Protein AF-0000000086875426 (afdb_homodimer)

Solvent-accessible surface area (backbone atoms only — not comparable to full-atom values): 39741 Å² total; per-residue (Å²): 112,57,55,80,70,72,32,68,80,69,64,65,44,51,34,26,46,35,35,40,82,38,86,89,45,62,65,44,78,47,78,45,70,27,50,71,92,40,41,64,56,36,43,45,31,37,38,34,39,56,73,68,35,45,55,69,59,53,52,52,40,52,50,43,18,65,79,34,70,82,42,77,35,25,38,46,26,34,64,89,46,98,54,84,36,66,56,57,91,54,64,40,43,27,38,35,42,36,38,70,57,89,61,56,85,73,75,59,73,72,68,35,82,50,61,88,80,39,54,16,33,43,76,47,57,31,67,32,58,87,73,71,41,74,55,50,69,68,53,51,51,52,52,34,51,55,22,45,53,53,17,64,74,34,70,68,35,33,52,51,47,51,52,41,52,56,54,44,31,51,37,64,72,54,41,72,61,50,64,72,52,53,56,57,51,50,53,49,49,48,66,76,39,69,84,54,52,80,89,34,68,67,40,50,50,53,48,44,67,70,46,42,71,66,62,69,70,46,32,58,34,56,43,52,52,52,38,49,53,38,41,42,51,47,67,58,44,62,33,18,39,35,38,32,47,43,78,54,63,67,38,26,64,42,60,40,30,25,49,53,49,36,49,48,51,53,24,59,62,29,38,24,39,33,42,32,26,35,54,54,51,65,59,39,24,66,24,31,33,94,33,36,33,38,40,41,53,55,94,73,41,65,46,77,43,64,61,94,55,54,27,13,33,29,45,44,42,59,47,42,42,71,75,39,44,74,40,44,60,48,17,37,48,45,32,53,50,51,53,51,46,70,68,70,52,52,72,68,54,51,39,54,57,26,66,63,48,53,5,69,49,32,48,51,51,49,50,52,50,47,50,50,55,54,52,57,67,72,97,112,57,56,79,70,72,32,69,81,68,64,65,44,53,33,27,46,36,35,40,82,39,87,89,46,62,66,42,77,48,79,45,68,27,50,72,91,38,42,64,56,35,43,45,32,38,38,35,40,57,73,69,34,45,56,69,56,52,53,50,41,52,51,44,17,66,77,34,71,83,43,78,34,25,36,45,25,34,62,90,45,99,54,83,36,66,54,57,92,54,65,39,42,26,39,37,42,34,38,72,57,89,62,56,85,73,74,59,71,71,68,34,82,51,62,89,80,39,54,16,32,43,75,49,57,30,65,31,60,87,72,71,40,74,55,50,68,67,53,51,51,52,52,33,50,54,23,46,53,54,18,65,73,34,69,68,35,35,51,51,46,51,53,41,53,57,54,42,32,50,37,64,72,53,41,71,61,51,64,72,53,52,55,54,52,51,52,48,49,47,66,76,39,68,86,53,52,79,88,33,68,65,39,50,51,53,50,44,68,72,45,42,72,66,62,69,70,46,32,58,32,55,43,50,52,52,39,50,51,39,41,44,51,47,67,59,45,63,34,18,40,35,39,34,45,43,78,54,62,65,40,25,64,42,59,41,29,25,48,53,50,37,49,46,51,54,24,60,62,30,37,25,37,34,43,32,28,35,56,53,51,66,60,39,24,67,25,34,34,92,34,36,32,36,40,42,53,56,93,72,41,66,45,77,42,63,62,93,54,54,27,13,31,29,44,43,42,58,46,43,43,71,74,40,42,73,41,44,59,48,18,36,48,46,32,54,51,50,53,50,48,70,68,70,53,52,74,67,55,50,38,54,58,26,68,62,48,53,5,70,49,32,49,51,52,49,52,50,52,48,50,48,56,54,52,57,68,72,97

Foldseek 3Di:
DLVVVVFPDFDKAWKWKWAPPDPLADTDIGIATFDFPDVVGRQEFEEAADPPLQLLVSLVLQLCCFVPVPDPRIFMFGPPDPDTDTDDFPLAQEEEEEDADPPPPDQHADFAQDSVVTYGYYYHYQADNVPRDGHDPVRLLLLLLLLLLLQLVDPVLVVLLVVLLVLLVVPVVSVVLVCVCLSVLLVVLCVVCVVDDSNDPVVSVVSCVVCVVSQVPDDPLSNSLSSVSSNCSNRQAARYEYEEEANCVPPDLVSSLSSVVSVSVSCSSHNYHYYYYHHALSVLQNHWQSSYWYWGHDPSYIDIDTFPDTSHNDDRVVSNCRRQVVPVCCDDVNVVLLVVVVVVDDLVVVCVVVVVPDDPVRSVSSVVSNVVVVVVVVD/DCVVVVFPDFDKAWKWKWAPPDPLADTDIGIATFDFPDVVGRQEFEEAADPPLQLLVSLVLQLCCFVPVPDPRIFMFGPPDPDTDTDDFPLAQEEEEEDADPPPPDQDADFAQDSVVTYGYYYHYQADNVPRHGHDPVRLLLLLLLLLLLQLVDPVLVVLLVVLLVLLVVPVVSVVLVCVCLSVLLVVLCVVCVVDDSNDPVVSVVSCVVCVVSQVPDDPLSNSLSSVSSNCSNRQAARYEYEEEANCVPPDLVSSLSSVVSVSVSCSSHNYHYYYYHHALSVLQNHWQSSYWYWGHDPSYIDIDTFPDTSHNDDRVVSNCRRQVVPVCCDDVNVVLLVVVVVVDDLVVVCVVVVVPADPVRSVSSVVSNVVVVVVVVD

Radius of gyration: 26.62 Å; Cα contacts (8 Å, |Δi|>4): 1397; chains: 2; bounding box: 60×75×79 Å

pLDDT: mean 88.65, std 9.86, range [39.94, 98.44]

Structure (mmCIF, N/CA/C/O backbone):
data_AF-0000000086875426-model_v1
#
loop_
_entity.id
_entity.type
_entity.pdbx_description
1 polymer 'AAA family ATPase'
#
loop_
_atom_site.group_PDB
_atom_site.id
_atom_site.type_symbol
_atom_site.label_atom_id
_atom_site.label_alt_id
_atom_site.label_comp_id
_atom_site.label_asym_id
_atom_site.label_entity_id
_atom_site.label_seq_id
_atom_site.pdbx_PDB_ins_code
_atom_site.Cartn_x
_atom_site.Cartn_y
_atom_site.Cartn_z
_atom_site.occupancy
_atom_site.B_iso_or_equiv
_atom_site.auth_seq_id
_atom_site.auth_comp_id
_atom_site.auth_asym_id
_atom_site.auth_atom_id
_atom_site.pdbx_PDB_model_num
ATOM 1 N N . ALA A 1 1 ? -3.754 39.281 9.68 1 48.5 1 ALA A N 1
ATOM 2 C CA . ALA A 1 1 ? -5.016 38.531 9.617 1 48.5 1 ALA A CA 1
ATOM 3 C C . ALA A 1 1 ? -4.93 37.219 10.391 1 48.5 1 ALA A C 1
ATOM 5 O O . ALA A 1 1 ? -5.809 36.906 11.195 1 48.5 1 ALA A O 1
ATOM 6 N N . ARG A 1 2 ? -3.85 36.375 10.109 1 50.78 2 ARG A N 1
ATOM 7 C CA . ARG A 1 2 ? -3.684 35.062 10.758 1 50.78 2 ARG A CA 1
ATOM 8 C C . ARG A 1 2 ? -3.578 35.219 12.273 1 50.78 2 ARG A C 1
ATOM 10 O O . ARG A 1 2 ? -4.273 34.531 13.023 1 50.78 2 ARG A O 1
ATOM 17 N N . VAL A 1 3 ? -2.854 36.094 12.797 1 46.69 3 VAL A N 1
ATOM 18 C CA . VAL A 1 3 ? -2.586 36.281 14.219 1 46.69 3 VAL A CA 1
ATOM 19 C C . VAL A 1 3 ? -3.861 36.75 14.922 1 46.69 3 VAL A C 1
ATOM 21 O O . VAL A 1 3 ? -4.133 36.312 16.047 1 46.69 3 VAL A O 1
ATOM 24 N N . LEU A 1 4 ? -4.543 37.5 14.227 1 47.88 4 LEU A N 1
ATOM 25 C CA . LEU A 1 4 ? -5.785 38 14.789 1 47.88 4 LEU A CA 1
ATOM 26 C C . LEU A 1 4 ? -6.785 36.875 15.016 1 47.88 4 LEU A C 1
ATOM 28 O O . LEU A 1 4 ? -7.625 36.938 15.914 1 47.88 4 LEU A O 1
ATOM 32 N N . ASN A 1 5 ? -6.594 35.906 14.18 1 49.66 5 ASN A N 1
ATOM 33 C CA . ASN A 1 5 ? -7.512 34.781 14.297 1 49.66 5 ASN A CA 1
ATOM 34 C C . ASN A 1 5 ? -6.938 33.688 15.18 1 49.66 5 ASN A C 1
ATOM 36 O O . ASN A 1 5 ? -7.426 32.531 15.172 1 49.66 5 ASN A O 1
ATOM 40 N N . GLY A 1 6 ? -5.922 34.062 15.945 1 50.53 6 GLY A N 1
ATOM 41 C CA . GLY A 1 6 ? -5.359 33.188 16.953 1 50.53 6 GLY A CA 1
ATOM 42 C C . GLY A 1 6 ? -4.426 32.125 16.375 1 50.53 6 GLY A C 1
ATOM 43 O O . GLY A 1 6 ? -4.117 31.141 17.031 1 50.53 6 GLY A O 1
ATOM 44 N N . LEU A 1 7 ? -4.121 32.312 15.031 1 55.88 7 LEU A N 1
ATOM 45 C CA . LEU A 1 7 ? -3.189 31.375 14.406 1 55.88 7 LEU A CA 1
ATOM 46 C C . LEU A 1 7 ? -1.748 31.828 14.594 1 55.88 7 LEU A C 1
ATOM 48 O O . LEU A 1 7 ? -1.479 33.031 14.625 1 55.88 7 LEU A O 1
ATOM 52 N N . PRO A 1 8 ? -0.842 30.922 15 1 56.91 8 PRO A N 1
ATOM 53 C CA . PRO A 1 8 ? 0.558 31.312 15.156 1 56.91 8 PRO A CA 1
ATOM 54 C C . PRO A 1 8 ? 1.13 31.953 13.891 1 56.91 8 PRO A C 1
ATOM 56 O O . PRO A 1 8 ? 0.63 31.703 12.789 1 56.91 8 PRO A O 1
ATOM 59 N N . GLU A 1 9 ? 1.931 32.938 14.07 1 64 9 GLU A N 1
ATOM 60 C CA . GLU A 1 9 ? 2.645 33.5 12.938 1 64 9 GLU A CA 1
ATOM 61 C C . GLU A 1 9 ? 3.408 32.438 12.164 1 64 9 GLU A C 1
ATOM 63 O O . GLU A 1 9 ? 4.062 31.578 12.766 1 64 9 GLU A O 1
ATOM 68 N N . LEU A 1 10 ? 3.062 32.219 10.938 1 69.06 10 LEU A N 1
ATOM 69 C CA . LEU A 1 10 ? 3.74 31.25 10.07 1 69.06 10 LEU A CA 1
ATOM 70 C C . LEU A 1 10 ? 5.137 31.75 9.703 1 69.06 10 LEU A C 1
ATOM 72 O O . LEU A 1 10 ? 5.34 32.938 9.492 1 69.06 10 LEU A O 1
ATOM 76 N N . SER A 1 11 ? 6.113 30.891 9.922 1 78.19 11 SER A N 1
ATOM 77 C CA . SER A 1 11 ? 7.473 31.203 9.492 1 78.19 11 SER A CA 1
ATOM 78 C C . SER A 1 11 ? 7.965 30.219 8.438 1 78.19 11 SER A C 1
ATOM 80 O O . SER A 1 11 ? 7.543 29.062 8.422 1 78.19 11 SER A O 1
ATOM 82 N N . ASP A 1 12 ? 8.742 30.734 7.629 1 85.19 12 ASP A N 1
ATOM 83 C CA . ASP A 1 12 ? 9.391 29.891 6.633 1 85.19 12 ASP A CA 1
ATOM 84 C C . ASP A 1 12 ? 10.344 28.906 7.289 1 85.19 12 ASP A C 1
ATOM 86 O O . ASP A 1 12 ? 10.797 29.109 8.414 1 85.19 12 ASP A O 1
ATOM 90 N N . PHE A 1 13 ? 10.477 27.781 6.719 1 87 13 PHE A N 1
ATOM 91 C CA . PHE A 1 13 ? 11.477 26.797 7.125 1 87 13 PHE A CA 1
ATOM 92 C C . PHE A 1 13 ? 12.586 26.703 6.086 1 87 13 PHE A C 1
ATOM 94 O O . PHE A 1 13 ? 12.32 26.578 4.891 1 87 13 PHE A O 1
ATOM 101 N N . HIS A 1 14 ? 13.781 26.891 6.492 1 90 14 HIS A N 1
ATOM 102 C CA . HIS A 1 14 ? 14.969 26.656 5.691 1 90 14 HIS A CA 1
ATOM 103 C C . HIS A 1 14 ? 15.992 25.812 6.453 1 90 14 HIS A C 1
ATOM 105 O O . HIS A 1 14 ? 16.797 26.344 7.223 1 90 14 HIS A O 1
ATOM 111 N N . PHE A 1 15 ? 15.938 24.516 6.184 1 92.94 15 PHE A N 1
ATOM 112 C CA . PHE A 1 15 ? 16.828 23.641 6.93 1 92.94 15 PHE A CA 1
ATOM 113 C C . PHE A 1 15 ? 17.312 22.5 6.043 1 92.94 15 PHE A C 1
ATOM 115 O O . PHE A 1 15 ? 16.828 22.312 4.922 1 92.94 15 PHE A O 1
ATOM 122 N N . SER A 1 16 ? 18.375 21.828 6.547 1 94.94 16 SER A N 1
ATOM 123 C CA . SER A 1 16 ? 18.922 20.688 5.836 1 94.94 16 SER A CA 1
ATOM 124 C C . SER A 1 16 ? 19.141 19.5 6.777 1 94.94 16 SER A C 1
ATOM 126 O O . SER A 1 16 ? 19.453 19.688 7.953 1 94.94 16 SER A O 1
ATOM 128 N N . PHE A 1 17 ? 18.875 18.359 6.305 1 95.56 17 PHE A N 1
ATOM 129 C CA . PHE A 1 17 ? 19.281 17.125 6.988 1 95.56 17 PHE A CA 1
ATOM 130 C C . PHE A 1 17 ? 20.656 16.672 6.504 1 95.56 17 PHE A C 1
ATOM 132 O O . PHE A 1 17 ? 20.906 16.625 5.297 1 95.56 17 PHE A O 1
ATOM 139 N N . ASN A 1 18 ? 21.469 16.344 7.477 1 93.75 18 ASN A N 1
ATOM 140 C CA . ASN A 1 18 ? 22.844 15.93 7.152 1 93.75 18 ASN A CA 1
ATOM 141 C C . ASN A 1 18 ? 23.156 14.555 7.723 1 93.75 18 ASN A C 1
ATOM 143 O O . ASN A 1 18 ? 22.859 14.266 8.883 1 93.75 18 ASN A O 1
ATOM 147 N N . ARG A 1 19 ? 23.609 13.734 6.93 1 92.81 19 ARG A N 1
ATOM 148 C CA . ARG A 1 19 ? 24.281 12.492 7.305 1 92.81 19 ARG A CA 1
ATOM 149 C C . ARG A 1 19 ? 25.766 12.547 6.973 1 92.81 19 ARG A C 1
ATOM 151 O O . ARG A 1 19 ? 26.141 12.664 5.801 1 92.81 19 ARG A O 1
ATOM 158 N N . LYS A 1 20 ? 26.625 12.523 7.984 1 91.19 20 LYS A N 1
ATOM 159 C CA . LYS A 1 20 ? 28.062 12.656 7.785 1 91.19 20 LYS A CA 1
ATOM 160 C C . LYS A 1 20 ? 28.828 11.531 8.484 1 91.19 20 LYS A C 1
ATOM 162 O O . LYS A 1 20 ? 28.609 11.273 9.664 1 91.19 20 LYS A O 1
ATOM 167 N N . SER A 1 21 ? 29.625 10.883 7.703 1 87.25 21 SER A N 1
ATOM 168 C CA . SER A 1 21 ? 30.562 9.891 8.219 1 87.25 21 SER A CA 1
ATOM 169 C C . SER A 1 21 ? 29.828 8.75 8.922 1 87.25 21 SER A C 1
ATOM 171 O O . SER A 1 21 ? 30.297 8.25 9.945 1 87.25 21 SER A O 1
ATOM 173 N N . ALA A 1 22 ? 28.641 8.516 8.539 1 82.38 22 ALA A N 1
ATOM 174 C CA . ALA A 1 22 ? 27.938 7.371 9.094 1 82.38 22 ALA A CA 1
ATOM 175 C C . ALA A 1 22 ? 28.469 6.062 8.523 1 82.38 22 ALA A C 1
ATOM 177 O O . ALA A 1 22 ? 28.562 5.898 7.301 1 82.38 22 ALA A O 1
ATOM 178 N N . PRO A 1 23 ? 28.859 5.23 9.297 1 77.31 23 PRO A N 1
ATOM 179 C CA . PRO A 1 23 ? 29.438 3.98 8.805 1 77.31 23 PRO A CA 1
ATOM 180 C C . PRO A 1 23 ? 28.531 3.238 7.836 1 77.31 23 PRO A C 1
ATOM 182 O O . PRO A 1 23 ? 27.359 2.99 8.148 1 77.31 23 PRO A O 1
ATOM 185 N N . GLY A 1 24 ? 29.031 2.945 6.691 1 74.19 24 GLY A N 1
ATOM 186 C CA . GLY A 1 24 ? 28.297 2.15 5.719 1 74.19 24 GLY A CA 1
ATOM 187 C C . GLY A 1 24 ? 27.406 2.984 4.812 1 74.19 24 GLY A C 1
ATOM 188 O O . GLY A 1 24 ? 26.734 2.447 3.93 1 74.19 24 GLY A O 1
ATOM 189 N N . PHE A 1 25 ? 27.484 4.34 5.117 1 81.06 25 PHE A N 1
ATOM 190 C CA . PHE A 1 25 ? 26.609 5.191 4.324 1 81.06 25 PHE A CA 1
ATOM 191 C C . PHE A 1 25 ? 27.391 6.344 3.705 1 81.06 25 PHE A C 1
ATOM 193 O O . PHE A 1 25 ? 28.375 6.812 4.277 1 81.06 25 PHE A O 1
ATOM 200 N N . SER A 1 26 ? 26.969 6.738 2.574 1 82.69 26 SER A N 1
ATOM 201 C CA . SER A 1 26 ? 27.531 7.941 1.96 1 82.69 26 SER A CA 1
ATOM 202 C C . SER A 1 26 ? 27 9.203 2.631 1 82.69 26 SER A C 1
ATOM 204 O O . SER A 1 26 ? 25.891 9.203 3.174 1 82.69 26 SER A O 1
ATOM 206 N N . ASP A 1 27 ? 27.797 10.219 2.6 1 89.44 27 ASP A N 1
ATOM 207 C CA . ASP A 1 27 ? 27.344 11.516 3.105 1 89.44 27 ASP A CA 1
ATOM 208 C C . ASP A 1 27 ? 26.172 12.047 2.295 1 89.44 27 ASP A C 1
ATOM 210 O O . ASP A 1 27 ? 26.062 11.781 1.094 1 89.44 27 ASP A O 1
ATOM 214 N N . LEU A 1 28 ? 25.281 12.648 3.043 1 90.69 28 LEU A N 1
ATOM 215 C CA . LEU A 1 28 ? 24.078 13.18 2.416 1 90.69 28 LEU A CA 1
ATOM 216 C C . LEU A 1 28 ? 23.688 14.531 3.021 1 90.69 28 LEU A C 1
ATOM 218 O O . LEU A 1 28 ? 23.781 14.719 4.238 1 90.69 28 LEU A O 1
ATOM 222 N N . THR A 1 29 ? 23.438 15.516 2.205 1 92.62 29 THR A N 1
ATOM 223 C CA . THR A 1 29 ? 22.828 16.781 2.613 1 92.62 29 THR A CA 1
ATOM 224 C C . THR A 1 29 ? 21.562 17.062 1.808 1 92.62 29 THR A C 1
ATOM 226 O O . THR A 1 29 ? 21.609 17.219 0.586 1 92.62 29 THR A O 1
ATOM 229 N N . ILE A 1 30 ? 20.484 17.141 2.486 1 95.19 30 ILE A N 1
ATOM 230 C CA . ILE A 1 30 ? 19.203 17.328 1.813 1 95.19 30 ILE A CA 1
ATOM 231 C C . ILE A 1 30 ? 18.547 18.625 2.285 1 95.19 30 ILE A C 1
ATOM 233 O O . ILE A 1 30 ? 18.078 18.703 3.422 1 95.19 30 ILE A O 1
ATOM 237 N N . PRO A 1 31 ? 18.438 19.562 1.434 1 94.62 31 PRO A N 1
ATOM 238 C CA . PRO A 1 31 ? 17.812 20.828 1.818 1 94.62 31 PRO A CA 1
ATOM 239 C C . PRO A 1 31 ? 16.281 20.797 1.733 1 94.62 31 PRO A C 1
ATOM 241 O O . PRO A 1 31 ? 15.734 20.156 0.831 1 94.62 31 PRO A O 1
ATOM 244 N N . PHE A 1 32 ? 15.641 21.438 2.672 1 95.31 32 PHE A N 1
ATOM 245 C CA . PHE A 1 32 ? 14.195 21.625 2.699 1 95.31 32 PHE A CA 1
ATOM 246 C C . PHE A 1 32 ? 13.844 23.109 2.816 1 95.31 32 PHE A C 1
ATOM 248 O O . PHE A 1 32 ? 14.336 23.797 3.711 1 95.31 32 PHE A O 1
ATOM 255 N N . GLU A 1 33 ? 13.062 23.531 1.883 1 94.31 33 GLU A N 1
ATOM 256 C CA . GLU A 1 33 ? 12.594 24.906 1.884 1 94.31 33 GLU A CA 1
ATOM 257 C C . GLU A 1 33 ? 11.07 24.969 1.913 1 94.31 33 GLU A C 1
ATOM 259 O O . GLU A 1 33 ? 10.398 24.391 1.057 1 94.31 33 GLU A O 1
ATOM 264 N N . VAL A 1 34 ? 10.555 25.625 2.898 1 94.06 34 VAL A N 1
ATOM 265 C CA . VAL A 1 34 ? 9.117 25.797 3.039 1 94.06 34 VAL A CA 1
ATOM 266 C C . VAL A 1 34 ? 8.773 27.281 3.039 1 94.06 34 VAL A C 1
ATOM 268 O O . VAL A 1 34 ? 9.289 28.047 3.857 1 94.06 34 VAL A O 1
ATOM 271 N N . THR A 1 35 ? 7.965 27.641 2.113 1 92.19 35 THR A N 1
ATOM 272 C CA . THR A 1 35 ? 7.477 29.016 2.025 1 92.19 35 THR A CA 1
ATOM 273 C C . THR A 1 35 ? 6.016 29.109 2.447 1 92.19 35 THR A C 1
ATOM 275 O O . THR A 1 35 ? 5.152 28.453 1.851 1 92.19 35 THR A O 1
ATOM 278 N N . VAL A 1 36 ? 5.762 29.953 3.326 1 89.19 36 VAL A N 1
ATOM 279 C CA . VAL A 1 36 ? 4.406 30.125 3.844 1 89.19 36 VAL A CA 1
ATOM 280 C C . VAL A 1 36 ? 3.5 30.688 2.752 1 89.19 36 VAL A C 1
ATOM 282 O O . VAL A 1 36 ? 3.906 31.562 1.986 1 89.19 36 VAL A O 1
ATOM 285 N N . ASN A 1 37 ? 2.346 30.188 2.586 1 85.69 37 ASN A N 1
ATOM 286 C CA . ASN A 1 37 ? 1.296 30.656 1.688 1 85.69 37 ASN A CA 1
ATOM 287 C C . ASN A 1 37 ? 1.669 30.438 0.225 1 85.69 37 ASN A C 1
ATOM 289 O O . ASN A 1 37 ? 1.226 31.188 -0.651 1 85.69 37 ASN A O 1
ATOM 293 N N . SER A 1 38 ? 2.555 29.562 0.055 1 89.75 38 SER A N 1
ATOM 294 C CA . SER A 1 38 ? 2.898 29.219 -1.321 1 89.75 38 SER A CA 1
ATOM 295 C C . SER A 1 38 ? 1.827 28.328 -1.956 1 89.75 38 SER A C 1
ATOM 297 O O . SER A 1 38 ? 1.104 27.625 -1.255 1 89.75 38 SER A O 1
ATOM 299 N N . MET A 1 39 ? 1.74 28.484 -3.287 1 90.38 39 MET A N 1
ATOM 300 C CA . MET A 1 39 ? 0.868 27.641 -4.098 1 90.38 39 MET A CA 1
ATOM 301 C C . MET A 1 39 ? 1.616 27.078 -5.305 1 90.38 39 MET A C 1
ATOM 303 O O . MET A 1 39 ? 2.129 27.844 -6.125 1 90.38 39 MET A O 1
ATOM 307 N N . PRO A 1 40 ? 1.643 25.719 -5.402 1 92.06 40 PRO A N 1
ATOM 308 C CA . PRO A 1 40 ? 1.209 24.734 -4.406 1 92.06 40 PRO A CA 1
ATOM 309 C C . PRO A 1 40 ? 1.989 24.844 -3.1 1 92.06 40 PRO A C 1
ATOM 311 O O . PRO A 1 40 ? 3.102 25.375 -3.08 1 92.06 40 PRO A O 1
ATOM 314 N N . SER A 1 41 ? 1.348 24.359 -2.117 1 93.75 41 SER A N 1
ATOM 315 C CA . SER A 1 41 ? 1.977 24.422 -0.801 1 93.75 41 SER A CA 1
ATOM 316 C C . SER A 1 41 ? 3.305 23.672 -0.788 1 93.75 41 SER A C 1
ATOM 318 O O . SER A 1 41 ? 3.445 22.641 -1.443 1 93.75 41 SER A O 1
ATOM 320 N N . THR A 1 42 ? 4.262 24.188 -0.02 1 96.25 42 THR A N 1
ATOM 321 C CA . THR A 1 42 ? 5.578 23.578 0.062 1 96.25 42 THR A CA 1
ATOM 322 C C . THR A 1 42 ? 5.82 23 1.453 1 96.25 42 THR A C 1
ATOM 324 O O . THR A 1 42 ? 6.969 22.812 1.866 1 96.25 42 THR A O 1
ATOM 327 N N . ASN A 1 43 ? 4.754 22.781 2.191 1 96.56 43 ASN A N 1
ATOM 328 C CA . ASN A 1 43 ? 4.922 22.297 3.561 1 96.56 43 ASN A CA 1
ATOM 329 C C . ASN A 1 43 ? 4.945 20.766 3.621 1 96.56 43 ASN A C 1
ATOM 331 O O . ASN A 1 43 ? 4.996 20.188 4.707 1 96.56 43 ASN A O 1
ATOM 335 N N . ILE A 1 44 ? 4.867 20.109 2.525 1 97.81 44 ILE A N 1
ATOM 336 C CA . ILE A 1 44 ? 5.043 18.672 2.436 1 97.81 44 ILE A CA 1
ATOM 337 C C . ILE A 1 44 ? 6.16 18.344 1.447 1 97.81 44 ILE A C 1
ATOM 339 O O . ILE A 1 44 ? 6.113 18.766 0.288 1 97.81 44 ILE A O 1
ATOM 343 N N . HIS A 1 45 ? 7.129 17.672 1.906 1 98.31 45 HIS A N 1
ATOM 344 C CA . HIS A 1 45 ? 8.203 17.141 1.072 1 98.31 45 HIS A CA 1
ATOM 345 C C . HIS A 1 45 ? 8.125 15.625 0.984 1 98.31 45 HIS A C 1
ATOM 347 O O . HIS A 1 45 ? 7.594 14.969 1.884 1 98.31 45 HIS A O 1
ATOM 353 N N . ALA A 1 46 ? 8.664 15.078 -0.102 1 98 46 ALA A N 1
ATOM 354 C CA . ALA A 1 46 ? 8.547 13.633 -0.251 1 98 46 ALA A CA 1
ATOM 355 C C . ALA A 1 46 ? 9.812 13.031 -0.85 1 98 46 ALA A C 1
ATOM 357 O O . ALA A 1 46 ? 10.453 13.648 -1.707 1 98 46 ALA A O 1
ATOM 358 N N . PHE A 1 47 ? 10.195 11.891 -0.298 1 97.38 47 PHE A N 1
ATOM 359 C CA . PHE A 1 47 ? 11.18 10.984 -0.881 1 97.38 47 PHE A CA 1
ATOM 360 C C . PHE A 1 47 ? 10.492 9.828 -1.594 1 97.38 47 PHE A C 1
ATOM 362 O O . PHE A 1 47 ? 9.703 9.102 -0.989 1 97.38 47 PHE A O 1
ATOM 369 N N . ILE A 1 48 ? 10.828 9.672 -2.848 1 96.62 48 ILE A N 1
ATOM 370 C CA . ILE A 1 48 ? 10.266 8.531 -3.555 1 96.62 48 ILE A CA 1
ATOM 371 C C . ILE A 1 48 ? 11.398 7.672 -4.125 1 96.62 48 ILE A C 1
ATOM 373 O O . ILE A 1 48 ? 12.469 8.188 -4.441 1 96.62 48 ILE A O 1
ATOM 377 N N . GLY A 1 49 ? 11.172 6.438 -4.199 1 91.75 49 GLY A N 1
ATOM 378 C CA . GLY A 1 49 ? 12.133 5.496 -4.75 1 91.75 49 GLY A CA 1
ATOM 379 C C . GLY A 1 49 ? 11.695 4.051 -4.617 1 91.75 49 GLY A C 1
ATOM 380 O O . GLY A 1 49 ? 10.633 3.766 -4.066 1 91.75 49 GLY A O 1
ATOM 381 N N . ARG A 1 50 ? 12.508 3.211 -5.059 1 89 50 ARG A N 1
ATOM 382 C CA . ARG A 1 50 ? 12.234 1.778 -5.055 1 89 50 ARG A CA 1
ATOM 383 C C . ARG A 1 50 ? 12.289 1.213 -3.639 1 89 50 ARG A C 1
ATOM 385 O O . ARG A 1 50 ? 12.812 1.858 -2.729 1 89 50 ARG A O 1
ATOM 392 N N . ASN A 1 51 ? 11.805 -0.031 -3.605 1 86.81 51 ASN A N 1
ATOM 393 C CA . ASN A 1 51 ? 11.961 -0.728 -2.334 1 86.81 51 ASN A CA 1
ATOM 394 C C . ASN A 1 51 ? 13.43 -0.956 -1.992 1 86.81 51 ASN A C 1
ATOM 396 O O . ASN A 1 51 ? 14.227 -1.306 -2.863 1 86.81 51 ASN A O 1
ATOM 400 N N . GLY A 1 52 ? 13.773 -0.59 -0.802 1 83.69 52 GLY A N 1
ATOM 401 C CA . GLY A 1 52 ? 15.109 -0.891 -0.33 1 83.69 52 GLY A CA 1
ATOM 402 C C . GLY A 1 52 ? 16.141 0.16 -0.726 1 83.69 52 GLY A C 1
ATOM 403 O O . GLY A 1 52 ? 17.344 -0.035 -0.54 1 83.69 52 GLY A O 1
ATOM 404 N N . CYS A 1 53 ? 15.656 1.243 -1.244 1 87.12 53 CYS A N 1
ATOM 405 C CA . CYS A 1 53 ? 16.625 2.219 -1.729 1 87.12 53 CYS A CA 1
ATOM 406 C C . CYS A 1 53 ? 17.109 3.109 -0.595 1 87.12 53 CYS A C 1
ATOM 408 O O . CYS A 1 53 ? 18.016 3.924 -0.788 1 87.12 53 CYS A O 1
ATOM 410 N N . GLY A 1 54 ? 16.453 3.059 0.594 1 88.12 54 GLY A N 1
ATOM 411 C CA . GLY A 1 54 ? 17 3.762 1.739 1 88.12 54 GLY A CA 1
ATOM 412 C C . GLY A 1 54 ? 16.078 4.844 2.277 1 88.12 54 GLY A C 1
ATOM 413 O O . GLY A 1 54 ? 16.469 5.605 3.168 1 88.12 54 GLY A O 1
ATOM 414 N N . LYS A 1 55 ? 14.867 4.969 1.846 1 92.5 55 LYS A N 1
ATOM 415 C CA . LYS A 1 55 ? 13.938 6.008 2.277 1 92.5 55 LYS A CA 1
ATOM 416 C C . LYS A 1 55 ? 13.688 5.93 3.781 1 92.5 55 LYS A C 1
ATOM 418 O O . LYS A 1 55 ? 13.781 6.938 4.484 1 92.5 55 LYS A O 1
ATOM 423 N N . THR A 1 56 ? 13.398 4.703 4.25 1 90.5 56 THR A N 1
ATOM 424 C CA . THR A 1 56 ? 13.133 4.488 5.668 1 90.5 56 THR A CA 1
ATOM 425 C C . THR A 1 56 ? 14.375 4.805 6.504 1 90.5 56 THR A C 1
ATOM 427 O O . THR A 1 56 ? 14.266 5.355 7.602 1 90.5 56 THR A O 1
ATOM 430 N N . THR A 1 57 ? 15.523 4.496 5.98 1 89.5 57 THR A N 1
ATOM 431 C CA . THR A 1 57 ? 16.781 4.773 6.672 1 89.5 57 THR A CA 1
ATOM 432 C C . THR A 1 57 ? 16.984 6.273 6.844 1 89.5 57 THR A C 1
ATOM 434 O O . THR A 1 57 ? 17.422 6.73 7.898 1 89.5 57 THR A O 1
ATOM 437 N N . ILE A 1 58 ? 16.688 6.996 5.828 1 93.44 58 ILE A N 1
ATOM 438 C CA . ILE A 1 58 ? 16.797 8.453 5.883 1 93.44 58 ILE A CA 1
ATOM 439 C C . ILE A 1 58 ? 15.852 9 6.945 1 93.44 58 ILE A C 1
ATOM 441 O O . ILE A 1 58 ? 16.25 9.82 7.777 1 93.44 58 ILE A O 1
ATOM 445 N N . LEU A 1 59 ? 14.633 8.539 6.996 1 95.19 59 LEU A N 1
ATOM 446 C CA . LEU A 1 59 ? 13.656 9.008 7.973 1 95.19 59 LEU A CA 1
ATOM 447 C C . LEU A 1 59 ? 14.109 8.688 9.391 1 95.19 59 LEU A C 1
ATOM 449 O O . LEU A 1 59 ? 14 9.523 10.289 1 95.19 59 LEU A O 1
ATOM 453 N N . ASN A 1 60 ? 14.609 7.492 9.539 1 92.69 60 ASN A N 1
ATOM 454 C CA . ASN A 1 60 ? 15.102 7.105 10.859 1 92.69 60 ASN A CA 1
ATOM 455 C C . ASN A 1 60 ? 16.297 7.953 11.273 1 92.69 60 ASN A C 1
ATOM 457 O O . ASN A 1 60 ? 16.484 8.242 12.461 1 92.69 60 ASN A O 1
ATOM 461 N N . GLY A 1 61 ? 17.125 8.25 10.32 1 93.12 61 GLY A N 1
ATOM 462 C CA . GLY A 1 61 ? 18.203 9.18 10.594 1 93.12 61 GLY A CA 1
ATOM 463 C C . GLY A 1 61 ? 17.719 10.531 11.078 1 93.12 61 GLY A C 1
ATOM 464 O O . GLY A 1 61 ? 18.312 11.125 11.977 1 93.12 61 GLY A O 1
ATOM 465 N N . MET A 1 62 ? 16.656 11.008 10.531 1 94.69 62 MET A N 1
ATOM 466 C CA . MET A 1 62 ? 16.062 12.273 10.953 1 94.69 62 MET A CA 1
ATOM 467 C C . MET A 1 62 ? 15.539 12.188 12.375 1 94.69 62 MET A C 1
ATOM 469 O O . MET A 1 62 ? 15.68 13.133 13.156 1 94.69 62 MET A O 1
ATOM 473 N N . ILE A 1 63 ? 14.914 11.055 12.656 1 93.69 63 ILE A N 1
ATOM 474 C CA . ILE A 1 63 ? 14.438 10.828 14.016 1 93.69 63 ILE A CA 1
ATOM 475 C C . ILE A 1 63 ? 15.617 10.859 14.992 1 93.69 63 ILE A C 1
ATOM 477 O O . ILE A 1 63 ? 15.562 11.531 16.031 1 93.69 63 ILE A O 1
ATOM 481 N N . GLY A 1 64 ? 16.656 10.18 14.602 1 91.81 64 GLY A N 1
ATOM 482 C CA . GLY A 1 64 ? 17.859 10.148 15.43 1 91.81 64 GLY A CA 1
ATOM 483 C C . GLY A 1 64 ? 18.484 11.523 15.617 1 91.81 64 GLY A C 1
ATOM 484 O O . GLY A 1 64 ? 18.969 11.844 16.703 1 91.81 64 GLY A O 1
ATOM 485 N N . ALA A 1 65 ? 18.469 12.32 14.594 1 91.81 65 ALA A N 1
ATOM 486 C CA . ALA A 1 65 ? 19.031 13.664 14.641 1 91.81 65 ALA A CA 1
ATOM 487 C C . ALA A 1 65 ? 18.328 14.523 15.672 1 91.81 65 ALA A C 1
ATOM 489 O O . ALA A 1 65 ? 18.938 15.398 16.297 1 91.81 65 ALA A O 1
ATOM 490 N N . ILE A 1 66 ? 17.094 14.312 15.891 1 89.56 66 ILE A N 1
ATOM 491 C CA . ILE A 1 66 ? 16.297 15.141 16.781 1 89.56 66 ILE A CA 1
ATOM 492 C C . ILE A 1 66 ? 16.312 14.539 18.188 1 89.56 66 ILE A C 1
ATOM 494 O O . ILE A 1 66 ? 16.422 15.266 19.188 1 89.56 66 ILE A O 1
ATOM 498 N N . THR A 1 67 ? 16.188 13.203 18.25 1 87.75 67 THR A N 1
ATOM 499 C CA . THR A 1 67 ? 16.078 12.547 19.547 1 87.75 67 THR A CA 1
ATOM 500 C C . THR A 1 67 ? 17.438 12.469 20.234 1 87.75 67 THR A C 1
ATOM 502 O O . THR A 1 67 ? 17.516 12.32 21.453 1 87.75 67 THR A O 1
ATOM 505 N N . ASN A 1 68 ? 18.484 12.484 19.406 1 86.75 68 ASN A N 1
ATOM 506 C CA . ASN A 1 68 ? 19.859 12.539 19.906 1 86.75 68 ASN A CA 1
ATOM 507 C C . ASN A 1 68 ? 20.609 13.742 19.344 1 86.75 68 ASN A C 1
ATOM 509 O O . ASN A 1 68 ? 21.484 13.586 18.484 1 86.75 68 ASN A O 1
ATOM 513 N N . PRO A 1 69 ? 20.453 14.844 19.984 1 82.88 69 PRO A N 1
ATOM 514 C CA . PRO A 1 69 ? 21 16.078 19.406 1 82.88 69 PRO A CA 1
ATOM 515 C C . PRO A 1 69 ? 22.531 16.094 19.391 1 82.88 69 PRO A C 1
ATOM 517 O O . PRO A 1 69 ? 23.141 16.875 18.656 1 82.88 69 PRO A O 1
ATOM 520 N N . GLU A 1 70 ? 23.156 15.273 20.156 1 84.06 70 GLU A N 1
ATOM 521 C CA . GLU A 1 70 ? 24.625 15.258 20.219 1 84.06 70 GLU A CA 1
ATOM 522 C C . GLU A 1 70 ? 25.219 14.359 19.141 1 84.06 70 GLU A C 1
ATOM 524 O O . GLU A 1 70 ? 26.438 14.305 18.969 1 84.06 70 GLU A O 1
ATOM 529 N N . ASN A 1 71 ? 24.312 13.734 18.422 1 86.31 71 ASN A N 1
ATOM 530 C CA . ASN A 1 71 ? 24.781 12.867 17.359 1 86.31 71 ASN A CA 1
ATOM 531 C C . ASN A 1 71 ? 25.484 13.656 16.266 1 86.31 71 ASN A C 1
ATOM 533 O O . ASN A 1 71 ? 24.984 14.688 15.812 1 86.31 71 ASN A O 1
ATOM 537 N N . ASN A 1 72 ? 26.672 13.227 15.82 1 87.94 72 ASN A N 1
ATOM 538 C CA . ASN A 1 72 ? 27.438 13.938 14.805 1 87.94 72 ASN A CA 1
ATOM 539 C C . ASN A 1 72 ? 27.266 13.305 13.422 1 87.94 72 ASN A C 1
ATOM 541 O O . ASN A 1 72 ? 27.609 13.906 12.414 1 87.94 72 ASN A O 1
ATOM 545 N N . GLU A 1 73 ? 26.656 12.195 13.453 1 91.44 73 GLU A N 1
ATOM 546 C CA . GLU A 1 73 ? 26.453 11.508 12.188 1 91.44 73 GLU A CA 1
ATOM 547 C C . GLU A 1 73 ? 25.172 11.984 11.5 1 91.44 73 GLU A C 1
ATOM 549 O O . GLU A 1 73 ? 25.109 12.016 10.266 1 91.44 73 GLU A O 1
ATOM 554 N N . TYR A 1 74 ? 24.203 12.281 12.305 1 92.81 74 TYR A N 1
ATOM 555 C CA . TYR A 1 74 ? 22.922 12.758 11.82 1 92.81 74 TYR A CA 1
ATOM 556 C C . TYR A 1 74 ? 22.516 14.055 12.508 1 92.81 74 TYR A C 1
ATOM 558 O O . TYR A 1 74 ? 22.422 14.117 13.734 1 92.81 74 TYR A O 1
ATOM 566 N N . PHE A 1 75 ? 22.281 15.086 11.711 1 92.69 75 PHE A N 1
ATOM 567 C CA . PHE A 1 75 ? 21.875 16.344 12.328 1 92.69 75 PHE A CA 1
ATOM 568 C C . PHE A 1 75 ? 21.172 17.25 11.312 1 92.69 75 PHE A C 1
ATOM 570 O O . PHE A 1 75 ? 21.281 17.031 10.109 1 92.69 75 PHE A O 1
ATOM 577 N N . PHE A 1 76 ? 20.438 18.219 11.805 1 93 76 PHE A N 1
ATOM 578 C CA . PHE A 1 76 ? 19.812 19.234 10.984 1 93 76 PHE A CA 1
ATOM 579 C C . PHE A 1 76 ? 20.594 20.547 11.062 1 93 76 PHE A C 1
ATOM 581 O O . PHE A 1 76 ? 21.156 20.875 12.109 1 93 76 PHE A O 1
ATOM 588 N N . SER A 1 77 ? 20.672 21.203 9.961 1 91.94 77 SER A N 1
ATOM 589 C CA . SER A 1 77 ? 21.328 22.5 9.914 1 91.94 77 SER A CA 1
ATOM 590 C C . SER A 1 77 ? 20.391 23.562 9.312 1 91.94 77 SER A C 1
ATOM 592 O O . SER A 1 77 ? 19.438 23.219 8.617 1 91.94 77 SER A O 1
ATOM 594 N N . GLU A 1 78 ? 20.688 24.781 9.633 1 86.69 78 GLU A N 1
ATOM 595 C CA . GLU A 1 78 ? 19.938 25.891 9.047 1 86.69 78 GLU A CA 1
ATOM 596 C C . GLU A 1 78 ? 20.625 26.406 7.785 1 86.69 78 GLU A C 1
ATOM 598 O O . GLU A 1 78 ? 21.859 26.484 7.73 1 86.69 78 GLU A O 1
ATOM 603 N N . ASN A 1 79 ? 19.891 26.609 6.73 1 77.44 79 ASN A N 1
ATOM 604 C CA . ASN A 1 79 ? 20.469 27.047 5.461 1 77.44 79 ASN A CA 1
ATOM 605 C C . ASN A 1 79 ? 20.641 28.562 5.41 1 77.44 79 ASN A C 1
ATOM 607 O O . ASN A 1 79 ? 21.25 29.078 4.484 1 77.44 79 ASN A O 1
ATOM 611 N N . ASN A 1 80 ? 20.188 29.453 6.199 1 64.44 80 ASN A N 1
ATOM 612 C CA . ASN A 1 80 ? 20.281 30.906 6.113 1 64.44 80 ASN A CA 1
ATOM 613 C C . ASN A 1 80 ? 21.688 31.406 6.391 1 64.44 80 ASN A C 1
ATOM 615 O O . ASN A 1 80 ? 21.984 32.594 6.262 1 64.44 80 ASN A O 1
ATOM 619 N N . ARG A 1 81 ? 22.609 30.516 6.914 1 58.22 81 ARG A N 1
ATOM 620 C CA . ARG A 1 81 ? 23.859 31.109 7.387 1 58.22 81 ARG A CA 1
ATOM 621 C C . ARG A 1 81 ? 25.047 30.641 6.535 1 58.22 81 ARG A C 1
ATOM 623 O O . ARG A 1 81 ? 24.969 29.609 5.867 1 58.22 81 ARG A O 1
ATOM 630 N N . LEU A 1 82 ? 25.859 31.469 6.227 1 57.5 82 LEU A N 1
ATOM 631 C CA . LEU A 1 82 ? 27.141 31.25 5.555 1 57.5 82 LEU A CA 1
ATOM 632 C C . LEU A 1 82 ? 27.875 30.047 6.164 1 57.5 82 LEU A C 1
ATOM 634 O O . LEU A 1 82 ? 28.656 29.391 5.484 1 57.5 82 LEU A O 1
ATOM 638 N N . ILE A 1 83 ? 27.484 29.812 7.43 1 60.66 83 ILE A N 1
ATOM 639 C CA . ILE A 1 83 ? 28.109 28.688 8.125 1 60.66 83 ILE A CA 1
ATOM 640 C C . ILE A 1 83 ? 27.031 27.672 8.508 1 60.66 83 ILE A C 1
ATOM 642 O O . ILE A 1 83 ? 26 28.031 9.078 1 60.66 83 ILE A O 1
ATOM 646 N N . GLU A 1 84 ? 27.125 26.5 7.984 1 67.38 84 GLU A N 1
ATOM 647 C CA . GLU A 1 84 ? 26.25 25.406 8.383 1 67.38 84 GLU A CA 1
ATOM 648 C C . GLU A 1 84 ? 26.203 25.25 9.898 1 67.38 84 GLU A C 1
ATOM 650 O O . GLU A 1 84 ? 27.234 25 10.531 1 67.38 84 GLU A O 1
ATOM 655 N N . SER A 1 85 ? 25.188 25.797 10.469 1 79.25 85 SER A N 1
ATOM 656 C CA . SER A 1 85 ? 25.047 25.609 11.914 1 79.25 85 SER A CA 1
ATOM 657 C C . SER A 1 85 ? 23.891 24.672 12.234 1 79.25 85 SER A C 1
ATOM 659 O O . SER A 1 85 ? 22.859 24.688 11.539 1 79.25 85 SER A O 1
ATOM 661 N N . ARG A 1 86 ? 24.188 23.828 13.148 1 85.12 86 ARG A N 1
ATOM 662 C CA . ARG A 1 86 ? 23.141 22.938 13.648 1 85.12 86 ARG A CA 1
ATOM 663 C C . ARG A 1 86 ? 21.922 23.719 14.109 1 85.12 86 ARG A C 1
ATOM 665 O O . ARG A 1 86 ? 22.047 24.844 14.609 1 85.12 86 ARG A O 1
ATOM 672 N N . ILE A 1 87 ? 20.828 23.141 13.836 1 83.38 87 ILE A N 1
ATOM 673 C CA . ILE A 1 87 ? 19.625 23.844 14.266 1 83.38 87 ILE A CA 1
ATOM 674 C C . ILE A 1 87 ? 19.594 23.953 15.789 1 83.38 87 ILE A C 1
ATOM 676 O O . ILE A 1 87 ? 20.078 23.062 16.484 1 83.38 87 ILE A O 1
ATOM 680 N N . PRO A 1 88 ? 19.234 25.078 16.266 1 77.44 88 PRO A N 1
ATOM 681 C CA . PRO A 1 88 ? 19.156 25.219 17.719 1 77.44 88 PRO A CA 1
ATOM 682 C C . PRO A 1 88 ? 18.141 24.297 18.359 1 77.44 88 PRO A C 1
ATOM 684 O O . PRO A 1 88 ? 17.25 23.766 17.672 1 77.44 88 PRO A O 1
ATOM 687 N N . LYS A 1 89 ? 18.391 24.062 19.625 1 74.12 89 LYS A N 1
ATOM 688 C CA . LYS A 1 89 ? 17.391 23.344 20.406 1 74.12 89 LYS A CA 1
ATOM 689 C C . LYS A 1 89 ? 16.031 24.031 20.344 1 74.12 89 LYS A C 1
ATOM 691 O O . LYS A 1 89 ? 15.961 25.266 20.453 1 74.12 89 LYS A O 1
ATOM 696 N N . GLY A 1 90 ? 15.055 23.344 19.922 1 74.88 90 GLY A N 1
ATOM 697 C CA . GLY A 1 90 ? 13.719 23.906 19.891 1 74.88 90 GLY A CA 1
ATOM 698 C C . GLY A 1 90 ? 13.312 24.406 18.516 1 74.88 90 GLY A C 1
ATOM 699 O O . GLY A 1 90 ? 12.25 25 18.344 1 74.88 90 GLY A O 1
ATOM 700 N N . TYR A 1 91 ? 14.297 24.266 17.656 1 83.06 91 TYR A N 1
ATOM 701 C CA . TYR A 1 91 ? 13.914 24.625 16.297 1 83.06 91 TYR A CA 1
ATOM 702 C C . TYR A 1 91 ? 12.578 23.984 15.922 1 83.06 91 TYR A C 1
ATOM 704 O O . TYR A 1 91 ? 11.664 24.672 15.461 1 83.06 91 TYR A O 1
ATOM 712 N N . PHE A 1 92 ? 12.523 22.734 16.156 1 90.62 92 PHE A N 1
ATOM 713 C CA . PHE A 1 92 ? 11.234 22.047 16.094 1 90.62 92 PHE A CA 1
ATOM 714 C C . PHE A 1 92 ? 10.664 21.828 17.484 1 90.62 92 PHE A C 1
ATOM 716 O O . PHE A 1 92 ? 11.352 21.297 18.375 1 90.62 92 PHE A O 1
ATOM 723 N N . ARG A 1 93 ? 9.539 22.234 17.594 1 90.62 93 ARG A N 1
ATOM 724 C CA . ARG A 1 93 ? 8.891 22.047 18.891 1 90.62 93 ARG A CA 1
ATOM 725 C C . ARG A 1 93 ? 8.5 20.594 19.109 1 90.62 93 ARG A C 1
ATOM 727 O O . ARG A 1 93 ? 8.539 20.094 20.234 1 90.62 93 ARG A O 1
ATOM 734 N N . SER A 1 94 ? 8.141 20 18.047 1 93.31 94 SER A N 1
ATOM 735 C CA . SER A 1 94 ? 7.715 18.609 18.156 1 93.31 94 SER A CA 1
ATOM 736 C C . SER A 1 94 ? 8.062 17.828 16.891 1 93.31 94 SER A C 1
ATOM 738 O O . SER A 1 94 ? 8.102 18.391 15.797 1 93.31 94 SER A O 1
ATOM 740 N N . LEU A 1 95 ? 8.414 16.594 17.125 1 95.56 95 LEU A N 1
ATOM 741 C CA . LEU A 1 95 ? 8.617 15.594 16.078 1 95.56 95 LEU A CA 1
ATOM 742 C C . LEU A 1 95 ? 7.598 14.469 16.188 1 95.56 95 LEU A C 1
ATOM 744 O O . LEU A 1 95 ? 7.43 13.875 17.266 1 95.56 95 LEU A O 1
ATOM 748 N N . VAL A 1 96 ? 6.867 14.266 15.102 1 97 96 VAL A N 1
ATOM 749 C CA . VAL A 1 96 ? 5.914 13.164 15.055 1 97 96 VAL A CA 1
ATOM 750 C C . VAL A 1 96 ? 6.324 12.172 13.969 1 97 96 VAL A C 1
ATOM 752 O O . VAL A 1 96 ? 6.496 12.555 12.805 1 97 96 VAL A O 1
ATOM 755 N N . SER A 1 97 ? 6.582 10.992 14.344 1 96.31 97 SER A N 1
ATOM 756 C CA . SER A 1 97 ? 6.859 9.93 13.375 1 96.31 97 SER A CA 1
ATOM 757 C C . SER A 1 97 ? 5.645 9.031 13.172 1 96.31 97 SER A C 1
ATOM 759 O O . SER A 1 97 ? 5.047 8.562 14.141 1 96.31 97 SER A O 1
ATOM 761 N N . VAL A 1 98 ? 5.27 8.844 11.922 1 96.06 98 VAL A N 1
ATOM 762 C CA . VAL A 1 98 ? 4.082 8.062 11.586 1 96.06 98 VAL A CA 1
ATOM 763 C C . VAL A 1 98 ? 4.477 6.871 10.711 1 96.06 98 VAL A C 1
ATOM 765 O O . VAL A 1 98 ? 5.109 7.039 9.672 1 96.06 98 VAL A O 1
ATOM 768 N N . SER A 1 99 ? 4.137 5.668 11.133 1 92.81 99 SER A N 1
ATOM 769 C CA . SER A 1 99 ? 4.387 4.469 10.336 1 92.81 99 SER A CA 1
ATOM 770 C C . SER A 1 99 ? 3.418 3.352 10.703 1 92.81 99 SER A C 1
ATOM 772 O O . SER A 1 99 ? 3.324 2.963 11.867 1 92.81 99 SER A O 1
ATOM 774 N N . PHE A 1 100 ? 2.781 2.801 9.695 1 89.12 100 PHE A N 1
ATOM 775 C CA . PHE A 1 100 ? 1.851 1.708 9.953 1 89.12 100 PHE A CA 1
ATOM 776 C C . PHE A 1 100 ? 2.322 0.425 9.281 1 89.12 100 PHE A C 1
ATOM 778 O O . PHE A 1 100 ? 1.521 -0.474 9.016 1 89.12 100 PHE A O 1
ATOM 785 N N . SER A 1 101 ? 3.559 0.355 8.992 1 82.94 101 SER A N 1
ATOM 786 C CA . SER A 1 101 ? 4.113 -0.863 8.414 1 82.94 101 SER A CA 1
ATOM 787 C C . SER A 1 101 ? 4.48 -1.875 9.492 1 82.94 101 SER A C 1
ATOM 789 O O . SER A 1 101 ? 5.242 -1.562 10.406 1 82.94 101 SER A O 1
ATOM 791 N N . ALA A 1 102 ? 4.004 -3.082 9.336 1 80.81 102 ALA A N 1
ATOM 792 C CA . ALA A 1 102 ? 4.324 -4.152 10.273 1 80.81 102 ALA A CA 1
ATOM 793 C C . ALA A 1 102 ? 5.762 -4.629 10.094 1 80.81 102 ALA A C 1
ATOM 795 O O . ALA A 1 102 ? 6.32 -5.289 10.977 1 80.81 102 ALA A O 1
ATOM 796 N N . PHE A 1 103 ? 6.375 -4.195 9.062 1 78.94 103 PHE A N 1
ATOM 797 C CA . PHE A 1 103 ? 7.672 -4.762 8.711 1 78.94 103 PHE A CA 1
ATOM 798 C C . PHE A 1 103 ? 8.781 -3.734 8.891 1 78.94 103 PHE A C 1
ATOM 800 O O . PHE A 1 103 ? 9.93 -3.979 8.508 1 78.94 103 PHE A O 1
ATOM 807 N N . ASP A 1 104 ? 8.344 -2.648 9.398 1 75.56 104 ASP A N 1
ATOM 808 C CA . ASP A 1 104 ? 9.367 -1.668 9.75 1 75.56 104 ASP A CA 1
ATOM 809 C C . ASP A 1 104 ? 10.32 -2.225 10.805 1 75.56 104 ASP A C 1
ATOM 811 O O . ASP A 1 104 ? 9.906 -2.52 11.93 1 75.56 104 ASP A O 1
ATOM 815 N N . PRO A 1 105 ? 11.547 -2.355 10.461 1 73.56 105 PRO A N 1
ATOM 816 C CA . PRO A 1 105 ? 12.484 -2.922 11.43 1 73.56 105 PRO A CA 1
ATOM 817 C C . PRO A 1 105 ? 12.859 -1.935 12.531 1 73.56 105 PRO A C 1
ATOM 819 O O . PRO A 1 105 ? 13.438 -2.328 13.547 1 73.56 105 PRO A O 1
ATOM 822 N N . PHE A 1 106 ? 12.508 -0.704 12.359 1 78 106 PHE A N 1
ATOM 823 C CA . PHE A 1 106 ? 12.875 0.346 13.305 1 78 106 PHE A CA 1
ATOM 824 C C . PHE A 1 106 ? 11.922 0.361 14.492 1 78 106 PHE A C 1
ATOM 826 O O . PHE A 1 106 ? 10.703 0.3 14.32 1 78 106 PHE A O 1
ATOM 833 N N . THR A 1 107 ? 12.484 0.348 15.617 1 82.25 107 THR A N 1
ATOM 834 C CA . THR A 1 107 ? 11.711 0.565 16.844 1 82.25 107 THR A CA 1
ATOM 835 C C . THR A 1 107 ? 11.695 2.045 17.203 1 82.25 107 THR A C 1
ATOM 837 O O . THR A 1 107 ? 12.742 2.643 17.453 1 82.25 107 THR A O 1
ATOM 840 N N . PRO A 1 108 ? 10.547 2.537 17.219 1 87.69 108 PRO A N 1
ATOM 841 C CA . PRO A 1 108 ? 10.484 3.961 17.547 1 87.69 108 PRO A CA 1
ATOM 842 C C . PRO A 1 108 ? 10.93 4.246 18.984 1 87.69 108 PRO A C 1
ATOM 844 O O . PRO A 1 108 ? 10.672 3.443 19.891 1 87.69 108 PRO A O 1
ATOM 847 N N . PRO A 1 109 ? 11.602 5.367 19.219 1 88.88 109 PRO A N 1
ATOM 848 C CA . PRO A 1 109 ? 11.945 5.754 20.578 1 88.88 109 PRO A CA 1
ATOM 849 C C . PRO A 1 109 ? 10.719 5.973 21.469 1 88.88 109 PRO A C 1
ATOM 851 O O . PRO A 1 109 ? 9.602 6.09 20.953 1 88.88 109 PRO A O 1
ATOM 854 N N . LYS A 1 110 ? 10.969 5.914 22.734 1 88.94 110 LYS A N 1
ATOM 855 C CA . LYS A 1 110 ? 9.883 6.234 23.656 1 88.94 110 LYS A CA 1
ATOM 856 C C . LYS A 1 110 ? 9.391 7.664 23.453 1 88.94 110 LYS A C 1
ATOM 858 O O . LYS A 1 110 ? 10.18 8.57 23.203 1 88.94 110 LYS A O 1
ATOM 863 N N . GLU A 1 111 ? 8.133 7.797 23.547 1 91.62 111 GLU A N 1
ATOM 864 C CA . GLU A 1 111 ? 7.562 9.133 23.406 1 91.62 111 GLU A CA 1
ATOM 865 C C . GLU A 1 111 ? 8.102 10.078 24.469 1 91.62 111 GLU A C 1
ATOM 867 O O . GLU A 1 111 ? 8.367 9.656 25.594 1 91.62 111 GLU A O 1
ATOM 872 N N . GLN A 1 112 ? 8.328 11.281 24.125 1 90.25 112 GLN A N 1
ATOM 873 C CA . GLN A 1 112 ? 8.781 12.359 25 1 90.25 112 GLN A CA 1
ATOM 874 C C . GLN A 1 112 ? 7.891 13.586 24.875 1 90.25 112 GLN A C 1
ATOM 876 O O . GLN A 1 112 ? 8.195 14.5 24.094 1 90.25 112 GLN A O 1
ATOM 881 N N . PRO A 1 113 ? 6.797 13.594 25.672 1 90.88 113 PRO A N 1
ATOM 882 C CA . PRO A 1 113 ? 5.812 14.672 25.516 1 90.88 113 PRO A CA 1
ATOM 883 C C . PRO A 1 113 ? 6.176 15.93 26.297 1 90.88 113 PRO A C 1
ATOM 885 O O . PRO A 1 113 ? 5.512 16.953 26.156 1 90.88 113 PRO A O 1
ATOM 888 N N . ASP A 1 114 ? 7.242 15.953 27.031 1 90.94 114 ASP A N 1
ATOM 889 C CA . ASP A 1 114 ? 7.605 17.062 27.906 1 90.94 114 ASP A CA 1
ATOM 890 C C . ASP A 1 114 ? 8.422 18.109 27.156 1 90.94 114 ASP A C 1
ATOM 892 O O . ASP A 1 114 ? 9.586 17.875 26.828 1 90.94 114 ASP A O 1
ATOM 896 N N . PRO A 1 115 ? 7.875 19.234 27 1 88.44 115 PRO A N 1
ATOM 897 C CA . PRO A 1 115 ? 8.602 20.281 26.281 1 88.44 115 PRO A CA 1
ATOM 898 C C . PRO A 1 115 ? 9.844 20.766 27.031 1 88.44 115 PRO A C 1
ATOM 900 O O . PRO A 1 115 ? 10.773 21.297 26.422 1 88.44 115 PRO A O 1
ATOM 903 N N . ALA A 1 116 ? 9.844 20.594 28.266 1 87.75 116 ALA A N 1
ATOM 904 C CA . ALA A 1 116 ? 10.977 21.031 29.078 1 87.75 116 ALA A CA 1
ATOM 905 C C . ALA A 1 116 ? 12.219 20.203 28.781 1 87.75 116 ALA A C 1
ATOM 907 O O . ALA A 1 116 ? 13.344 20.656 29 1 87.75 116 ALA A O 1
ATOM 908 N N . LYS A 1 117 ? 12.039 19.094 28.281 1 86.81 117 LYS A N 1
ATOM 909 C CA . LYS A 1 117 ? 13.148 18.188 28 1 86.81 117 LYS A CA 1
ATOM 910 C C . LYS A 1 117 ? 13.617 18.312 26.562 1 86.81 117 LYS A C 1
ATOM 912 O O . LYS A 1 117 ? 14.414 17.5 26.078 1 86.81 117 LYS A O 1
ATOM 917 N N . GLY A 1 118 ? 13.109 19.328 25.859 1 83.94 118 GLY A N 1
ATOM 918 C CA . GLY A 1 118 ? 13.492 19.547 24.469 1 83.94 118 GLY A CA 1
ATOM 919 C C . GLY A 1 118 ? 12.367 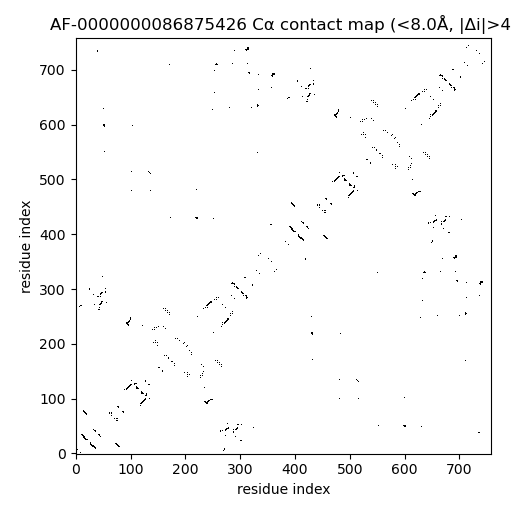19.297 23.484 1 83.94 118 GLY A C 1
ATOM 920 O O . GLY A 1 118 ? 11.203 19.578 23.781 1 83.94 118 GLY A O 1
ATOM 921 N N . THR A 1 119 ? 12.773 18.859 22.297 1 88.88 119 THR A N 1
ATOM 922 C CA . THR A 1 119 ? 11.781 18.562 21.266 1 88.88 119 THR A CA 1
ATOM 923 C C . THR A 1 119 ? 10.883 17.391 21.703 1 88.88 119 THR A C 1
ATOM 925 O O . THR A 1 119 ? 11.383 16.328 22.062 1 88.88 119 THR A O 1
ATOM 928 N N . GLN A 1 120 ? 9.633 17.688 21.672 1 93.5 120 GLN A N 1
ATOM 929 C CA . GLN A 1 120 ? 8.703 16.609 21.969 1 93.5 120 GLN A CA 1
ATOM 930 C C . GLN A 1 120 ? 8.703 15.555 20.875 1 93.5 120 GLN A C 1
ATOM 932 O O . GLN A 1 120 ? 8.875 15.875 19.703 1 93.5 120 GLN A O 1
ATOM 937 N N . TYR A 1 121 ? 8.586 14.328 21.266 1 94.06 121 TYR A N 1
ATOM 938 C CA . TYR A 1 121 ? 8.539 13.242 20.297 1 94.06 121 TYR A CA 1
ATOM 939 C C . TYR A 1 121 ? 7.281 12.398 20.484 1 94.06 121 TYR A C 1
ATOM 941 O O . TYR A 1 121 ? 6.965 11.984 21.594 1 94.06 121 TYR A O 1
ATOM 949 N N . PHE A 1 122 ? 6.586 12.156 19.391 1 95.25 122 PHE A N 1
ATOM 950 C CA . PHE A 1 122 ? 5.398 11.305 19.375 1 95.25 122 PHE A CA 1
ATOM 951 C C . PHE A 1 122 ? 5.48 10.281 18.25 1 95.25 122 PHE A C 1
ATOM 953 O O . PHE A 1 122 ? 6.023 10.57 17.188 1 95.25 122 PHE A O 1
ATOM 960 N N . TYR A 1 123 ? 4.973 9.141 18.547 1 94.94 123 TYR A N 1
ATOM 961 C CA . TYR A 1 123 ? 4.906 8.086 17.547 1 94.94 123 TYR A CA 1
ATOM 962 C C . TYR A 1 123 ? 3.461 7.68 17.281 1 94.94 123 TYR A C 1
ATOM 964 O O . TYR A 1 123 ? 2.699 7.422 18.219 1 94.94 123 TYR A O 1
ATOM 972 N N . ILE A 1 124 ? 3.105 7.691 16 1 94.62 124 ILE A N 1
ATOM 973 C CA . ILE A 1 124 ? 1.808 7.203 15.555 1 94.62 124 ILE A CA 1
ATOM 974 C C . ILE A 1 124 ? 2.002 5.996 14.633 1 94.62 124 ILE A C 1
ATOM 976 O O . ILE A 1 124 ? 2.516 6.133 13.523 1 94.62 124 ILE A O 1
ATOM 980 N N . GLY A 1 125 ? 1.599 4.832 15.125 1 92.31 125 GLY A N 1
ATOM 981 C CA . GLY A 1 125 ? 1.798 3.697 14.242 1 92.31 125 GLY A CA 1
ATOM 982 C C . GLY A 1 125 ? 1.538 2.363 14.914 1 92.31 125 GLY A C 1
ATOM 983 O O . GLY A 1 125 ? 0.853 2.303 15.938 1 92.31 125 GLY A O 1
ATOM 984 N N . LEU A 1 126 ? 2.018 1.299 14.32 1 89.44 126 LEU A N 1
ATOM 985 C CA . LEU A 1 126 ? 1.656 -0.061 14.703 1 89.44 126 LEU A CA 1
ATOM 986 C C . LEU A 1 126 ? 2.588 -0.585 15.789 1 89.44 126 LEU A C 1
ATOM 988 O O . LEU A 1 126 ? 2.266 -1.559 16.469 1 89.44 126 LEU A O 1
ATOM 992 N N . LYS A 1 127 ? 3.674 0.011 15.922 1 88.12 127 LYS A N 1
ATOM 993 C CA . LYS A 1 127 ? 4.66 -0.529 16.859 1 88.12 127 LYS A CA 1
ATOM 994 C C . LYS A 1 127 ? 4.434 0.008 18.266 1 88.12 127 LYS A C 1
ATOM 996 O O . LYS A 1 127 ? 4.074 1.173 18.438 1 88.12 127 LYS A O 1
ATOM 1001 N N . ASN A 1 128 ? 4.633 -0.914 19.109 1 82.75 128 ASN A N 1
ATOM 1002 C CA . ASN A 1 128 ? 4.656 -0.51 20.516 1 82.75 128 ASN A CA 1
ATOM 1003 C C . ASN A 1 128 ? 6.074 -0.22 21 1 82.75 128 ASN A C 1
ATOM 1005 O O . ASN A 1 128 ? 6.93 -1.107 20.984 1 82.75 128 ASN A O 1
ATOM 1009 N N . ALA A 1 129 ? 6.301 0.956 21.406 1 71.12 129 ALA A N 1
ATOM 1010 C CA . ALA A 1 129 ? 7.645 1.366 21.797 1 71.12 129 ALA A CA 1
ATOM 1011 C C . ALA A 1 129 ? 8.148 0.543 22.984 1 71.12 129 ALA A C 1
ATOM 1013 O O . ALA A 1 129 ? 9.352 0.303 23.109 1 71.12 129 ALA A O 1
ATOM 1014 N N . ALA A 1 130 ? 7.258 0.087 23.797 1 68.75 130 ALA A N 1
ATOM 1015 C CA . ALA A 1 130 ? 7.656 -0.581 25.031 1 68.75 130 ALA A CA 1
ATOM 1016 C C . ALA A 1 130 ? 7.973 -2.053 24.781 1 68.75 130 ALA A C 1
ATOM 1018 O O . ALA A 1 130 ? 8.938 -2.586 25.328 1 68.75 130 ALA A O 1
ATOM 1019 N N . SER A 1 131 ? 7.277 -2.736 23.938 1 68.62 131 SER A N 1
ATOM 1020 C CA . SER A 1 131 ? 7.395 -4.184 23.797 1 68.62 131 SER A CA 1
ATOM 1021 C C . SER A 1 131 ? 7.875 -4.574 22.406 1 68.62 131 SER A C 1
ATOM 1023 O O . SER A 1 131 ? 8.219 -5.734 22.172 1 68.62 131 SER A O 1
ATOM 1025 N N . ASN A 1 132 ? 8.008 -3.66 21.609 1 71 132 ASN A N 1
ATOM 1026 C CA . ASN A 1 132 ? 8.352 -3.939 20.219 1 71 132 ASN A CA 1
ATOM 1027 C C . ASN A 1 132 ? 7.328 -4.867 19.562 1 71 132 ASN A C 1
ATOM 1029 O O . ASN A 1 132 ? 7.617 -5.496 18.547 1 71 132 ASN A O 1
ATOM 1033 N N . SER A 1 133 ? 6.227 -4.996 20.219 1 80.62 133 SER A N 1
ATOM 1034 C CA . SER A 1 133 ? 5.133 -5.766 19.625 1 80.62 133 SER A CA 1
ATOM 1035 C C . SER A 1 133 ? 4.246 -4.891 18.75 1 80.62 133 SER A C 1
ATOM 1037 O O . SER A 1 133 ? 4.379 -3.664 18.75 1 80.62 133 SER A O 1
ATOM 1039 N N . LEU A 1 134 ? 3.477 -5.52 17.953 1 85.62 134 LEU A N 1
ATOM 1040 C CA . LEU A 1 134 ? 2.559 -4.789 17.094 1 85.62 134 LEU A CA 1
ATOM 1041 C C . LEU A 1 134 ? 1.25 -4.488 17.812 1 85.62 134 LEU A C 1
ATOM 1043 O O . LEU A 1 134 ? 0.725 -5.344 18.531 1 85.62 134 LEU A O 1
ATOM 1047 N N . LYS A 1 135 ? 0.806 -3.289 17.719 1 87 135 LYS A N 1
ATOM 1048 C CA . LYS A 1 135 ? -0.491 -2.891 18.25 1 87 135 LYS A CA 1
ATOM 1049 C C . LYS A 1 135 ? -1.631 -3.574 17.5 1 87 135 LYS A C 1
ATOM 1051 O O . LYS A 1 135 ? -1.555 -3.766 16.297 1 87 135 LYS A O 1
ATOM 1056 N N . SER A 1 136 ? -2.654 -3.93 18.266 1 80.94 136 SER A N 1
ATOM 1057 C CA . SER A 1 136 ? -3.871 -4.438 17.625 1 80.94 136 SER A CA 1
ATOM 1058 C C . SER A 1 136 ? -4.777 -3.299 17.172 1 80.94 136 SER A C 1
ATOM 1060 O O . SER A 1 136 ? -4.527 -2.135 17.5 1 80.94 136 SER A O 1
ATOM 1062 N N . LEU A 1 137 ? -5.773 -3.635 16.422 1 81.56 137 LEU A N 1
ATOM 1063 C CA . LEU A 1 137 ? -6.75 -2.629 16.016 1 81.56 137 LEU A CA 1
ATOM 1064 C C . LEU A 1 137 ? -7.453 -2.041 17.234 1 81.56 137 LEU A C 1
ATOM 1066 O O . LEU A 1 137 ? -7.797 -0.856 17.25 1 81.56 137 LEU A O 1
ATOM 1070 N N . GLY A 1 138 ? -7.668 -2.941 18.219 1 83.19 138 GLY A N 1
ATOM 1071 C CA . GLY A 1 138 ? -8.242 -2.475 19.469 1 83.19 138 GLY A CA 1
ATOM 1072 C C . GLY A 1 138 ? -7.395 -1.425 20.156 1 83.19 138 GLY A C 1
ATOM 1073 O O . GLY A 1 138 ? -7.918 -0.429 20.656 1 83.19 138 GLY A O 1
ATOM 1074 N N . ASP A 1 139 ? -6.125 -1.646 20.156 1 87.5 139 ASP A N 1
ATOM 1075 C CA . ASP A 1 139 ? -5.199 -0.673 20.734 1 87.5 139 ASP A CA 1
ATOM 1076 C C . ASP A 1 139 ? -5.277 0.662 19.984 1 87.5 139 ASP A C 1
ATOM 1078 O O . ASP A 1 139 ? -5.289 1.723 20.609 1 87.5 139 ASP A O 1
ATOM 1082 N N . LEU A 1 140 ? -5.336 0.591 18.734 1 90.06 140 LEU A N 1
ATOM 1083 C CA . LEU A 1 140 ? -5.355 1.796 17.922 1 90.06 140 LEU A CA 1
ATOM 1084 C C . LEU A 1 140 ? -6.66 2.566 18.109 1 90.06 140 LEU A C 1
ATOM 1086 O O . LEU A 1 140 ? -6.664 3.799 18.094 1 90.06 140 LEU A O 1
ATOM 1090 N N . ARG A 1 141 ? -7.73 1.833 18.281 1 91.44 141 ARG A N 1
ATOM 1091 C CA . ARG A 1 141 ? -9.016 2.473 18.531 1 91.44 141 ARG A CA 1
ATOM 1092 C C . ARG A 1 141 ? -9 3.229 19.859 1 91.44 141 ARG A C 1
ATOM 1094 O O . ARG A 1 141 ? -9.508 4.348 19.953 1 91.44 141 ARG A O 1
ATOM 1101 N N . LEU A 1 142 ? -8.414 2.619 20.844 1 91.5 142 LEU A N 1
ATOM 1102 C CA . LEU A 1 142 ? -8.32 3.273 22.141 1 91.5 142 LEU A CA 1
ATOM 1103 C C . LEU A 1 142 ? -7.445 4.516 22.062 1 91.5 142 LEU A C 1
ATOM 1105 O O . LEU A 1 142 ? -7.746 5.535 22.688 1 91.5 142 LEU A O 1
ATOM 1109 N N . GLU A 1 143 ? -6.367 4.418 21.328 1 92.06 143 GLU A N 1
ATOM 1110 C CA . GLU A 1 143 ? -5.508 5.578 21.109 1 92.06 143 GLU A CA 1
ATOM 1111 C C . GLU A 1 143 ? -6.266 6.699 20.406 1 92.06 143 GLU A C 1
ATOM 1113 O O . GLU A 1 143 ? -6.074 7.879 20.719 1 92.06 143 GLU A O 1
ATOM 1118 N N . PHE A 1 144 ? -7.039 6.266 19.5 1 95.38 144 PHE A N 1
ATOM 1119 C CA . PHE A 1 144 ? -7.879 7.227 18.797 1 95.38 144 PHE A CA 1
ATOM 1120 C C . PHE A 1 144 ? -8.812 7.945 19.766 1 95.38 144 PHE A C 1
ATOM 1122 O O . PHE A 1 144 ? -8.938 9.172 19.719 1 95.38 144 PHE A O 1
ATOM 1129 N N . ILE A 1 145 ? -9.438 7.195 20.609 1 95.62 145 ILE A N 1
ATOM 1130 C CA . ILE A 1 145 ? -10.398 7.758 21.562 1 95.62 145 ILE A CA 1
ATOM 1131 C C . ILE A 1 145 ? -9.695 8.766 22.469 1 95.62 145 ILE A C 1
ATOM 1133 O O . ILE A 1 145 ? -10.203 9.867 22.688 1 95.62 145 ILE A O 1
ATOM 1137 N N . SER A 1 146 ? -8.609 8.375 22.938 1 95 146 SER A N 1
ATOM 1138 C CA . SER A 1 146 ? -7.84 9.266 23.812 1 95 146 SER A CA 1
ATOM 1139 C C . SER A 1 146 ? -7.465 10.555 23.078 1 95 146 SER A C 1
ATOM 1141 O O . SER A 1 146 ? -7.598 11.648 23.641 1 95 146 SER A O 1
ATOM 1143 N N . ALA A 1 147 ? -6.98 10.43 21.859 1 96.25 147 ALA A N 1
ATOM 1144 C CA . ALA A 1 147 ? -6.602 11.586 21.062 1 96.25 147 ALA A CA 1
ATOM 1145 C C . ALA A 1 147 ? -7.812 12.469 20.766 1 96.25 147 ALA A C 1
ATOM 1147 O O . ALA A 1 147 ? -7.715 13.695 20.781 1 96.25 147 ALA A O 1
ATOM 1148 N N . PHE A 1 148 ? -8.906 11.766 20.453 1 97.44 148 PHE A N 1
ATOM 1149 C CA . PHE A 1 148 ? -10.133 12.484 20.156 1 97.44 148 PHE A CA 1
ATOM 1150 C C . PHE A 1 148 ? -10.562 13.336 21.344 1 97.44 148 PHE A C 1
ATOM 1152 O O . PHE A 1 148 ? -10.906 14.516 21.188 1 97.44 148 PHE A O 1
ATOM 1159 N N . ILE A 1 149 ? -10.531 12.758 22.5 1 96.31 149 ILE A N 1
ATOM 1160 C CA . ILE A 1 149 ? -10.883 13.477 23.719 1 96.31 149 ILE A CA 1
ATOM 1161 C C . ILE A 1 149 ? -9.938 14.656 23.906 1 96.31 149 ILE A C 1
ATOM 1163 O O . ILE A 1 149 ? -10.367 15.758 24.266 1 96.31 149 ILE A O 1
ATOM 1167 N N . GLY A 1 150 ? -8.664 14.391 23.641 1 95.19 150 GLY A N 1
ATOM 1168 C CA . GLY A 1 150 ? -7.695 15.477 23.688 1 95.19 150 GLY A CA 1
ATOM 1169 C C . GLY A 1 150 ? -8.031 16.625 22.766 1 95.19 150 GLY A C 1
ATOM 1170 O O . GLY A 1 150 ? -7.859 17.797 23.125 1 95.19 150 GLY A O 1
ATOM 1171 N N . CYS A 1 151 ? -8.484 16.359 21.625 1 96.81 151 CYS A N 1
ATOM 1172 C CA . CYS A 1 151 ? -8.867 17.375 20.656 1 96.81 151 CYS A CA 1
ATOM 1173 C C . CYS A 1 151 ? -10.078 18.172 21.125 1 96.81 151 CYS A C 1
ATOM 1175 O O . CYS A 1 151 ? -10.18 19.375 20.875 1 96.81 151 CYS A O 1
ATOM 1177 N N . MET A 1 152 ? -10.969 17.484 21.844 1 95.88 152 MET A N 1
ATOM 1178 C CA . MET A 1 152 ? -12.234 18.109 22.234 1 95.88 152 MET A CA 1
ATOM 1179 C C . MET A 1 152 ? -12.031 19.031 23.438 1 95.88 152 MET A C 1
ATOM 1181 O O . MET A 1 152 ? -12.859 19.906 23.703 1 95.88 152 MET A O 1
ATOM 1185 N N . ARG A 1 153 ? -10.961 18.828 24.109 1 93.44 153 ARG A N 1
ATOM 1186 C CA . ARG A 1 153 ? -10.703 19.594 25.328 1 93.44 153 ARG A CA 1
ATOM 1187 C C . ARG A 1 153 ? -10.219 21 25 1 93.44 153 ARG A C 1
ATOM 1189 O O . ARG A 1 153 ? -10.266 21.906 25.844 1 93.44 153 ARG A O 1
ATOM 1196 N N . VAL A 1 154 ? -9.727 21.25 23.844 1 94.06 154 VAL A N 1
ATOM 1197 C CA . VAL A 1 154 ? -9.164 22.516 23.422 1 94.06 154 VAL A CA 1
ATOM 1198 C C . VAL A 1 154 ? -9.922 23.031 22.188 1 94.06 154 VAL A C 1
ATOM 1200 O O . VAL A 1 154 ? -9.977 22.344 21.156 1 94.06 154 VAL A O 1
ATOM 1203 N N . ASP A 1 155 ? -10.398 24.188 22.234 1 95.12 155 ASP A N 1
ATOM 1204 C CA . ASP A 1 155 ? -11.258 24.734 21.188 1 95.12 155 ASP A CA 1
ATOM 1205 C C . ASP A 1 155 ? -10.539 24.766 19.844 1 95.12 155 ASP A C 1
ATOM 1207 O O . ASP A 1 155 ? -11.109 24.391 18.812 1 95.12 155 ASP A O 1
ATOM 1211 N N . ARG A 1 156 ? -9.375 25.188 19.875 1 94.31 156 ARG A N 1
ATOM 1212 C CA . ARG A 1 156 ? -8.625 25.281 18.625 1 94.31 156 ARG A CA 1
ATOM 1213 C C . ARG A 1 156 ? -8.438 23.922 17.984 1 94.31 156 ARG A C 1
ATOM 1215 O O . ARG A 1 156 ? -8.57 23.766 16.766 1 94.31 156 ARG A O 1
ATOM 1222 N N . LYS A 1 157 ? -8.133 22.969 18.766 1 96.06 157 LYS A N 1
ATOM 1223 C CA . LYS A 1 157 ? -7.961 21.609 18.266 1 96.06 157 LYS A CA 1
ATOM 1224 C C . LYS A 1 157 ? -9.281 21.047 17.734 1 96.06 157 LYS A C 1
ATOM 1226 O O . LYS A 1 157 ? -9.305 20.375 16.703 1 96.06 157 LYS A O 1
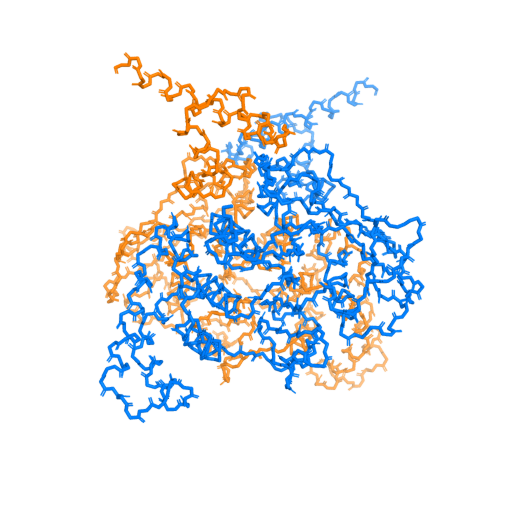ATOM 1231 N N . ARG A 1 158 ? -10.273 21.359 18.484 1 96.81 158 ARG A N 1
ATOM 1232 C CA . ARG A 1 158 ? -11.602 20.938 18.047 1 96.81 158 ARG A CA 1
ATOM 1233 C C . ARG A 1 158 ? -11.922 21.484 16.656 1 96.81 158 ARG A C 1
ATOM 1235 O O . ARG A 1 158 ? -12.414 20.75 15.797 1 96.81 158 ARG A O 1
ATOM 1242 N N . GLN A 1 159 ? -11.656 22.688 16.438 1 96.56 159 GLN A N 1
ATOM 1243 C CA . GLN A 1 159 ? -11.914 23.328 15.148 1 96.56 159 GLN A CA 1
ATOM 1244 C C . GLN A 1 159 ? -11.055 22.719 14.047 1 96.56 159 GLN A C 1
ATOM 1246 O O . GLN A 1 159 ? -11.531 22.484 12.938 1 96.56 159 GLN A O 1
ATOM 1251 N N . LEU A 1 160 ? -9.812 22.5 14.367 1 96.44 160 LEU A N 1
ATOM 1252 C CA . LEU A 1 160 ? -8.906 21.875 13.406 1 96.44 160 LEU A CA 1
ATOM 1253 C C . LEU A 1 160 ? -9.398 20.484 13.023 1 96.44 160 LEU A C 1
ATOM 1255 O O . LEU A 1 160 ? -9.328 20.094 11.852 1 96.44 160 LEU A O 1
ATOM 1259 N N . TRP A 1 161 ? -9.836 19.75 14.023 1 97.44 161 TRP A N 1
ATOM 1260 C CA . TRP A 1 161 ? -10.352 18.422 13.773 1 97.44 161 TRP A CA 1
ATOM 1261 C C . TRP A 1 161 ? -11.578 18.469 12.859 1 97.44 161 TRP A C 1
ATOM 1263 O O . TRP A 1 161 ? -11.672 17.688 11.906 1 97.44 161 TRP A O 1
ATOM 1273 N N . LEU A 1 162 ? -12.453 19.406 13.102 1 96.25 162 LEU A N 1
ATOM 1274 C CA . LEU A 1 162 ? -13.656 19.578 12.305 1 96.25 162 LEU A CA 1
ATOM 1275 C C . LEU A 1 162 ? -13.305 19.906 10.859 1 96.25 162 LEU A C 1
ATOM 1277 O O . LEU A 1 162 ? -13.898 19.344 9.93 1 96.25 162 LEU A O 1
ATOM 1281 N N . GLU A 1 163 ? -12.406 20.766 10.695 1 95.19 163 GLU A N 1
ATOM 1282 C CA . GLU A 1 163 ? -11.977 21.156 9.352 1 95.19 163 GLU A CA 1
ATOM 1283 C C . GLU A 1 163 ? -11.359 19.969 8.609 1 95.19 163 GLU A C 1
ATOM 1285 O O . GLU A 1 163 ? -11.594 19.797 7.41 1 95.19 163 GLU A O 1
ATOM 1290 N N . ALA A 1 164 ? -10.539 19.219 9.32 1 95.31 164 ALA A N 1
ATOM 1291 C CA . ALA A 1 164 ? -9.898 18.047 8.719 1 95.31 164 ALA A CA 1
ATOM 1292 C C . ALA A 1 164 ? -10.938 17.031 8.258 1 95.31 164 ALA A C 1
ATOM 1294 O O . ALA A 1 164 ? -10.852 16.516 7.141 1 95.31 164 ALA A O 1
ATOM 1295 N N . ILE A 1 165 ? -11.938 16.797 9.102 1 94.25 165 ILE A N 1
ATOM 1296 C CA . ILE A 1 165 ? -12.969 15.82 8.797 1 94.25 165 ILE A CA 1
ATOM 1297 C C . ILE A 1 165 ? -13.812 16.297 7.613 1 94.25 165 ILE A C 1
ATOM 1299 O O . ILE A 1 165 ? -14.18 15.508 6.738 1 94.25 165 ILE A O 1
ATOM 1303 N N . LYS A 1 166 ? -14.078 17.547 7.57 1 91.5 166 LYS A N 1
ATOM 1304 C CA . LYS A 1 166 ? -14.836 18.109 6.457 1 91.5 166 LYS A CA 1
ATOM 1305 C C . LYS A 1 166 ? -14.086 17.938 5.137 1 91.5 166 LYS A C 1
ATOM 1307 O O . LYS A 1 166 ? -14.688 17.594 4.117 1 91.5 166 LYS A O 1
ATOM 1312 N N . LYS A 1 167 ? -12.836 18.172 5.168 1 89.12 167 LYS A N 1
ATOM 1313 C CA . LYS A 1 167 ? -12.023 18.031 3.965 1 89.12 167 LYS A CA 1
ATOM 1314 C C . LYS A 1 167 ? -11.977 16.578 3.504 1 89.12 167 LYS A C 1
ATOM 1316 O O . LYS A 1 167 ? -12.07 16.297 2.307 1 89.12 167 LYS A O 1
ATOM 1321 N N . LEU A 1 168 ? -11.828 15.648 4.441 1 90.31 168 LEU A N 1
ATOM 1322 C CA . LEU A 1 168 ? -11.766 14.227 4.125 1 90.31 168 LEU A CA 1
ATOM 1323 C C . LEU A 1 168 ? -13.109 13.727 3.605 1 90.31 168 LEU A C 1
ATOM 1325 O O . LEU A 1 168 ? -13.172 12.688 2.938 1 90.31 168 LEU A O 1
ATOM 1329 N N . SER A 1 169 ? -14.117 14.453 3.9 1 84.62 169 SER A N 1
ATOM 1330 C CA . SER A 1 169 ? -15.453 14.047 3.49 1 84.62 169 SER A CA 1
ATOM 1331 C C . SER A 1 169 ? -15.68 14.312 2.006 1 84.62 169 SER A C 1
ATOM 1333 O O . SER A 1 169 ? -16.781 14.109 1.496 1 84.62 169 SER A O 1
ATOM 1335 N N . SER A 1 170 ? -14.672 14.812 1.348 1 74.31 170 SER A N 1
ATOM 1336 C CA . SER A 1 170 ? -14.727 14.828 -0.11 1 74.31 170 SER A CA 1
ATOM 1337 C C . SER A 1 170 ? -14.875 13.414 -0.67 1 74.31 170 SER A C 1
ATOM 1339 O O . SER A 1 170 ? -15.398 13.234 -1.772 1 74.31 170 SER A O 1
ATOM 1341 N N . ASP A 1 171 ? -14.367 12.484 0.147 1 71.75 171 ASP A N 1
ATOM 1342 C CA . ASP A 1 171 ? -14.625 11.07 -0.123 1 71.75 171 ASP A CA 1
ATOM 1343 C C . ASP A 1 171 ? -16.031 10.672 0.323 1 71.75 171 ASP A C 1
ATOM 1345 O O . ASP A 1 171 ? -16.391 10.859 1.486 1 71.75 171 ASP A O 1
ATOM 1349 N N . GLU A 1 172 ? -16.75 10.156 -0.595 1 71.38 172 GLU A N 1
ATOM 1350 C CA . GLU A 1 172 ? -18.156 9.836 -0.308 1 71.38 172 GLU A CA 1
ATOM 1351 C C . GLU A 1 172 ? -18.266 8.844 0.85 1 71.38 172 GLU A C 1
ATOM 1353 O O . GLU A 1 172 ? -19.141 8.984 1.707 1 71.38 172 GLU A O 1
ATOM 1358 N N . ASN A 1 173 ? -17.422 7.887 0.823 1 73.81 173 ASN A N 1
ATOM 1359 C CA . ASN A 1 173 ? -17.484 6.883 1.882 1 73.81 173 ASN A CA 1
ATOM 1360 C C . ASN A 1 173 ? -17.141 7.484 3.244 1 73.81 173 ASN A C 1
ATOM 1362 O O . ASN A 1 173 ? -17.75 7.129 4.254 1 73.81 173 ASN A O 1
ATOM 1366 N N . PHE A 1 174 ? -16.234 8.367 3.219 1 76.94 174 PHE A N 1
ATOM 1367 C CA . PHE A 1 174 ? -15.867 9.055 4.453 1 76.94 174 PHE A CA 1
ATOM 1368 C C . PHE A 1 174 ? -17 9.953 4.93 1 76.94 174 PHE A C 1
ATOM 1370 O O . PHE A 1 174 ? -17.297 10 6.125 1 76.94 174 PHE A O 1
ATOM 1377 N N . SER A 1 175 ? -17.594 10.578 3.936 1 77.44 175 SER A N 1
ATOM 1378 C CA . SER A 1 175 ? -18.703 11.453 4.254 1 77.44 175 SER A CA 1
ATOM 1379 C C . SER A 1 175 ? -19.875 10.68 4.855 1 77.44 175 SER A C 1
ATOM 1381 O O . SER A 1 175 ? -20.531 11.148 5.789 1 77.44 175 SER A O 1
ATOM 1383 N N . ASN A 1 176 ? -20.062 9.523 4.434 1 79.62 176 ASN A N 1
ATOM 1384 C CA . ASN A 1 176 ? -21.188 8.703 4.855 1 79.62 176 ASN A CA 1
ATOM 1385 C C . ASN A 1 176 ? -21 8.18 6.277 1 79.62 176 ASN A C 1
ATOM 1387 O O . ASN A 1 176 ? -21.953 7.699 6.902 1 79.62 176 ASN A O 1
ATOM 1391 N N . MET A 1 177 ? -19.875 8.352 6.785 1 82.06 177 MET A N 1
ATOM 1392 C CA . MET A 1 177 ? -19.594 7.879 8.133 1 82.06 177 MET A CA 1
ATOM 1393 C C . MET A 1 177 ? -20.094 8.875 9.18 1 82.06 177 MET A C 1
ATOM 1395 O O . MET A 1 177 ? -20.203 8.539 10.359 1 82.06 177 MET A O 1
ATOM 1399 N N . GLU A 1 178 ? -20.359 10.078 8.805 1 85.31 178 GLU A N 1
ATOM 1400 C CA . GLU A 1 178 ? -20.922 11.117 9.664 1 85.31 178 GLU A CA 1
ATOM 1401 C C . GLU A 1 178 ? -20.094 11.266 10.945 1 85.31 178 GLU A C 1
ATOM 1403 O O . GLU A 1 178 ? -20.641 11.219 12.047 1 85.31 178 GLU A O 1
ATOM 1408 N N . LEU A 1 179 ? -18.875 11.469 10.766 1 89.06 179 LEU A N 1
ATOM 1409 C CA . LEU A 1 179 ? -17.938 11.453 11.875 1 89.06 179 LEU A CA 1
ATOM 1410 C C . LEU A 1 179 ? -18.078 12.711 12.734 1 89.06 179 LEU A C 1
ATOM 1412 O O . LEU A 1 179 ? -17.641 12.727 13.891 1 89.06 179 LEU A O 1
ATOM 1416 N N . ILE A 1 180 ? -18.703 13.727 12.195 1 90.44 180 ILE A N 1
ATOM 1417 C CA . ILE A 1 180 ? -18.922 14.961 12.945 1 90.44 180 ILE A CA 1
ATOM 1418 C C . ILE A 1 180 ? -19.875 14.688 14.117 1 90.44 180 ILE A C 1
ATOM 1420 O O . ILE A 1 180 ? -19.797 15.359 15.148 1 90.44 180 ILE A O 1
ATOM 1424 N N . SER A 1 181 ? -20.641 13.664 14 1 92.31 181 SER A N 1
ATOM 1425 C CA . SER A 1 181 ? -21.578 13.289 15.047 1 92.31 181 SER A CA 1
ATOM 1426 C C . SER A 1 181 ? -20.844 12.812 16.297 1 92.31 181 SER A C 1
ATOM 1428 O O . SER A 1 181 ? -21.422 12.766 17.391 1 92.31 181 SER A O 1
ATOM 1430 N N . LEU A 1 182 ? -19.609 12.406 16.156 1 94.12 182 LEU A N 1
ATOM 1431 C CA . LEU A 1 182 ? -18.812 11.984 17.297 1 94.12 182 LEU A CA 1
ATOM 1432 C C . LEU A 1 182 ? -18.688 13.109 18.328 1 94.12 182 LEU A C 1
ATOM 1434 O O . LEU A 1 182 ? -18.594 12.852 19.531 1 94.12 182 LEU A O 1
ATOM 1438 N N . ILE A 1 183 ? -18.688 14.328 17.828 1 94.94 183 ILE A N 1
ATOM 1439 C CA . ILE A 1 183 ? -18.609 15.484 18.719 1 94.94 183 ILE A CA 1
ATOM 1440 C C . ILE A 1 183 ? -19.859 15.555 19.578 1 94.94 183 ILE A C 1
ATOM 1442 O O . ILE A 1 183 ? -19.766 15.766 20.797 1 94.94 183 ILE A O 1
ATOM 1446 N N . SER A 1 184 ? -20.969 15.367 18.906 1 94.31 184 SER A N 1
ATOM 1447 C CA . SER A 1 184 ? -22.234 15.383 19.641 1 94.31 184 SER A CA 1
ATOM 1448 C C . SER A 1 184 ? -22.281 14.266 20.688 1 94.31 184 SER A C 1
ATOM 1450 O O . SER A 1 184 ? -22.781 14.469 21.797 1 94.31 184 SER A O 1
ATOM 1452 N N . LYS A 1 185 ? -21.781 13.141 20.328 1 95.25 185 LYS A N 1
ATOM 1453 C CA . LYS A 1 185 ? -21.75 12.008 21.25 1 95.25 185 LYS A CA 1
ATOM 1454 C C . LYS A 1 185 ? -20.844 12.305 22.438 1 95.25 185 LYS A C 1
ATOM 1456 O O . LYS A 1 185 ? -21.156 11.914 23.578 1 95.25 185 LYS A O 1
ATOM 1461 N N . TYR A 1 186 ? -19.766 12.906 22.172 1 95.62 186 TYR A N 1
ATOM 1462 C CA . TYR A 1 186 ? -18.844 13.312 23.219 1 95.62 186 TYR A CA 1
ATOM 1463 C C . TYR A 1 186 ? -19.516 14.297 24.188 1 95.62 186 TYR A C 1
ATOM 1465 O O . TYR A 1 186 ? -19.438 14.125 25.406 1 95.62 186 TYR A O 1
ATOM 1473 N N . GLU A 1 187 ? -20.219 15.289 23.656 1 95.38 187 GLU A N 1
ATOM 1474 C CA . GLU A 1 187 ? -20.875 16.297 24.469 1 95.38 187 GLU A CA 1
ATOM 1475 C C . GLU A 1 187 ? -22.016 15.703 25.281 1 95.38 187 GLU A C 1
ATOM 1477 O O . GLU A 1 187 ? -22.234 16.078 26.438 1 95.38 187 GLU A O 1
ATOM 1482 N N . GLU A 1 188 ? -22.688 14.789 24.672 1 95.5 188 GLU A N 1
ATOM 1483 C CA . GLU A 1 188 ? -23.766 14.094 25.359 1 95.5 188 GLU A CA 1
ATOM 1484 C C . GLU A 1 188 ? -23.234 13.297 26.547 1 95.5 188 GLU A C 1
ATOM 1486 O O . GLU A 1 188 ? -23.812 13.336 27.641 1 95.5 188 GLU A O 1
ATOM 1491 N N . LEU A 1 189 ? -22.188 12.602 26.312 1 94.94 189 LEU A N 1
ATOM 1492 C CA . LEU A 1 189 ? -21.609 11.812 27.391 1 94.94 189 LEU A CA 1
ATOM 1493 C C . LEU A 1 189 ? -21.109 12.711 28.516 1 94.94 189 LEU A C 1
ATOM 1495 O O . LEU A 1 189 ? -21.25 12.375 29.688 1 94.94 189 LEU A O 1
ATOM 1499 N N . ARG A 1 190 ? -20.516 13.812 28.172 1 93.81 190 ARG A N 1
ATOM 1500 C CA . ARG A 1 190 ? -20.047 14.773 29.172 1 93.81 190 ARG A CA 1
ATOM 1501 C C . ARG A 1 190 ? -21.203 15.305 30.016 1 93.81 190 ARG A C 1
ATOM 1503 O O . ARG A 1 190 ? -21.062 15.477 31.219 1 93.81 190 ARG A O 1
ATOM 1510 N N . ARG A 1 191 ? -22.312 15.523 29.375 1 94.19 191 ARG A N 1
ATOM 1511 C CA . ARG A 1 191 ? -23.5 16.016 30.078 1 94.19 191 ARG A CA 1
ATOM 1512 C C . ARG A 1 191 ? -24.109 14.945 30.969 1 94.19 191 ARG A C 1
ATOM 1514 O O . ARG A 1 191 ? -24.547 15.234 32.094 1 94.19 191 ARG A O 1
ATOM 1521 N N . ASN A 1 192 ? -24.125 13.711 30.469 1 94.25 192 ASN A N 1
ATOM 1522 C CA . ASN A 1 192 ? -24.75 12.609 31.188 1 94.25 192 ASN A CA 1
ATOM 1523 C C . ASN A 1 192 ? -23.891 12.141 32.344 1 94.25 192 ASN A C 1
ATOM 1525 O O . ASN A 1 192 ? -24.406 11.555 33.312 1 94.25 192 ASN A O 1
ATOM 1529 N N . GLU A 1 193 ? -22.578 12.297 32.188 1 92.62 193 GLU A N 1
ATOM 1530 C CA . GLU A 1 193 ? -21.656 11.859 33.25 1 92.62 193 GLU A CA 1
ATOM 1531 C C . GLU A 1 193 ? -20.781 13.008 33.719 1 92.62 193 GLU A C 1
ATOM 1533 O O . GLU A 1 193 ? -19.547 12.922 33.656 1 92.62 193 GLU A O 1
ATOM 1538 N N . PRO A 1 194 ? -21.375 13.992 34.375 1 88.31 194 PRO A N 1
ATOM 1539 C CA . PRO A 1 194 ? -20.609 15.195 34.75 1 88.31 194 PRO A CA 1
ATOM 1540 C C . PRO A 1 194 ? -19.609 14.93 35.875 1 88.31 194 PRO A C 1
ATOM 1542 O O . PRO A 1 194 ? -18.656 15.688 36.031 1 88.31 194 PRO A O 1
ATOM 1545 N N . GLN A 1 195 ? -19.781 13.852 36.531 1 90.44 195 GLN A N 1
ATOM 1546 C CA . GLN A 1 195 ? -18.922 13.562 37.688 1 90.44 195 GLN A CA 1
ATOM 1547 C C . GLN A 1 195 ? -17.609 12.922 37.25 1 90.44 195 GLN A C 1
ATOM 1549 O O . GLN A 1 195 ? -16.625 12.898 38 1 90.44 195 GLN A O 1
ATOM 1554 N N . ILE A 1 196 ? -17.625 12.414 36.031 1 90 196 ILE A N 1
ATOM 1555 C CA . ILE A 1 196 ? -16.438 11.742 35.562 1 90 196 ILE A CA 1
ATOM 1556 C C . ILE A 1 196 ? -15.555 12.734 34.781 1 90 196 ILE A C 1
ATOM 1558 O O . ILE A 1 196 ? -16 13.367 33.844 1 90 196 ILE A O 1
ATOM 1562 N N . GLN A 1 197 ? -14.359 12.805 35.25 1 88.12 197 GLN A N 1
ATOM 1563 C CA . GLN A 1 197 ? -13.43 13.695 34.562 1 88.12 197 GLN A CA 1
ATOM 1564 C C . GLN A 1 197 ? -13.086 13.156 33.188 1 88.12 197 GLN A C 1
ATOM 1566 O O . GLN A 1 197 ? -12.938 11.945 33 1 88.12 197 GLN A O 1
ATOM 1571 N N . VAL A 1 198 ? -12.898 14.008 32.25 1 85.69 198 VAL A N 1
ATOM 1572 C CA . VAL A 1 198 ? -12.711 13.656 30.844 1 85.69 198 VAL A CA 1
ATOM 1573 C C . VAL A 1 198 ? -11.367 12.953 30.672 1 85.69 198 VAL A C 1
ATOM 1575 O O . VAL A 1 198 ? -11.203 12.141 29.75 1 85.69 198 VAL A O 1
ATOM 1578 N N . ASP A 1 199 ? -10.453 13.227 31.531 1 83.38 199 ASP A N 1
ATOM 1579 C CA . ASP A 1 199 ? -9.117 12.641 31.406 1 83.38 199 ASP A CA 1
ATOM 1580 C C . ASP A 1 199 ? -9.039 11.305 32.125 1 83.38 199 ASP A C 1
ATOM 1582 O O . ASP A 1 199 ? -7.992 10.656 32.156 1 83.38 199 ASP A O 1
ATOM 1586 N N . ASP A 1 200 ? -10.156 10.914 32.656 1 88.12 200 ASP A N 1
ATOM 1587 C CA . ASP A 1 200 ? -10.234 9.648 33.375 1 88.12 200 ASP A CA 1
ATOM 1588 C C . ASP A 1 200 ? -10.359 8.469 32.438 1 88.12 200 ASP A C 1
ATOM 1590 O O . ASP A 1 200 ? -11.055 8.547 31.422 1 88.12 200 ASP A O 1
ATOM 1594 N N . ASP A 1 201 ? -9.766 7.422 32.812 1 90.19 201 ASP A N 1
ATOM 1595 C CA . ASP A 1 201 ? -9.844 6.191 32.031 1 90.19 201 ASP A CA 1
ATOM 1596 C C . ASP A 1 201 ? -11.281 5.703 31.922 1 90.19 201 ASP A C 1
ATOM 1598 O O . ASP A 1 201 ? -11.664 5.109 30.906 1 90.19 201 ASP A O 1
ATOM 1602 N N . LYS A 1 202 ? -11.953 5.969 32.969 1 91.56 202 LYS A N 1
ATOM 1603 C CA . LYS A 1 202 ? -13.359 5.562 32.969 1 91.56 202 LYS A CA 1
ATOM 1604 C C . LYS A 1 202 ? -14.133 6.277 31.859 1 91.56 202 LYS A C 1
ATOM 1606 O O . LYS A 1 202 ? -15 5.684 31.203 1 91.56 202 LYS A O 1
ATOM 1611 N N . PHE A 1 203 ? -13.867 7.539 31.719 1 93.44 203 PHE A N 1
ATOM 1612 C CA . PHE A 1 203 ? -14.531 8.305 30.672 1 93.44 203 PHE A CA 1
ATOM 1613 C C . PHE A 1 203 ? -14.164 7.77 29.297 1 93.44 203 PHE A C 1
ATOM 1615 O O . PHE A 1 203 ? -15.031 7.641 28.422 1 93.44 203 PHE A O 1
ATOM 1622 N N . THR A 1 204 ? -12.906 7.492 29.125 1 92.69 204 THR A N 1
ATOM 1623 C CA . THR A 1 204 ? -12.406 6.957 27.859 1 92.69 204 THR A CA 1
ATOM 1624 C C . THR A 1 204 ? -13.109 5.648 27.516 1 92.69 204 THR A C 1
ATOM 1626 O O . THR A 1 204 ? -13.516 5.445 26.359 1 92.69 204 THR A O 1
ATOM 1629 N N . LYS A 1 205 ? -13.281 4.836 28.438 1 92.81 205 LYS A N 1
ATOM 1630 C CA . LYS A 1 205 ? -13.93 3.545 28.234 1 92.81 205 LYS A CA 1
ATOM 1631 C C . LYS A 1 205 ? -15.406 3.721 27.891 1 92.81 205 LYS A C 1
ATOM 1633 O O . LYS A 1 205 ? -15.93 3.045 27 1 92.81 205 LYS A O 1
ATOM 1638 N N . LEU A 1 206 ? -16.047 4.578 28.641 1 94.19 206 LEU A N 1
ATOM 1639 C CA . LEU A 1 206 ? -17.453 4.844 28.406 1 94.19 206 LEU A CA 1
ATOM 1640 C C . LEU A 1 206 ? -17.656 5.41 27 1 94.19 206 LEU A C 1
ATOM 1642 O O . LEU A 1 206 ? -18.625 5.039 26.312 1 94.19 206 LEU A O 1
ATOM 1646 N N . PHE A 1 207 ? -16.812 6.305 26.656 1 95.31 207 PHE A N 1
ATOM 1647 C CA . PHE A 1 207 ? -16.938 6.906 25.328 1 95.31 207 PHE A CA 1
ATOM 1648 C C . PHE A 1 207 ? -16.672 5.875 24.234 1 95.31 207 PHE A C 1
ATOM 1650 O O . PHE A 1 207 ? -17.391 5.836 23.234 1 95.31 207 PHE A O 1
ATOM 1657 N N . TYR A 1 208 ? -15.656 5.098 24.406 1 94.31 208 TYR A N 1
ATOM 1658 C CA . TYR A 1 208 ? -15.383 4.023 23.469 1 94.31 208 TYR A CA 1
ATOM 1659 C C . TYR A 1 208 ? -16.609 3.135 23.281 1 94.31 208 TYR A C 1
ATOM 1661 O O . TYR A 1 208 ? -16.984 2.809 22.156 1 94.31 208 TYR A O 1
ATOM 1669 N N . ASP A 1 209 ? -17.188 2.754 24.344 1 94.25 209 ASP A N 1
ATOM 1670 C CA . ASP A 1 209 ? -18.359 1.889 24.297 1 94.25 209 ASP A CA 1
ATOM 1671 C C . ASP A 1 209 ? -19.5 2.561 23.531 1 94.25 209 ASP A C 1
ATOM 1673 O O . ASP A 1 209 ? -20.266 1.894 22.828 1 94.25 209 ASP A O 1
ATOM 1677 N N . ASN A 1 210 ? -19.531 3.811 23.688 1 94 210 ASN A N 1
ATOM 1678 C CA . ASN A 1 210 ? -20.609 4.582 23.062 1 94 210 ASN A CA 1
ATOM 1679 C C . ASN A 1 210 ? -20.438 4.656 21.547 1 94 210 ASN A C 1
ATOM 1681 O O . ASN A 1 210 ? -21.422 4.699 20.812 1 94 210 ASN A O 1
ATOM 1685 N N . ILE A 1 211 ? -19.203 4.703 21.094 1 93.75 211 ILE A N 1
ATOM 1686 C CA . ILE A 1 211 ? -19.016 5.008 19.688 1 93.75 211 ILE A CA 1
ATOM 1687 C C . ILE A 1 211 ? -18.391 3.812 18.969 1 93.75 211 ILE A C 1
ATOM 1689 O O . ILE A 1 211 ? -18.047 3.891 17.781 1 93.75 211 ILE A O 1
ATOM 1693 N N . GLN A 1 212 ? -18.188 2.758 19.594 1 90.88 212 GLN A N 1
ATOM 1694 C CA . GLN A 1 212 ? -17.484 1.599 19.047 1 90.88 212 GLN A CA 1
ATOM 1695 C C . GLN A 1 212 ? -18.141 1.11 17.766 1 90.88 212 GLN A C 1
ATOM 1697 O O . GLN A 1 212 ? -17.469 0.643 16.844 1 90.88 212 GLN A O 1
ATOM 1702 N N . LYS A 1 213 ? -19.453 1.215 17.656 1 86.44 213 LYS A N 1
ATOM 1703 C CA . LYS A 1 213 ? -20.172 0.761 16.469 1 86.44 213 LYS A CA 1
ATOM 1704 C C . LYS A 1 213 ? -19.719 1.544 15.234 1 86.44 213 LYS A C 1
ATOM 1706 O O . LYS A 1 213 ? -19.656 0.991 14.133 1 86.44 213 LYS A O 1
ATOM 1711 N N . TYR A 1 214 ? -19.422 2.84 15.398 1 86.31 214 TYR A N 1
ATOM 1712 C CA . TYR A 1 214 ? -18.938 3.682 14.312 1 86.31 214 TYR A CA 1
ATOM 1713 C C . TYR A 1 214 ? -17.547 3.246 13.852 1 86.31 214 TYR A C 1
ATOM 1715 O O . TYR A 1 214 ? -17.281 3.18 12.648 1 86.31 214 TYR A O 1
ATOM 1723 N N . LEU A 1 215 ? -16.75 2.85 14.766 1 88.25 215 LEU A N 1
ATOM 1724 C CA . LEU A 1 215 ? -15.359 2.518 14.477 1 88.25 215 LEU A CA 1
ATOM 1725 C C . LEU A 1 215 ? -15.25 1.127 13.859 1 88.25 215 LEU A C 1
ATOM 1727 O O . LEU A 1 215 ? -14.398 0.89 13 1 88.25 215 LEU A O 1
ATOM 1731 N N . LEU A 1 216 ? -16.141 0.259 14.227 1 83.56 216 LEU A N 1
ATOM 1732 C CA . LEU A 1 216 ? -16.078 -1.127 13.773 1 83.56 216 LEU A CA 1
ATOM 1733 C C . LEU A 1 216 ? -16.516 -1.238 12.312 1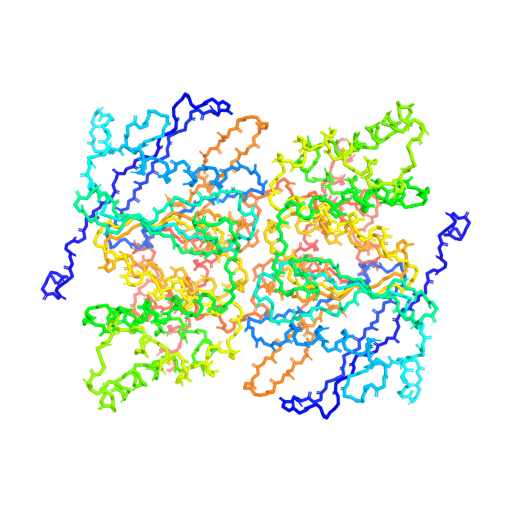 83.56 216 LEU A C 1
ATOM 1735 O O . LEU A 1 216 ? -16.156 -2.195 11.625 1 83.56 216 LEU A O 1
ATOM 1739 N N . ARG A 1 217 ? -17.203 -0.301 11.883 1 79.25 217 ARG A N 1
ATOM 1740 C CA . ARG A 1 217 ? -17.75 -0.367 10.531 1 79.25 217 ARG A CA 1
ATOM 1741 C C . ARG A 1 217 ? -16.781 0.246 9.523 1 79.25 217 ARG A C 1
ATOM 1743 O O . ARG A 1 217 ? -16.969 0.108 8.312 1 79.25 217 ARG A O 1
ATOM 1750 N N . MET A 1 218 ? -15.758 0.81 9.984 1 85.06 218 MET A N 1
ATOM 1751 C CA . MET A 1 218 ? -14.82 1.504 9.102 1 85.06 218 MET A CA 1
ATOM 1752 C C . MET A 1 218 ? -13.867 0.52 8.445 1 85.06 218 MET A C 1
ATOM 1754 O O . MET A 1 218 ? -13.43 -0.449 9.07 1 85.06 218 MET A O 1
ATOM 1758 N N . SER A 1 219 ? -13.609 0.756 7.16 1 84.19 219 SER A N 1
ATOM 1759 C CA . SER A 1 219 ? -12.539 -0.004 6.516 1 84.19 219 SER A CA 1
ATOM 1760 C C . SER A 1 219 ? -11.188 0.315 7.137 1 84.19 219 SER A C 1
ATOM 1762 O O . SER A 1 219 ? -11.047 1.301 7.863 1 84.19 219 SER A O 1
ATOM 1764 N N . SER A 1 220 ? -10.18 -0.5 6.848 1 83.88 220 SER A N 1
ATOM 1765 C CA . SER A 1 220 ? -8.828 -0.281 7.367 1 83.88 220 SER A CA 1
ATOM 1766 C C . SER A 1 220 ? -8.273 1.058 6.898 1 83.88 220 SER A C 1
ATOM 1768 O O . SER A 1 220 ? -7.684 1.801 7.688 1 83.88 220 SER A O 1
ATOM 1770 N N . GLY A 1 221 ? -8.461 1.387 5.613 1 88.5 221 GLY A N 1
ATOM 1771 C CA . GLY A 1 221 ? -7.965 2.648 5.09 1 88.5 221 GLY A CA 1
ATOM 1772 C C . GLY A 1 221 ? -8.586 3.859 5.758 1 88.5 221 GLY A C 1
ATOM 1773 O O . GLY A 1 221 ? -7.879 4.797 6.133 1 88.5 221 GLY A O 1
ATOM 1774 N N . HIS A 1 222 ? -9.812 3.816 5.977 1 89.94 222 HIS A N 1
ATOM 1775 C CA . HIS A 1 222 ? -10.508 4.934 6.609 1 89.94 222 HIS A CA 1
ATOM 1776 C C . HIS A 1 222 ? -10.109 5.078 8.07 1 89.94 222 HIS A C 1
ATOM 1778 O O . HIS A 1 222 ? -9.938 6.195 8.57 1 89.94 222 HIS A O 1
ATOM 1784 N N . ALA A 1 223 ? -10.008 3.975 8.695 1 90.38 223 ALA A N 1
ATOM 1785 C CA . ALA A 1 223 ? -9.602 3.992 10.094 1 90.38 223 ALA A CA 1
ATOM 1786 C C . ALA A 1 223 ? -8.211 4.602 10.258 1 90.38 223 ALA A C 1
ATOM 1788 O O . ALA A 1 223 ? -7.996 5.457 11.117 1 90.38 223 ALA A O 1
ATOM 1789 N N . ILE A 1 224 ? -7.316 4.215 9.445 1 90 224 ILE A N 1
ATOM 1790 C CA . ILE A 1 224 ? -5.941 4.691 9.531 1 90 224 ILE A CA 1
ATOM 1791 C C . ILE A 1 224 ? -5.902 6.203 9.312 1 90 224 ILE A C 1
ATOM 1793 O O . ILE A 1 224 ? -5.215 6.922 10.039 1 90 224 ILE A O 1
ATOM 1797 N N . VAL A 1 225 ? -6.652 6.641 8.344 1 93.94 225 VAL A N 1
ATOM 1798 C CA . VAL A 1 225 ? -6.684 8.07 8.039 1 93.94 225 VAL A CA 1
ATOM 1799 C C . VAL A 1 225 ? -7.281 8.836 9.211 1 93.94 225 VAL A C 1
ATOM 1801 O O . VAL A 1 225 ? -6.711 9.828 9.672 1 93.94 225 VAL A O 1
ATOM 1804 N N . LEU A 1 226 ? -8.391 8.328 9.727 1 94.31 226 LEU A N 1
ATOM 1805 C CA . LEU A 1 226 ? -9.062 8.992 10.844 1 94.31 226 LEU A CA 1
ATOM 1806 C C . LEU A 1 226 ? -8.18 9.016 12.078 1 94.31 226 LEU A C 1
ATOM 1808 O O . LEU A 1 226 ? -8.023 10.055 12.719 1 94.31 226 LEU A O 1
ATOM 1812 N N . PHE A 1 227 ? -7.617 7.871 12.383 1 94.88 227 PHE A N 1
ATOM 1813 C CA . PHE A 1 227 ? -6.777 7.758 13.562 1 94.88 227 PHE A CA 1
ATOM 1814 C C . PHE A 1 227 ? -5.555 8.656 13.453 1 94.88 227 PHE A C 1
ATOM 1816 O O . PHE A 1 227 ? -5.199 9.359 14.398 1 94.88 227 PHE A O 1
ATOM 1823 N N . THR A 1 228 ? -4.945 8.664 12.328 1 96.25 228 THR A N 1
ATOM 1824 C CA . THR A 1 228 ? -3.729 9.438 12.109 1 96.25 228 THR A CA 1
ATOM 1825 C C . THR A 1 228 ? -4.016 10.93 12.211 1 96.25 228 THR A C 1
ATOM 1827 O O . THR A 1 228 ? -3.32 11.656 12.93 1 96.25 228 THR A O 1
ATOM 1830 N N . ILE A 1 229 ? -5.059 11.375 11.555 1 97 229 ILE A N 1
ATOM 1831 C CA . ILE A 1 229 ? -5.375 12.797 11.531 1 97 229 ILE A CA 1
ATOM 1832 C C . ILE A 1 229 ? -5.758 13.258 12.938 1 97 229 ILE A C 1
ATOM 1834 O O . ILE A 1 229 ? -5.348 14.336 13.375 1 97 229 ILE A O 1
ATOM 1838 N N . THR A 1 230 ? -6.535 12.445 13.617 1 97.69 230 THR A N 1
ATOM 1839 C CA . THR A 1 230 ? -6.957 12.805 14.961 1 97.69 230 THR A CA 1
ATOM 1840 C C . THR A 1 230 ? -5.75 12.922 15.898 1 97.69 230 THR A C 1
ATOM 1842 O O . THR A 1 230 ? -5.645 13.875 16.672 1 97.69 230 THR A O 1
ATOM 1845 N N . ARG A 1 231 ? -4.91 11.961 15.789 1 97.38 231 ARG A N 1
ATOM 1846 C CA . ARG A 1 231 ? -3.707 12 16.609 1 97.38 231 ARG A CA 1
ATOM 1847 C C . ARG A 1 231 ? -2.832 13.195 16.266 1 97.38 231 ARG A C 1
ATOM 1849 O O . ARG A 1 231 ? -2.242 13.82 17.141 1 97.38 231 ARG A O 1
ATOM 1856 N N . LEU A 1 232 ? -2.703 13.469 15.023 1 97.62 232 LEU A N 1
ATOM 1857 C CA . LEU A 1 232 ? -1.904 14.609 14.594 1 97.62 232 LEU A CA 1
ATOM 1858 C C . LEU A 1 232 ? -2.492 15.914 15.117 1 97.62 232 LEU A C 1
ATOM 1860 O O . LEU A 1 232 ? -1.758 16.781 15.602 1 97.62 232 LEU A O 1
ATOM 1864 N N . VAL A 1 233 ? -3.775 16.047 14.992 1 97.5 233 VAL A N 1
ATOM 1865 C CA . VAL A 1 233 ? -4.422 17.234 15.523 1 97.5 233 VAL A CA 1
ATOM 1866 C C . VAL A 1 233 ? -4.125 17.359 17.016 1 97.5 233 VAL A C 1
ATOM 1868 O O . VAL A 1 233 ? -3.895 18.469 17.516 1 97.5 233 VAL A O 1
ATOM 1871 N N . ASP A 1 234 ? -4.098 16.266 17.656 1 96.5 234 ASP A N 1
ATOM 1872 C CA . ASP A 1 234 ? -3.906 16.219 19.109 1 96.5 234 ASP A CA 1
ATOM 1873 C C . ASP A 1 234 ? -2.484 16.625 19.484 1 96.5 234 ASP A C 1
ATOM 1875 O O . ASP A 1 234 ? -2.277 17.328 20.469 1 96.5 234 ASP A O 1
ATOM 1879 N N . VAL A 1 235 ? -1.472 16.25 18.641 1 93.81 235 VAL A N 1
ATOM 1880 C CA . VAL A 1 235 ? -0.108 16.344 19.156 1 93.81 235 VAL A CA 1
ATOM 1881 C C . VAL A 1 235 ? 0.669 17.406 18.375 1 93.81 235 VAL A C 1
ATOM 1883 O O . VAL A 1 235 ? 1.706 17.875 18.828 1 93.81 235 VAL A O 1
ATOM 1886 N N . VAL A 1 236 ? 0.237 17.688 17.172 1 90.56 236 VAL A N 1
ATOM 1887 C CA . VAL A 1 236 ? 0.989 18.641 16.375 1 90.56 236 VAL A CA 1
ATOM 1888 C C . VAL A 1 236 ? 0.812 20.047 16.938 1 90.56 236 VAL A C 1
ATOM 1890 O O . VAL A 1 236 ? -0.314 20.484 17.172 1 90.56 236 VAL A O 1
ATOM 1893 N N . GLY A 1 237 ? 1.857 20.688 17.281 1 86.44 237 GLY A N 1
ATOM 1894 C CA . GLY A 1 237 ? 1.881 22.062 17.719 1 86.44 237 GLY A CA 1
ATOM 1895 C C . GLY A 1 237 ? 2.627 22.984 16.766 1 86.44 237 GLY A C 1
ATOM 1896 O O . GLY A 1 237 ? 2.842 22.625 15.602 1 86.44 237 GLY A O 1
ATOM 1897 N N . GLU A 1 238 ? 2.922 24.141 17.266 1 87.81 238 GLU A N 1
ATOM 1898 C CA . GLU A 1 238 ? 3.664 25.078 16.438 1 87.81 238 GLU A CA 1
ATOM 1899 C C . GLU A 1 238 ? 5.051 24.547 16.094 1 87.81 238 GLU A C 1
ATOM 1901 O O . GLU A 1 238 ? 5.715 23.938 16.938 1 87.81 238 GLU A O 1
ATOM 1906 N N . LYS A 1 239 ? 5.449 24.688 14.836 1 90.75 239 LYS A N 1
ATOM 1907 C CA . LYS A 1 239 ? 6.766 24.312 14.336 1 90.75 239 LYS A CA 1
ATOM 1908 C C . LYS A 1 239 ? 7.02 22.812 14.539 1 90.75 239 LYS A C 1
ATOM 1910 O O . LYS A 1 239 ? 8.031 22.438 15.125 1 90.75 239 LYS A O 1
ATOM 1915 N N . SER A 1 240 ? 6.16 22.047 14.07 1 94.5 240 SER A N 1
ATOM 1916 C CA . SER A 1 240 ? 6.27 20.594 14.18 1 94.5 240 SER A CA 1
ATOM 1917 C C . SER A 1 240 ? 6.828 19.984 12.891 1 94.5 240 SER A C 1
ATOM 1919 O O . SER A 1 240 ? 6.613 20.516 11.805 1 94.5 240 SER A O 1
ATOM 1921 N N . LEU A 1 241 ? 7.641 18.969 13.039 1 96.69 241 LEU A N 1
ATOM 1922 C CA . LEU A 1 241 ? 8.102 18.125 11.945 1 96.69 241 LEU A CA 1
ATOM 1923 C C . LEU A 1 241 ? 7.406 16.766 11.977 1 96.69 241 LEU A C 1
ATOM 1925 O O . LEU A 1 241 ? 7.453 16.062 12.992 1 96.69 241 LEU A O 1
ATOM 1929 N N . VAL A 1 242 ? 6.695 16.484 10.922 1 98 242 VAL A N 1
ATOM 1930 C CA . VAL A 1 242 ? 6.008 15.203 10.82 1 98 242 VAL A CA 1
ATOM 1931 C C . VAL A 1 242 ? 6.707 14.32 9.797 1 98 242 VAL A C 1
ATOM 1933 O O . VAL A 1 242 ? 6.84 14.695 8.625 1 98 242 VAL A O 1
ATOM 1936 N N . LEU A 1 243 ? 7.227 13.195 10.234 1 97.94 243 LEU A N 1
ATOM 1937 C CA . LEU A 1 243 ? 7.84 12.203 9.352 1 97.94 243 LEU A CA 1
ATOM 1938 C C . LEU A 1 243 ? 6.875 11.062 9.07 1 97.94 243 LEU A C 1
ATOM 1940 O O . LEU A 1 243 ? 6.379 10.414 9.992 1 97.94 243 LEU A O 1
ATOM 1944 N N . PHE A 1 244 ? 6.605 10.797 7.789 1 97.25 244 PHE A N 1
ATOM 1945 C CA . PHE A 1 244 ? 5.625 9.797 7.395 1 97.25 244 PHE A CA 1
ATOM 1946 C C . PHE A 1 244 ? 6.27 8.719 6.527 1 97.25 244 PHE A C 1
ATOM 1948 O O . PHE A 1 244 ? 6.828 9.023 5.469 1 97.25 244 PHE A O 1
ATOM 1955 N N . ASP A 1 245 ? 6.164 7.527 7.016 1 95.25 245 ASP A N 1
ATOM 1956 C CA . ASP A 1 245 ? 6.66 6.406 6.227 1 95.25 245 ASP A CA 1
ATOM 1957 C C . ASP A 1 245 ? 5.516 5.668 5.535 1 95.25 245 ASP A C 1
ATOM 1959 O O . ASP A 1 245 ? 4.648 5.098 6.203 1 95.25 245 ASP A O 1
ATOM 1963 N N . GLU A 1 246 ? 5.441 5.688 4.277 1 93.75 246 GLU A N 1
ATOM 1964 C CA . GLU A 1 246 ? 4.527 4.965 3.396 1 93.75 246 GLU A CA 1
ATOM 1965 C C . GLU A 1 246 ? 3.074 5.25 3.76 1 93.75 246 GLU A C 1
ATOM 1967 O O . GLU A 1 246 ? 2.312 4.328 4.059 1 93.75 246 GLU A O 1
ATOM 1972 N N . PRO A 1 247 ? 2.652 6.492 3.557 1 95.25 247 PRO A N 1
ATOM 1973 C CA . PRO A 1 247 ? 1.268 6.844 3.881 1 95.25 247 PRO A CA 1
ATOM 1974 C C . PRO A 1 247 ? 0.253 6.145 2.98 1 95.25 247 PRO A C 1
ATOM 1976 O O . PRO A 1 247 ? -0.935 6.082 3.311 1 95.25 247 PRO A O 1
ATOM 1979 N N . GLU A 1 248 ? 0.696 5.578 1.866 1 94.19 248 GLU A N 1
ATOM 1980 C CA . GLU A 1 248 ? -0.207 4.977 0.888 1 94.19 248 GLU A CA 1
ATOM 1981 C C . GLU A 1 248 ? -0.674 3.598 1.341 1 94.19 248 GLU A C 1
ATOM 1983 O O . GLU A 1 248 ? -1.602 3.029 0.761 1 94.19 248 GLU A O 1
ATOM 1988 N N . VAL A 1 249 ? -0.062 3.074 2.379 1 89.75 249 VAL A N 1
ATOM 1989 C CA . VAL A 1 249 ? -0.401 1.721 2.803 1 89.75 249 VAL A CA 1
ATOM 1990 C C . VAL A 1 249 ? -1.889 1.641 3.139 1 89.75 249 VAL A C 1
ATOM 1992 O O . VAL A 1 249 ? -2.391 2.422 3.949 1 89.75 249 VAL A O 1
ATOM 1995 N N . HIS A 1 250 ? -2.701 0.877 2.395 1 86.06 250 HIS A N 1
ATOM 1996 C CA . HIS A 1 250 ? -4.105 0.523 2.574 1 86.06 250 HIS A CA 1
ATOM 1997 C C . HIS A 1 250 ? -5.02 1.595 1.994 1 86.06 250 HIS A C 1
ATOM 1999 O O . HIS A 1 250 ? -6.238 1.535 2.168 1 86.06 250 HIS A O 1
ATOM 2005 N N . LEU A 1 251 ? -4.375 2.607 1.367 1 91.81 251 LEU A N 1
ATOM 2006 C CA . LEU A 1 251 ? -5.227 3.688 0.882 1 91.81 251 LEU A CA 1
ATOM 2007 C C . LEU A 1 251 ? -5.371 3.629 -0.635 1 91.81 251 LEU A C 1
ATOM 2009 O O . LEU A 1 251 ? -4.375 3.475 -1.351 1 91.81 251 LEU A O 1
ATOM 2013 N N . HIS A 1 252 ? -6.621 3.678 -1.09 1 91.81 252 HIS A N 1
ATOM 2014 C CA . HIS A 1 252 ? -6.801 3.875 -2.523 1 91.81 252 HIS A CA 1
ATOM 2015 C C . HIS A 1 252 ? -6.41 5.289 -2.939 1 91.81 252 HIS A C 1
ATOM 2017 O O . HIS A 1 252 ? -6.414 6.207 -2.113 1 91.81 252 HIS A O 1
ATOM 2023 N N . PRO A 1 253 ? -6.141 5.605 -4.195 1 92.19 253 PRO A N 1
ATOM 2024 C CA . PRO A 1 253 ? -5.484 6.836 -4.648 1 92.19 253 PRO A CA 1
ATOM 2025 C C . PRO A 1 253 ? -6.25 8.094 -4.25 1 92.19 253 PRO A C 1
ATOM 2027 O O . PRO A 1 253 ? -5.676 9.016 -3.668 1 92.19 253 PRO A O 1
ATOM 2030 N N . PRO A 1 254 ? -7.586 8.188 -4.438 1 90.88 254 PRO A N 1
ATOM 2031 C CA . PRO A 1 254 ? -8.289 9.422 -4.066 1 90.88 254 PRO A CA 1
ATOM 2032 C C . PRO A 1 254 ? -8.242 9.695 -2.566 1 90.88 254 PRO A C 1
ATOM 2034 O O . PRO A 1 254 ? -8.125 10.852 -2.154 1 90.88 254 PRO A O 1
ATOM 2037 N N . LEU A 1 255 ? -8.359 8.68 -1.815 1 91.56 255 LEU A N 1
ATOM 2038 C CA . LEU A 1 255 ? -8.297 8.875 -0.371 1 91.56 255 LEU A CA 1
ATOM 2039 C C . LEU A 1 255 ? -6.906 9.336 0.056 1 91.56 255 LEU A C 1
ATOM 2041 O O . LEU A 1 255 ? -6.77 10.164 0.962 1 91.56 255 LEU A O 1
ATOM 2045 N N . LEU A 1 256 ? -5.879 8.789 -0.57 1 94.25 256 LEU A N 1
ATOM 2046 C CA . LEU A 1 256 ? -4.516 9.242 -0.309 1 94.25 256 LEU A CA 1
ATOM 2047 C C . LEU A 1 256 ? -4.355 10.719 -0.645 1 94.25 256 LEU A C 1
ATOM 2049 O O . LEU A 1 256 ? -3.756 11.477 0.125 1 94.25 256 LEU A O 1
ATOM 2053 N N . SER A 1 257 ? -4.879 11.133 -1.758 1 93.56 257 SER A N 1
ATOM 2054 C CA . SER A 1 257 ? -4.812 12.531 -2.172 1 93.56 257 SER A CA 1
ATOM 2055 C C . SER A 1 257 ? -5.516 13.438 -1.166 1 93.56 257 SER A C 1
ATOM 2057 O O . SER A 1 257 ? -4.977 14.477 -0.775 1 93.56 257 SER A O 1
ATOM 2059 N N . ALA A 1 258 ? -6.68 13.008 -0.76 1 92.5 258 ALA A N 1
ATOM 2060 C CA . ALA A 1 258 ? -7.445 13.781 0.217 1 92.5 258 ALA A CA 1
ATOM 2061 C C . ALA A 1 258 ? -6.699 13.875 1.546 1 92.5 258 ALA A C 1
ATOM 2063 O O . ALA A 1 258 ? -6.699 14.93 2.191 1 92.5 258 ALA A O 1
ATOM 2064 N N . PHE A 1 259 ? -6.145 12.805 1.877 1 95.12 259 PHE A N 1
ATOM 2065 C CA . PHE A 1 259 ? -5.375 12.75 3.113 1 95.12 259 PHE A CA 1
ATOM 2066 C C . PHE A 1 259 ? -4.215 13.734 3.072 1 95.12 259 PHE A C 1
ATOM 2068 O O . PHE A 1 259 ? -3.994 14.484 4.027 1 95.12 259 PHE A O 1
ATOM 2075 N N . LEU A 1 260 ? -3.492 13.781 2.002 1 96.12 260 LEU A N 1
ATOM 2076 C CA . LEU A 1 260 ? -2.334 14.656 1.869 1 96.12 260 LEU A CA 1
ATOM 2077 C C . LEU A 1 260 ? -2.754 16.125 1.89 1 96.12 260 LEU A C 1
ATOM 2079 O O . LEU A 1 260 ? -2.061 16.969 2.469 1 96.12 260 LEU A O 1
ATOM 2083 N N . ARG A 1 261 ? -3.838 16.406 1.309 1 93.75 261 ARG A N 1
ATOM 2084 C CA . ARG A 1 261 ? -4.352 17.766 1.34 1 93.75 261 ARG A CA 1
ATOM 2085 C C . ARG A 1 261 ? -4.746 18.172 2.756 1 93.75 261 ARG A C 1
ATOM 2087 O O . ARG A 1 261 ? -4.48 19.297 3.186 1 93.75 261 ARG A O 1
ATOM 2094 N N . THR A 1 262 ? -5.406 17.281 3.369 1 95.12 262 THR A N 1
ATOM 2095 C CA . THR A 1 262 ? -5.809 17.531 4.75 1 95.12 262 THR A CA 1
ATOM 2096 C C . THR A 1 262 ? -4.586 17.75 5.641 1 95.12 262 THR A C 1
ATOM 2098 O O . THR A 1 262 ? -4.574 18.656 6.477 1 95.12 262 THR A O 1
ATOM 2101 N N . LEU A 1 263 ? -3.611 16.922 5.445 1 96.62 263 LEU A N 1
ATOM 2102 C CA . LEU A 1 263 ? -2.363 17.047 6.191 1 96.62 263 LEU A CA 1
ATOM 2103 C C . LEU A 1 263 ? -1.708 18.391 5.926 1 96.62 263 LEU A C 1
ATOM 2105 O O . LEU A 1 263 ? -1.251 19.062 6.859 1 96.62 263 LEU A O 1
ATOM 2109 N N . SER A 1 264 ? -1.658 18.781 4.684 1 95.94 264 SER A N 1
ATOM 2110 C CA . SER A 1 264 ? -1.084 20.062 4.309 1 95.94 264 SER A CA 1
ATOM 2111 C C . SER A 1 264 ? -1.789 21.219 5.02 1 95.94 264 SER A C 1
ATOM 2113 O O . SER A 1 264 ? -1.137 22.094 5.578 1 95.94 264 SER A O 1
ATOM 2115 N N . ASP A 1 265 ? -3.086 21.172 5.023 1 94.69 265 ASP A N 1
ATOM 2116 C CA . ASP A 1 265 ? -3.875 22.219 5.668 1 94.69 265 ASP A CA 1
ATOM 2117 C C . ASP A 1 265 ? -3.605 22.266 7.172 1 94.69 265 ASP A C 1
ATOM 2119 O O . ASP A 1 265 ? -3.477 23.344 7.754 1 94.69 265 ASP A O 1
ATOM 2123 N N . LEU A 1 266 ? -3.586 21.109 7.746 1 95.19 266 LEU A N 1
ATOM 2124 C CA . LEU A 1 266 ? -3.32 21.016 9.18 1 95.19 266 LEU A CA 1
ATOM 2125 C C . LEU A 1 266 ? -1.956 21.594 9.516 1 95.19 266 LEU A C 1
ATOM 2127 O O . LEU A 1 266 ? -1.829 22.375 10.477 1 95.19 266 LEU A O 1
ATOM 2131 N N . LEU A 1 267 ? -0.971 21.266 8.766 1 95.12 267 LEU A N 1
ATOM 2132 C CA . LEU A 1 267 ? 0.389 21.719 9.016 1 95.12 267 LEU A CA 1
ATOM 2133 C C . LEU A 1 267 ? 0.512 23.219 8.742 1 95.12 267 LEU A C 1
ATOM 2135 O O . LEU A 1 267 ? 1.276 23.922 9.414 1 95.12 267 LEU A O 1
ATOM 2139 N N . ASP A 1 268 ? -0.205 23.672 7.75 1 93.56 268 ASP A N 1
ATOM 2140 C CA . ASP A 1 268 ? -0.241 25.109 7.5 1 93.56 268 ASP A CA 1
ATOM 2141 C C . ASP A 1 268 ? -0.81 25.859 8.703 1 93.56 268 ASP A C 1
ATOM 2143 O O . ASP A 1 268 ? -0.302 26.922 9.07 1 93.56 268 ASP A O 1
ATOM 2147 N N . ALA A 1 269 ? -1.829 25.328 9.25 1 92.25 269 ALA A N 1
ATOM 2148 C CA . ALA A 1 269 ? -2.488 25.969 10.391 1 92.25 269 ALA A CA 1
ATOM 2149 C C . ALA A 1 269 ? -1.575 25.984 11.617 1 92.25 269 ALA A C 1
ATOM 2151 O O . ALA A 1 269 ? -1.676 26.875 12.461 1 92.25 269 ALA A O 1
ATOM 2152 N N . ARG A 1 270 ? -0.602 25.078 11.664 1 92.19 270 ARG A N 1
ATOM 2153 C CA . ARG A 1 270 ? 0.231 24.938 12.852 1 92.19 270 ARG A CA 1
ATOM 2154 C C . ARG A 1 270 ? 1.687 25.266 12.547 1 92.19 270 ARG A C 1
ATOM 2156 O O . ARG A 1 270 ? 2.572 25.016 13.367 1 92.19 270 ARG A O 1
ATOM 2163 N N . ASN A 1 271 ? 1.942 25.797 11.344 1 93.06 271 ASN A N 1
ATOM 2164 C CA . ASN A 1 271 ? 3.301 26.094 10.898 1 93.06 271 ASN A CA 1
ATOM 2165 C C . ASN A 1 271 ? 4.207 24.875 11.008 1 93.06 271 ASN A C 1
ATOM 2167 O O . ASN A 1 271 ? 5.277 24.938 11.609 1 93.06 271 ASN A O 1
ATOM 2171 N N . GLY A 1 272 ? 3.734 23.812 10.531 1 94.88 272 GLY A N 1
ATOM 2172 C CA . GLY A 1 272 ? 4.473 22.547 10.523 1 94.88 272 GLY A CA 1
ATOM 2173 C C . GLY A 1 272 ? 4.918 22.125 9.141 1 94.88 272 GLY A C 1
ATOM 2174 O O . GLY A 1 272 ? 4.551 22.75 8.141 1 94.88 272 GLY A O 1
ATOM 2175 N N . VAL A 1 273 ? 5.793 21.156 9.078 1 96.62 273 VAL A N 1
ATOM 2176 C CA . VAL A 1 273 ? 6.297 20.594 7.828 1 96.62 273 VAL A CA 1
ATOM 2177 C C . VAL A 1 273 ? 6.273 19.062 7.902 1 96.62 273 VAL A C 1
ATOM 2179 O O . VAL A 1 273 ? 6.465 18.484 8.977 1 96.62 273 VAL A O 1
ATOM 2182 N N . ALA A 1 274 ? 5.969 18.484 6.801 1 98.12 274 ALA A N 1
ATOM 2183 C CA . ALA A 1 274 ? 5.984 17.031 6.738 1 98.12 274 ALA A CA 1
ATOM 2184 C C . ALA A 1 274 ? 6.992 16.531 5.707 1 98.12 274 ALA A C 1
ATOM 2186 O O . ALA A 1 274 ? 7.176 17.156 4.656 1 98.12 274 ALA A O 1
ATOM 2187 N N . ILE A 1 275 ? 7.672 15.484 6.051 1 98.44 275 ILE A N 1
ATOM 2188 C CA . ILE A 1 275 ? 8.539 14.75 5.137 1 98.44 275 ILE A CA 1
ATOM 2189 C C . ILE A 1 275 ? 8.047 13.305 5.008 1 98.44 275 ILE A C 1
ATOM 2191 O O . ILE A 1 275 ? 7.938 12.586 6.004 1 98.44 275 ILE A O 1
ATOM 2195 N N . ILE A 1 276 ? 7.797 12.922 3.756 1 98.19 276 ILE A N 1
ATOM 2196 C CA . ILE A 1 276 ? 7.137 11.648 3.504 1 98.19 276 ILE A CA 1
ATOM 2197 C C . ILE A 1 276 ? 8.062 10.734 2.705 1 98.19 276 ILE A C 1
ATOM 2199 O O . ILE A 1 276 ? 8.648 11.156 1.703 1 98.19 276 ILE A O 1
ATOM 2203 N N . ALA A 1 277 ? 8.266 9.547 3.168 1 96.75 277 ALA A N 1
ATOM 2204 C CA . ALA A 1 277 ? 8.852 8.477 2.361 1 96.75 277 ALA A CA 1
ATOM 2205 C C . ALA A 1 277 ? 7.77 7.629 1.707 1 96.75 277 ALA A C 1
ATOM 2207 O O . ALA A 1 277 ? 6.863 7.137 2.385 1 96.75 277 ALA A O 1
ATOM 2208 N N . THR A 1 278 ? 7.855 7.434 0.361 1 96.62 278 THR A N 1
ATOM 2209 C CA . THR A 1 278 ? 6.746 6.785 -0.332 1 96.62 278 THR A CA 1
ATOM 2210 C C . THR A 1 278 ? 7.25 6.004 -1.543 1 96.62 278 THR A C 1
ATOM 2212 O O . THR A 1 278 ? 8.375 6.223 -2.008 1 96.62 278 THR A O 1
ATOM 2215 N N . HIS A 1 279 ? 6.449 5.055 -1.957 1 93.56 279 HIS A N 1
ATOM 2216 C CA . HIS A 1 279 ? 6.633 4.379 -3.236 1 93.56 279 HIS A CA 1
ATOM 2217 C C . HIS A 1 279 ? 5.492 4.699 -4.199 1 93.56 279 HIS A C 1
ATOM 2219 O O . HIS A 1 279 ? 5.434 4.148 -5.301 1 93.56 279 HIS A O 1
ATOM 2225 N N . SER A 1 280 ? 4.688 5.594 -3.854 1 94.75 280 SER A N 1
ATOM 2226 C CA . SER A 1 280 ? 3.475 5.824 -4.633 1 94.75 280 SER A CA 1
ATOM 2227 C C . SER A 1 280 ? 3.576 7.105 -5.453 1 94.75 280 SER A C 1
ATOM 2229 O O . SER A 1 280 ? 3.705 8.195 -4.898 1 94.75 280 SER A O 1
ATOM 2231 N N . PRO A 1 281 ? 3.412 7.012 -6.719 1 94.88 281 PRO A N 1
ATOM 2232 C CA . PRO A 1 281 ? 3.424 8.227 -7.543 1 94.88 281 PRO A CA 1
ATOM 2233 C C . PRO A 1 281 ? 2.238 9.141 -7.258 1 94.88 281 PRO A C 1
ATOM 2235 O O . PRO A 1 281 ? 2.254 10.312 -7.645 1 94.88 281 PRO A O 1
ATOM 2238 N N . VAL A 1 282 ? 1.225 8.609 -6.594 1 94.75 282 VAL A N 1
ATOM 2239 C CA . VAL A 1 282 ? 0.071 9.43 -6.234 1 94.75 282 VAL A CA 1
ATOM 2240 C C . VAL A 1 282 ? 0.511 10.578 -5.332 1 94.75 282 VAL A C 1
ATOM 2242 O O . VAL A 1 282 ? -0.017 11.688 -5.426 1 94.75 282 VAL A O 1
ATOM 2245 N N . VAL A 1 283 ? 1.458 10.336 -4.496 1 96.81 283 VAL A N 1
ATOM 2246 C CA . VAL A 1 283 ? 1.973 11.367 -3.6 1 96.81 283 VAL A CA 1
ATOM 2247 C C . VAL A 1 283 ? 2.635 12.477 -4.41 1 96.81 283 VAL A C 1
ATOM 2249 O O . VAL A 1 283 ? 2.504 13.656 -4.082 1 96.81 283 VAL A O 1
ATOM 2252 N N . LEU A 1 284 ? 3.277 12.141 -5.473 1 95.88 284 LEU A N 1
ATOM 2253 C CA . LEU A 1 284 ? 3.957 13.102 -6.328 1 95.88 284 LEU A CA 1
ATOM 2254 C C . LEU A 1 284 ? 2.961 14.078 -6.949 1 95.88 284 LEU A C 1
ATOM 2256 O O . LEU A 1 284 ? 3.266 15.266 -7.113 1 95.88 284 LEU A O 1
ATOM 2260 N N . GLN A 1 285 ? 1.819 13.586 -7.211 1 94.94 285 GLN A N 1
ATOM 2261 C CA . GLN A 1 285 ? 0.791 14.414 -7.836 1 94.94 285 GLN A CA 1
ATOM 2262 C C . GLN A 1 285 ? 0.35 15.539 -6.902 1 94.94 285 GLN A C 1
ATOM 2264 O O . GLN A 1 285 ? -0.26 16.516 -7.348 1 94.94 285 GLN A O 1
ATOM 2269 N N . GLU A 1 286 ? 0.683 15.367 -5.676 1 95.56 286 GLU A N 1
ATOM 2270 C CA . GLU A 1 286 ? 0.129 16.281 -4.688 1 95.56 286 GLU A CA 1
ATOM 2271 C C . GLU A 1 286 ? 1.181 17.281 -4.211 1 95.56 286 GLU A C 1
ATOM 2273 O O . GLU A 1 286 ? 0.871 18.203 -3.455 1 95.56 286 GLU A O 1
ATOM 2278 N N . VAL A 1 287 ? 2.408 17.109 -4.684 1 96.25 287 VAL A N 1
ATOM 2279 C CA . VAL A 1 287 ? 3.5 17.969 -4.242 1 96.25 287 VAL A CA 1
ATOM 2280 C C . VAL A 1 287 ? 4.27 18.484 -5.453 1 96.25 287 VAL A C 1
ATOM 2282 O O . VAL A 1 287 ? 4.477 17.766 -6.426 1 96.25 287 VAL A O 1
ATOM 2285 N N . PRO A 1 288 ? 4.707 19.766 -5.414 1 97.12 288 PRO A N 1
ATOM 2286 C CA . PRO A 1 288 ? 5.508 20.281 -6.531 1 97.12 288 PRO A CA 1
ATOM 2287 C C . PRO A 1 288 ? 6.887 19.641 -6.613 1 97.12 288 PRO A C 1
ATOM 2289 O O . PRO A 1 288 ? 7.395 19.125 -5.613 1 97.12 288 PRO A O 1
ATOM 2292 N N . LYS A 1 289 ? 7.477 19.703 -7.766 1 96.81 289 LYS A N 1
ATOM 2293 C CA . LYS A 1 289 ? 8.781 19.094 -8.008 1 96.81 289 LYS A CA 1
ATOM 2294 C C . LYS A 1 289 ? 9.828 19.625 -7.039 1 96.81 289 LYS A C 1
ATOM 2296 O O . LYS A 1 289 ? 10.727 18.891 -6.625 1 96.81 289 LYS A O 1
ATOM 2301 N N . SER A 1 290 ? 9.719 20.875 -6.586 1 96.12 290 SER A N 1
ATOM 2302 C CA . SER A 1 290 ? 10.672 21.5 -5.68 1 96.12 290 SER A CA 1
ATOM 2303 C C . SER A 1 290 ? 10.648 20.844 -4.305 1 96.12 290 SER A C 1
ATOM 2305 O O . SER A 1 290 ? 11.578 21.016 -3.51 1 96.12 290 SER A O 1
ATOM 2307 N N . CYS A 1 291 ? 9.609 20.062 -4.004 1 97.69 291 CYS A N 1
ATOM 2308 C CA . CYS A 1 291 ? 9.469 19.406 -2.713 1 97.69 291 CYS A CA 1
ATOM 2309 C C . CYS A 1 291 ? 9.648 17.891 -2.852 1 97.69 291 CYS A C 1
ATOM 2311 O O . CYS A 1 291 ? 9.312 17.141 -1.938 1 97.69 291 CYS A O 1
ATOM 2313 N N . MET A 1 292 ? 10.133 17.5 -4.016 1 97.06 292 MET A N 1
ATOM 2314 C CA . MET A 1 292 ? 10.25 16.078 -4.277 1 97.06 292 MET A CA 1
ATOM 2315 C C . MET A 1 292 ? 11.711 15.664 -4.434 1 97.06 292 MET A C 1
ATOM 2317 O O . MET A 1 292 ? 12.492 16.375 -5.062 1 97.06 292 MET A O 1
ATOM 2321 N N . TRP A 1 293 ? 12.023 14.516 -3.812 1 97 293 TRP A N 1
ATOM 2322 C CA . TRP A 1 293 ? 13.336 13.906 -3.98 1 97 293 TRP A CA 1
ATOM 2323 C C . TRP A 1 293 ? 13.211 12.461 -4.453 1 97 293 TRP A C 1
ATOM 2325 O O . TRP A 1 293 ? 12.43 11.688 -3.9 1 97 293 TRP A O 1
ATOM 2335 N N . LYS A 1 294 ? 13.938 12.148 -5.5 1 95.5 294 LYS A N 1
ATOM 2336 C CA . LYS A 1 294 ? 14.102 10.75 -5.906 1 95.5 294 LYS A CA 1
ATOM 2337 C C . LYS A 1 294 ? 15.32 10.125 -5.227 1 95.5 294 LYS A C 1
ATOM 2339 O O . LYS A 1 294 ? 16.422 10.68 -5.273 1 95.5 294 LYS A O 1
ATOM 2344 N N . VAL A 1 295 ? 15.086 9.055 -4.59 1 93.62 295 VAL A N 1
ATOM 2345 C CA . VAL A 1 295 ? 16.172 8.336 -3.943 1 93.62 295 VAL A CA 1
ATOM 2346 C C . VAL A 1 295 ? 16.625 7.176 -4.832 1 93.62 295 VAL A C 1
ATOM 2348 O O . VAL A 1 295 ? 15.852 6.258 -5.105 1 93.62 295 VAL A O 1
ATOM 2351 N N . LEU A 1 296 ? 17.797 7.27 -5.246 1 87.94 296 LEU A N 1
ATOM 2352 C CA . LEU A 1 296 ? 18.375 6.254 -6.117 1 87.94 296 LEU A CA 1
ATOM 2353 C C . LEU A 1 296 ? 19.531 5.543 -5.422 1 87.94 296 LEU A C 1
ATOM 2355 O O . LEU A 1 296 ? 20.422 6.191 -4.863 1 87.94 296 LEU A O 1
ATOM 2359 N N . ARG A 1 297 ? 19.375 4.254 -5.379 1 82.75 297 ARG A N 1
ATOM 2360 C CA . ARG A 1 297 ? 20.438 3.477 -4.75 1 82.75 297 ARG A CA 1
ATOM 2361 C C . ARG A 1 297 ? 21.172 2.627 -5.777 1 82.75 297 ARG A C 1
ATOM 2363 O O . ARG A 1 297 ? 20.562 2.014 -6.645 1 82.75 297 ARG A O 1
ATOM 2370 N N . SER A 1 298 ? 22.406 2.826 -5.84 1 72 298 SER A N 1
ATOM 2371 C CA . SER A 1 298 ? 23.297 1.944 -6.586 1 72 298 SER A CA 1
ATOM 2372 C C . SER A 1 298 ? 24.297 1.264 -5.664 1 72 298 SER A C 1
ATOM 2374 O O . SER A 1 298 ? 25.266 1.893 -5.207 1 72 298 SER A O 1
ATOM 2376 N N . ARG A 1 299 ? 24.156 -0.053 -5.434 1 67.06 299 ARG A N 1
ATOM 2377 C CA . ARG A 1 299 ? 25.016 -0.772 -4.504 1 67.06 299 ARG A CA 1
ATOM 2378 C C . ARG A 1 299 ? 25.062 -0.078 -3.145 1 67.06 299 ARG A C 1
ATOM 2380 O O . ARG A 1 299 ? 24.016 0.071 -2.488 1 67.06 299 ARG A O 1
ATOM 2387 N N . GLU A 1 300 ? 26.203 0.611 -2.922 1 66 300 GLU A N 1
ATOM 2388 C CA . GLU A 1 300 ? 26.344 1.203 -1.596 1 66 300 GLU A CA 1
ATOM 2389 C C . GLU A 1 300 ? 26.125 2.713 -1.64 1 66 300 GLU A C 1
ATOM 2391 O O . GLU A 1 300 ? 25.984 3.357 -0.597 1 66 300 GLU A O 1
ATOM 2396 N N . ALA A 1 301 ? 25.828 3.123 -2.746 1 78.12 301 ALA A N 1
ATOM 2397 C CA . ALA A 1 301 ? 25.703 4.574 -2.865 1 78.12 301 ALA A CA 1
ATOM 2398 C C . ALA A 1 301 ? 24.25 4.996 -3.066 1 78.12 301 ALA A C 1
ATOM 2400 O O . ALA A 1 301 ? 23.5 4.336 -3.791 1 78.12 301 ALA A O 1
ATOM 2401 N N . ILE A 1 302 ? 23.906 6.031 -2.219 1 85.62 302 ILE A N 1
ATOM 2402 C CA . ILE A 1 302 ? 22.578 6.617 -2.346 1 85.62 302 ILE A CA 1
ATOM 2403 C C . ILE A 1 302 ? 22.688 7.996 -2.986 1 85.62 302 ILE A C 1
ATOM 2405 O O . ILE A 1 302 ? 23.5 8.82 -2.57 1 85.62 302 ILE A O 1
ATOM 2409 N N . ASN A 1 303 ? 22 8.18 -4.047 1 88.44 303 ASN A N 1
ATOM 2410 C CA . ASN A 1 303 ? 21.891 9.492 -4.688 1 88.44 303 ASN A CA 1
ATOM 2411 C C . ASN A 1 303 ? 20.469 10.039 -4.574 1 88.44 303 ASN A C 1
ATOM 2413 O O . ASN A 1 303 ? 19.5 9.297 -4.703 1 88.44 303 ASN A O 1
ATOM 2417 N N . ILE A 1 304 ? 20.469 11.305 -4.211 1 92.88 304 ILE A N 1
ATOM 2418 C CA . ILE A 1 304 ? 19.188 12 -4.066 1 92.88 304 ILE A CA 1
ATOM 2419 C C . ILE A 1 304 ? 19.109 13.133 -5.082 1 92.88 304 ILE A C 1
ATOM 2421 O O . ILE A 1 304 ? 19.906 14.062 -5.059 1 92.88 304 ILE A O 1
ATOM 2425 N N . ILE A 1 305 ? 18.078 13.07 -5.973 1 94.62 305 ILE A N 1
ATOM 2426 C CA . ILE A 1 305 ? 17.984 14.07 -7.027 1 94.62 305 ILE A CA 1
ATOM 2427 C C . ILE A 1 305 ? 16.531 14.531 -7.18 1 94.62 305 ILE A C 1
ATOM 2429 O O . ILE A 1 305 ? 15.609 13.867 -6.699 1 94.62 305 ILE A O 1
ATOM 2433 N N . ARG A 1 306 ? 16.344 15.672 -7.793 1 96.19 306 ARG A N 1
ATOM 2434 C CA . ARG A 1 306 ? 15.016 16.172 -8.109 1 96.19 306 ARG A CA 1
ATOM 2435 C C . ARG A 1 306 ? 14.477 15.508 -9.375 1 96.19 306 ARG A C 1
ATOM 2437 O O . ARG A 1 306 ? 15.25 15.062 -10.227 1 96.19 306 ARG A O 1
ATOM 2444 N N . PRO A 1 307 ? 13.133 15.352 -9.43 1 95.62 307 PRO A N 1
ATOM 2445 C CA . PRO A 1 307 ? 12.578 14.898 -10.711 1 95.62 307 PRO A CA 1
ATOM 2446 C C . PRO A 1 307 ? 12.859 15.867 -11.852 1 95.62 307 PRO A C 1
ATOM 2448 O O . PRO A 1 307 ? 13.047 17.062 -11.617 1 95.62 307 PRO A O 1
ATOM 2451 N N . ASP A 1 308 ? 12.805 15.359 -13.07 1 94.88 308 ASP A N 1
ATOM 2452 C CA . ASP A 1 308 ? 13.07 16.172 -14.25 1 94.88 308 ASP A CA 1
ATOM 2453 C C . ASP A 1 308 ? 11.828 16.953 -14.672 1 94.88 308 ASP A C 1
ATOM 2455 O O . ASP A 1 308 ? 11.93 17.984 -15.344 1 94.88 308 ASP A O 1
ATOM 2459 N N . ILE A 1 309 ? 10.711 16.484 -14.297 1 95.69 309 ILE A N 1
ATOM 2460 C CA . ILE A 1 309 ? 9.461 17.109 -14.727 1 95.69 309 ILE A CA 1
ATOM 2461 C C . ILE A 1 309 ? 8.688 17.609 -13.516 1 95.69 309 ILE A C 1
ATOM 2463 O O . ILE A 1 309 ? 8.906 17.141 -12.391 1 95.69 309 ILE A O 1
ATOM 2467 N N . GLU A 1 310 ? 7.793 18.578 -13.789 1 96.94 310 GLU A N 1
ATOM 2468 C CA . GLU A 1 310 ? 6.898 19 -12.719 1 96.94 310 GLU A CA 1
ATOM 2469 C C . GLU A 1 310 ? 5.965 17.875 -12.289 1 96.94 310 GLU A C 1
ATOM 2471 O O . GLU A 1 310 ? 5.406 17.172 -13.141 1 96.94 310 GLU A O 1
ATOM 2476 N N . THR A 1 311 ? 5.852 17.672 -10.969 1 97.38 311 THR A N 1
ATOM 2477 C CA . THR A 1 311 ? 5.148 16.484 -10.469 1 97.38 311 THR A CA 1
ATOM 2478 C C . THR A 1 311 ? 3.711 16.844 -10.094 1 97.38 311 THR A C 1
ATOM 2480 O O . THR A 1 311 ? 2.797 16.047 -10.32 1 97.38 311 THR A O 1
ATOM 2483 N N . PHE A 1 312 ? 3.494 18.031 -9.594 1 97.25 312 PHE A N 1
ATOM 2484 C CA . PHE A 1 312 ? 2.172 18.438 -9.125 1 97.25 312 PHE A CA 1
ATOM 2485 C C . PHE A 1 312 ? 1.161 18.391 -10.266 1 97.25 312 PHE A C 1
ATOM 2487 O O . PHE A 1 312 ? 1.317 19.109 -11.266 1 97.25 312 PHE A O 1
ATOM 2494 N N . GLY A 1 313 ? 0.182 17.562 -10.141 1 95.5 313 GLY A N 1
ATOM 2495 C CA . GLY A 1 313 ? -0.9 17.469 -11.109 1 95.5 313 GLY A CA 1
ATOM 2496 C C . GLY A 1 313 ? -0.497 16.766 -12.391 1 95.5 313 GLY A C 1
ATOM 2497 O O . GLY A 1 313 ? -1.182 16.875 -13.414 1 95.5 313 GLY A O 1
ATOM 2498 N N . GLU A 1 314 ? 0.609 16.078 -12.375 1 95.81 314 GLU A N 1
ATOM 2499 C CA . GLU A 1 314 ? 1.068 15.359 -13.555 1 95.81 314 GLU A CA 1
ATOM 2500 C C . GLU A 1 314 ? 0.397 13.992 -13.656 1 95.81 314 GLU A C 1
ATOM 2502 O O . GLU A 1 314 ? -0.15 13.492 -12.672 1 95.81 314 GLU A O 1
ATOM 2507 N N . ASN A 1 315 ? 0.421 13.422 -14.859 1 94.19 315 ASN A N 1
ATOM 2508 C CA . ASN A 1 315 ? -0.162 12.117 -15.133 1 94.19 315 ASN A CA 1
ATOM 2509 C C . ASN A 1 315 ? 0.569 11.008 -14.375 1 94.19 315 ASN A C 1
ATOM 2511 O O . ASN A 1 315 ? 1.8 10.953 -14.383 1 94.19 315 ASN A O 1
ATOM 2515 N N . LEU A 1 316 ? -0.228 10.117 -13.867 1 94.06 316 LEU A N 1
ATOM 2516 C CA . LEU A 1 316 ? 0.333 9.07 -13.023 1 94.06 316 LEU A CA 1
ATOM 2517 C C . LEU A 1 316 ? 1.258 8.164 -13.82 1 94.06 316 LEU A C 1
ATOM 2519 O O . LEU A 1 316 ? 2.281 7.703 -13.312 1 94.06 316 LEU A O 1
ATOM 2523 N N . GLY A 1 317 ? 0.875 7.797 -15.023 1 92.75 317 GLY A N 1
ATOM 2524 C CA . GLY A 1 317 ? 1.747 6.988 -15.867 1 92.75 317 GLY A CA 1
ATOM 2525 C C . GLY A 1 317 ? 3.088 7.645 -16.141 1 92.75 317 GLY A C 1
ATOM 2526 O O . GLY A 1 317 ? 4.129 6.988 -16.062 1 92.75 317 GLY A O 1
ATOM 2527 N N . VAL A 1 318 ? 3.07 8.914 -16.359 1 93.44 318 VAL A N 1
ATOM 2528 C CA . VAL A 1 318 ? 4.277 9.688 -16.625 1 93.44 318 VAL A CA 1
ATOM 2529 C C . VAL A 1 318 ? 5.145 9.742 -15.375 1 93.44 318 VAL A C 1
ATOM 2531 O O . VAL A 1 318 ? 6.363 9.562 -15.445 1 93.44 318 VAL A O 1
ATOM 2534 N N . LEU A 1 319 ? 4.523 9.969 -14.266 1 95.5 319 LEU A N 1
ATOM 2535 C CA . LEU A 1 319 ? 5.246 10.039 -13 1 95.5 319 LEU A CA 1
ATOM 2536 C C . LEU A 1 319 ? 5.887 8.695 -12.664 1 95.5 319 LEU A C 1
ATOM 2538 O O . LEU A 1 319 ? 7.02 8.648 -12.172 1 95.5 319 LEU A O 1
ATOM 2542 N N . THR A 1 320 ? 5.156 7.629 -12.914 1 93.19 320 THR A N 1
ATOM 2543 C CA . THR A 1 320 ? 5.688 6.293 -12.664 1 93.19 320 THR A CA 1
ATOM 2544 C C . THR A 1 320 ? 6.941 6.047 -13.5 1 93.19 320 THR A C 1
ATOM 2546 O O . THR A 1 320 ? 7.938 5.531 -12.992 1 93.19 320 THR A O 1
ATOM 2549 N N . ARG A 1 321 ? 6.875 6.422 -14.68 1 90.56 321 ARG A N 1
ATOM 2550 C CA . ARG A 1 321 ? 8.016 6.254 -15.57 1 90.56 321 ARG A CA 1
ATOM 2551 C C . ARG A 1 321 ? 9.18 7.145 -15.141 1 90.56 321 ARG A C 1
ATOM 2553 O O . ARG A 1 321 ? 10.344 6.742 -15.227 1 90.56 321 ARG A O 1
ATOM 2560 N N . GLU A 1 322 ? 8.82 8.336 -14.727 1 92.25 322 GLU A N 1
ATOM 2561 C CA . GLU A 1 322 ? 9.836 9.281 -14.273 1 92.25 322 GLU A CA 1
ATOM 2562 C C . GLU A 1 322 ? 10.648 8.703 -13.117 1 92.25 322 GLU A C 1
ATOM 2564 O O . GLU A 1 322 ? 11.867 8.883 -13.055 1 92.25 322 GLU A O 1
ATOM 2569 N N . VAL A 1 323 ? 10.062 7.996 -12.258 1 92 323 VAL A N 1
ATOM 2570 C CA . VAL A 1 323 ? 10.695 7.535 -11.023 1 92 323 VAL A CA 1
ATOM 2571 C C . VAL A 1 323 ? 11.32 6.16 -11.242 1 92 323 VAL A C 1
ATOM 2573 O O . VAL A 1 323 ? 12.414 5.883 -10.742 1 92 323 VAL A O 1
ATOM 2576 N N . PHE A 1 324 ? 10.586 5.293 -12.031 1 87.69 324 PHE A N 1
ATOM 2577 C CA . PHE A 1 324 ? 10.969 3.885 -12.094 1 87.69 324 PHE A CA 1
ATOM 2578 C C . PHE A 1 324 ? 11.328 3.484 -13.516 1 87.69 324 PHE A C 1
ATOM 2580 O O . PHE A 1 324 ? 11.172 2.324 -13.898 1 87.69 324 PHE A O 1
ATOM 2587 N N . LEU A 1 325 ? 11.773 4.258 -14.328 1 78.88 325 LEU A N 1
ATOM 2588 C CA . LEU A 1 325 ? 11.938 4.09 -15.766 1 78.88 325 LEU A CA 1
ATOM 2589 C C . LEU A 1 325 ? 12.5 2.707 -16.094 1 78.88 325 LEU A C 1
ATOM 2591 O O . LEU A 1 325 ? 11.828 1.897 -16.734 1 78.88 325 LEU A O 1
ATOM 2595 N N . LEU A 1 326 ? 13.617 2.33 -15.648 1 68.38 326 LEU A N 1
ATOM 2596 C CA . LEU A 1 326 ? 14.289 1.084 -16 1 68.38 326 LEU A CA 1
ATOM 2597 C C . LEU A 1 326 ? 13.469 -0.121 -15.555 1 68.38 326 LEU A C 1
ATOM 2599 O O . LEU A 1 326 ? 13.305 -1.084 -16.312 1 68.38 326 LEU A O 1
ATOM 2603 N N . GLU A 1 327 ? 12.906 -0.01 -14.523 1 77.31 327 GLU A N 1
ATOM 2604 C CA . GLU A 1 327 ? 12.164 -1.135 -13.953 1 77.31 327 GLU A CA 1
ATOM 2605 C C . GLU A 1 327 ? 10.844 -1.353 -14.688 1 77.31 327 GLU A C 1
ATOM 2607 O O . GLU A 1 327 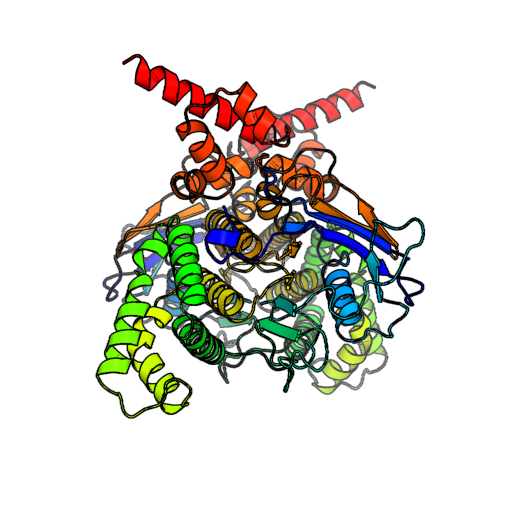? 10.422 -2.492 -14.891 1 77.31 327 GLU A O 1
ATOM 2612 N N . VAL A 1 328 ? 10.312 -0.29 -15.141 1 76.44 328 VAL A N 1
ATOM 2613 C CA . VAL A 1 328 ? 9.031 -0.383 -15.828 1 76.44 328 VAL A CA 1
ATOM 2614 C C . VAL A 1 328 ? 9.203 -1.104 -17.156 1 76.44 328 VAL A C 1
ATOM 2616 O O . VAL A 1 328 ? 8.391 -1.953 -17.531 1 76.44 328 VAL A O 1
ATOM 2619 N N . THR A 1 329 ? 10.227 -0.895 -17.781 1 78.06 329 THR A N 1
ATOM 2620 C CA . THR A 1 329 ? 10.453 -1.459 -19.109 1 78.06 329 THR A CA 1
ATOM 2621 C C . THR A 1 329 ? 10.812 -2.938 -19.016 1 78.06 329 THR A C 1
ATOM 2623 O O . THR A 1 329 ? 10.664 -3.684 -19.984 1 78.06 329 THR A O 1
ATOM 2626 N N . ASN A 1 330 ? 11.164 -3.375 -17.812 1 80.38 330 ASN A N 1
ATOM 2627 C CA . ASN A 1 330 ? 11.641 -4.746 -17.672 1 80.38 330 ASN A CA 1
ATOM 2628 C C . ASN A 1 330 ? 10.656 -5.602 -16.875 1 80.38 330 ASN A C 1
ATOM 2630 O O . ASN A 1 330 ? 10.992 -6.715 -16.469 1 80.38 330 ASN A O 1
ATOM 2634 N N . SER A 1 331 ? 9.531 -4.984 -16.75 1 83.12 331 SER A N 1
ATOM 2635 C CA . SER A 1 331 ? 8.609 -5.742 -15.906 1 83.12 331 SER A CA 1
ATOM 2636 C C . SER A 1 331 ? 7.199 -5.738 -16.484 1 83.12 331 SER A C 1
ATOM 2638 O O . SER A 1 331 ? 6.898 -4.969 -17.391 1 83.12 331 SER A O 1
ATOM 2640 N N . GLY A 1 332 ? 6.422 -6.699 -16.047 1 88.5 332 GLY A N 1
ATOM 2641 C CA . GLY A 1 332 ? 4.992 -6.695 -16.297 1 88.5 332 GLY A CA 1
ATOM 2642 C C . GLY A 1 332 ? 4.641 -6.859 -17.766 1 88.5 332 GLY A C 1
ATOM 2643 O O . GLY A 1 332 ? 5.238 -7.684 -18.453 1 88.5 332 GLY A O 1
ATOM 2644 N N . TYR A 1 333 ? 3.682 -6.055 -18.141 1 89.69 333 TYR A N 1
ATOM 2645 C CA . TYR A 1 333 ? 3.17 -6.188 -19.5 1 89.69 333 TYR A CA 1
ATOM 2646 C C . TYR A 1 333 ? 4.203 -5.73 -20.516 1 89.69 333 TYR A C 1
ATOM 2648 O O . TYR A 1 333 ? 4.246 -6.238 -21.641 1 89.69 333 TYR A O 1
ATOM 2656 N N . HIS A 1 334 ? 5.035 -4.766 -20.078 1 87.88 334 HIS A N 1
ATOM 2657 C CA . HIS A 1 334 ? 6.074 -4.277 -20.969 1 87.88 334 HIS A CA 1
ATOM 2658 C C . HIS A 1 334 ? 7.027 -5.402 -21.375 1 87.88 334 HIS A C 1
ATOM 2660 O O . HIS A 1 334 ? 7.375 -5.535 -22.547 1 87.88 334 HIS A O 1
ATOM 2666 N N . HIS A 1 335 ? 7.359 -6.117 -20.391 1 85.69 335 HIS A N 1
ATOM 2667 C CA . HIS A 1 335 ? 8.242 -7.246 -20.641 1 85.69 335 HIS A CA 1
ATOM 2668 C C . HIS A 1 335 ? 7.582 -8.273 -21.547 1 85.69 335 HIS A C 1
ATOM 2670 O O . HIS A 1 335 ? 8.234 -8.82 -22.453 1 85.69 335 HIS A O 1
ATOM 2676 N N . LEU A 1 336 ? 6.391 -8.562 -21.328 1 88.56 336 LEU A N 1
ATOM 2677 C CA . LEU A 1 336 ? 5.645 -9.508 -22.156 1 88.56 336 LEU A CA 1
ATOM 2678 C C . LEU A 1 336 ? 5.59 -9.039 -23.609 1 88.56 336 LEU A C 1
ATOM 2680 O O . LEU A 1 336 ? 5.777 -9.836 -24.531 1 88.56 336 LEU A O 1
ATOM 2684 N N . LEU A 1 337 ? 5.32 -7.781 -23.797 1 91.31 337 LEU A N 1
ATOM 2685 C CA . LEU A 1 337 ? 5.262 -7.223 -25.141 1 91.31 337 LEU A CA 1
ATOM 2686 C C . LEU A 1 337 ? 6.633 -7.277 -25.812 1 91.31 337 LEU A C 1
ATOM 2688 O O . LEU A 1 337 ? 6.734 -7.586 -27 1 91.31 337 LEU A O 1
ATOM 2692 N N . SER A 1 338 ? 7.652 -6.953 -25.016 1 90.38 338 SER A N 1
ATOM 2693 C CA . SER A 1 338 ? 9.008 -6.992 -25.562 1 90.38 338 SER A CA 1
ATOM 2694 C C . SER A 1 338 ? 9.367 -8.391 -26.047 1 90.38 338 SER A C 1
ATOM 2696 O O . SER A 1 338 ? 10.008 -8.547 -27.078 1 90.38 338 SER A O 1
ATOM 2698 N N . GLN A 1 339 ? 8.938 -9.359 -25.266 1 88.81 339 GLN A N 1
ATOM 2699 C CA . GLN A 1 339 ? 9.188 -10.742 -25.656 1 88.81 339 GLN A CA 1
ATOM 2700 C C . GLN A 1 339 ? 8.477 -11.086 -26.953 1 88.81 339 GLN A C 1
ATOM 2702 O O . GLN A 1 339 ? 9.023 -11.812 -27.797 1 88.81 339 GLN A O 1
ATOM 2707 N N . SER A 1 340 ? 7.297 -10.641 -27.094 1 91.5 340 SER A N 1
ATOM 2708 C CA . SER A 1 340 ? 6.539 -10.875 -28.312 1 91.5 340 SER A CA 1
ATOM 2709 C C . SER A 1 340 ? 7.219 -10.219 -29.516 1 91.5 340 SER A C 1
ATOM 2711 O O . SER A 1 340 ? 7.242 -10.789 -30.609 1 91.5 340 SER A O 1
ATOM 2713 N N . VAL A 1 341 ? 7.762 -9.055 -29.297 1 92.25 341 VAL A N 1
ATOM 2714 C CA . VAL A 1 341 ? 8.445 -8.328 -30.375 1 92.25 341 VAL A CA 1
ATOM 2715 C C . VAL A 1 341 ? 9.727 -9.055 -30.766 1 92.25 341 VAL A C 1
ATOM 2717 O O . VAL A 1 341 ? 10.062 -9.141 -31.938 1 92.25 341 VAL A O 1
ATOM 2720 N N . ASP A 1 342 ? 10.352 -9.594 -29.781 1 90.88 342 ASP A N 1
ATOM 2721 C CA . ASP A 1 342 ? 11.609 -10.305 -30.016 1 90.88 342 ASP A CA 1
ATOM 2722 C C . ASP A 1 342 ? 11.383 -11.562 -30.844 1 90.88 342 ASP A C 1
ATOM 2724 O O . ASP A 1 342 ? 12.312 -12.055 -31.484 1 90.88 342 ASP A O 1
ATOM 2728 N N . SER A 1 343 ? 10.227 -12.047 -30.859 1 91.44 343 SER A N 1
ATOM 2729 C CA . SER A 1 343 ? 9.898 -13.234 -31.641 1 91.44 343 SER A CA 1
ATOM 2730 C C . SER A 1 343 ? 9.672 -12.883 -33.094 1 91.44 343 SER A C 1
ATOM 2732 O O . SER A 1 343 ? 9.219 -13.727 -33.875 1 91.44 343 SER A O 1
ATOM 2734 N N . GLU A 1 344 ? 9.844 -11.641 -33.469 1 89.69 344 GLU A N 1
ATOM 2735 C CA . GLU A 1 344 ? 9.836 -11.125 -34.844 1 89.69 344 GLU A CA 1
ATOM 2736 C C . GLU A 1 344 ? 8.438 -11.219 -35.469 1 89.69 344 GLU A C 1
ATOM 2738 O O . GLU A 1 344 ? 8.297 -11.523 -36.625 1 89.69 344 GLU A O 1
ATOM 2743 N N . LEU A 1 345 ? 7.551 -11.117 -34.688 1 90.31 345 LEU A N 1
ATOM 2744 C CA . LEU A 1 345 ? 6.172 -11.109 -35.156 1 90.31 345 LEU A CA 1
ATOM 2745 C C . LEU A 1 345 ? 5.758 -9.703 -35.594 1 90.31 345 LEU A C 1
ATOM 2747 O O . LEU A 1 345 ? 6.363 -8.719 -35.188 1 90.31 345 LEU A O 1
ATOM 2751 N N . SER A 1 346 ? 4.773 -9.664 -36.5 1 92.69 346 SER A N 1
ATOM 2752 C CA . SER A 1 346 ? 4.238 -8.367 -36.906 1 92.69 346 SER A CA 1
ATOM 2753 C C . SER A 1 346 ? 3.299 -7.789 -35.875 1 92.69 346 SER A C 1
ATOM 2755 O O . SER A 1 346 ? 2.846 -8.5 -34.969 1 92.69 346 SER A O 1
ATOM 2757 N N . TYR A 1 347 ? 3.1 -6.5 -35.969 1 94.31 347 TYR A N 1
ATOM 2758 C CA . TYR A 1 347 ? 2.184 -5.809 -35.062 1 94.31 347 TYR A CA 1
ATOM 2759 C C . TYR A 1 347 ? 0.82 -6.492 -35.062 1 94.31 347 TYR A C 1
ATOM 2761 O O . TYR A 1 347 ? 0.275 -6.77 -33.969 1 94.31 347 TYR A O 1
ATOM 2769 N N . GLU A 1 348 ? 0.319 -6.836 -36.219 1 94.31 348 GLU A N 1
ATOM 2770 C CA . GLU A 1 348 ? -1.01 -7.426 -36.344 1 94.31 348 GLU A CA 1
ATOM 2771 C C . GLU A 1 348 ? -1.055 -8.82 -35.75 1 94.31 348 GLU A C 1
ATOM 2773 O O . GLU A 1 348 ? -2.045 -9.195 -35.094 1 94.31 348 GLU A O 1
ATOM 2778 N N . THR A 1 349 ? -0.031 -9.516 -35.938 1 94.31 349 THR A N 1
ATOM 2779 C CA . THR A 1 349 ? 0.039 -10.867 -35.406 1 94.31 349 THR A CA 1
ATOM 2780 C C . THR A 1 349 ? 0.077 -10.836 -33.875 1 94.31 349 THR A C 1
ATOM 2782 O O . THR A 1 349 ? -0.574 -11.648 -33.219 1 94.31 349 THR A O 1
ATOM 2785 N N . ILE A 1 350 ? 0.868 -9.906 -33.344 1 94.31 350 ILE A N 1
ATOM 2786 C CA . ILE A 1 350 ? 0.962 -9.781 -31.906 1 94.31 350 ILE A CA 1
ATOM 2787 C C . ILE A 1 350 ? -0.393 -9.383 -31.328 1 94.31 350 ILE A C 1
ATOM 2789 O O . ILE A 1 350 ? -0.849 -9.953 -30.344 1 94.31 350 ILE A O 1
ATOM 2793 N N . LEU A 1 351 ? -1.064 -8.461 -31.953 1 94.25 351 LEU A N 1
ATOM 2794 C CA . LEU A 1 351 ? -2.381 -8.023 -31.5 1 94.25 351 LEU A CA 1
ATOM 2795 C C . LEU A 1 351 ? -3.371 -9.188 -31.5 1 94.25 351 LEU A C 1
ATOM 2797 O O . LEU A 1 351 ? -4.199 -9.312 -30.594 1 94.25 351 LEU A O 1
ATOM 2801 N N . LYS A 1 352 ? -3.275 -9.984 -32.531 1 93.69 352 LYS A N 1
ATOM 2802 C CA . LYS A 1 352 ? -4.145 -11.148 -32.625 1 93.69 352 LYS A CA 1
ATOM 2803 C C . LYS A 1 352 ? -3.842 -12.164 -31.531 1 93.69 352 LYS A C 1
ATOM 2805 O O . LYS A 1 352 ? -4.762 -12.742 -30.938 1 93.69 352 LYS A O 1
ATOM 2810 N N . ASN A 1 353 ? -2.549 -12.344 -31.281 1 93.19 353 ASN A N 1
ATOM 2811 C CA . ASN A 1 353 ? -2.141 -13.266 -30.219 1 93.19 353 ASN A CA 1
ATOM 2812 C C . ASN A 1 353 ? -2.691 -12.844 -28.859 1 93.19 353 ASN A C 1
ATOM 2814 O O . ASN A 1 353 ? -2.992 -13.695 -28.016 1 93.19 353 ASN A O 1
ATOM 2818 N N . TYR A 1 354 ? -2.809 -11.531 -28.703 1 94.69 354 TYR A N 1
ATOM 2819 C CA . TYR A 1 354 ? -3.324 -11 -27.438 1 94.69 354 TYR A CA 1
ATOM 2820 C C . TYR A 1 354 ? -4.836 -10.812 -27.516 1 94.69 354 TYR A C 1
ATOM 2822 O O . TYR A 1 354 ? -5.422 -10.141 -26.656 1 94.69 354 TYR A O 1
ATOM 2830 N N . ASN A 1 355 ? -5.453 -11.32 -28.547 1 92.56 355 ASN A N 1
ATOM 2831 C CA . ASN A 1 355 ? -6.895 -11.25 -28.75 1 92.56 355 ASN A CA 1
ATOM 2832 C C . ASN A 1 355 ? -7.398 -9.805 -28.719 1 92.56 355 ASN A C 1
ATOM 2834 O O . ASN A 1 355 ? -8.484 -9.539 -28.203 1 92.56 355 ASN A O 1
ATOM 2838 N N . GLY A 1 356 ? -6.535 -8.945 -29.047 1 91.19 356 GLY A N 1
ATOM 2839 C CA . GLY A 1 356 ? -6.871 -7.531 -29.078 1 91.19 356 GLY A CA 1
ATOM 2840 C C . GLY A 1 356 ? -6.996 -6.934 -27.688 1 91.19 356 GLY A C 1
ATOM 2841 O O . GLY A 1 356 ? -7.441 -5.793 -27.531 1 91.19 356 GLY A O 1
ATOM 2842 N N . GLN A 1 357 ? -6.586 -7.676 -26.719 1 94 357 GLN A N 1
ATOM 2843 C CA . GLN A 1 357 ? -6.77 -7.234 -25.344 1 94 357 GLN A CA 1
ATOM 2844 C C . GLN A 1 357 ? -5.527 -6.512 -24.828 1 94 357 GLN A C 1
ATOM 2846 O O . GLN A 1 357 ? -4.949 -6.906 -23.812 1 94 357 GLN A O 1
ATOM 2851 N N . ILE A 1 358 ? -5.156 -5.465 -25.547 1 94.94 358 ILE A N 1
ATOM 2852 C CA . ILE A 1 358 ? -4.082 -4.559 -25.141 1 94.94 358 ILE A CA 1
ATOM 2853 C C . ILE A 1 358 ? -4.609 -3.127 -25.094 1 94.94 358 ILE A C 1
ATOM 2855 O O . ILE A 1 358 ? -5.219 -2.645 -26.047 1 94.94 358 ILE A O 1
ATOM 2859 N N . GLY A 1 359 ? -4.406 -2.504 -24.016 1 94.5 359 GLY A N 1
ATOM 2860 C CA . GLY A 1 359 ? -4.836 -1.12 -23.875 1 94.5 359 GLY A CA 1
ATOM 2861 C C . GLY A 1 359 ? -4.148 -0.184 -24.859 1 94.5 359 GLY A C 1
ATOM 2862 O O . GLY A 1 359 ? -3.16 -0.557 -25.484 1 94.5 359 GLY A O 1
ATOM 2863 N N . LEU A 1 360 ? -4.68 1.01 -24.922 1 91.94 360 LEU A N 1
ATOM 2864 C CA . LEU A 1 360 ? -4.188 1.983 -25.891 1 91.94 360 LEU A CA 1
ATOM 2865 C C . LEU A 1 360 ? -2.717 2.297 -25.656 1 91.94 360 LEU A C 1
ATOM 2867 O O . LEU A 1 360 ? -1.936 2.395 -26.609 1 91.94 360 LEU A O 1
ATOM 2871 N N . GLU A 1 361 ? -2.332 2.508 -24.422 1 91.12 361 GLU A N 1
ATOM 2872 C CA . GLU A 1 361 ? -0.932 2.76 -24.094 1 91.12 361 GLU A CA 1
ATOM 2873 C C . GLU A 1 361 ? -0.046 1.591 -24.516 1 91.12 361 GLU A C 1
ATOM 2875 O O . GLU A 1 361 ? 1.016 1.793 -25.109 1 91.12 361 GLU A O 1
ATOM 2880 N N . GLY A 1 362 ? -0.475 0.42 -24.203 1 92.56 362 GLY A N 1
ATOM 2881 C CA . GLY A 1 362 ? 0.273 -0.765 -24.594 1 92.56 362 GLY A CA 1
ATOM 2882 C C . GLY A 1 362 ? 0.439 -0.901 -26.094 1 92.56 362 GLY A C 1
ATOM 2883 O O . GLY A 1 362 ? 1.498 -1.312 -26.578 1 92.56 362 GLY A O 1
ATOM 2884 N N . ARG A 1 363 ? -0.584 -0.583 -26.797 1 93.94 363 ARG A N 1
ATOM 2885 C CA . ARG A 1 363 ? -0.522 -0.633 -28.25 1 93.94 363 ARG A CA 1
ATOM 2886 C C . ARG A 1 363 ? 0.488 0.373 -28.797 1 93.94 363 ARG A C 1
ATOM 2888 O O . ARG A 1 363 ? 1.193 0.092 -29.766 1 93.94 363 ARG A O 1
ATOM 2895 N N . THR A 1 364 ? 0.489 1.515 -28.172 1 92.31 364 THR A N 1
ATOM 2896 C CA . THR A 1 364 ? 1.442 2.541 -28.578 1 92.31 364 THR A CA 1
ATOM 2897 C C . THR A 1 364 ? 2.873 2.092 -28.297 1 92.31 364 THR A C 1
ATOM 2899 O O . THR A 1 364 ? 3.76 2.273 -29.141 1 92.31 364 THR A O 1
ATOM 2902 N N . VAL A 1 365 ? 3.062 1.556 -27.156 1 90.56 365 VAL A N 1
ATOM 2903 C CA . VAL A 1 365 ? 4.371 1.042 -26.766 1 90.56 365 VAL A CA 1
ATOM 2904 C C . VAL A 1 365 ? 4.801 -0.067 -27.719 1 90.56 365 VAL A C 1
ATOM 2906 O O . VAL A 1 365 ? 5.949 -0.103 -28.156 1 90.56 365 VAL A O 1
ATOM 2909 N N . LEU A 1 366 ? 3.885 -0.953 -28.016 1 93 366 LEU A N 1
ATOM 2910 C CA . LEU A 1 366 ? 4.148 -2.062 -28.922 1 93 366 LEU A CA 1
ATOM 2911 C C . LEU A 1 366 ? 4.57 -1.553 -30.297 1 93 366 LEU A C 1
ATOM 2913 O O . LEU A 1 366 ? 5.539 -2.047 -30.875 1 93 366 LEU A O 1
ATOM 2917 N N . LYS A 1 367 ? 3.85 -0.604 -30.766 1 93.06 367 LYS A N 1
ATOM 2918 C CA . LYS A 1 367 ? 4.18 -0.014 -32.062 1 93.06 367 LYS A CA 1
ATOM 2919 C C . LYS A 1 367 ? 5.582 0.587 -32.062 1 93.06 367 LYS A C 1
ATOM 2921 O O . LYS A 1 367 ? 6.344 0.42 -33 1 93.06 367 LYS A O 1
ATOM 2926 N N . ALA A 1 368 ? 5.848 1.253 -31.031 1 91.06 368 ALA A N 1
ATOM 2927 C CA . ALA A 1 368 ? 7.168 1.871 -30.891 1 91.06 368 ALA A CA 1
ATOM 2928 C C . ALA A 1 368 ? 8.266 0.813 -30.844 1 91.06 368 ALA A C 1
ATOM 2930 O O . ALA A 1 368 ? 9.328 0.986 -31.453 1 91.06 368 ALA A O 1
ATOM 2931 N N . MET A 1 369 ? 8.047 -0.223 -30.109 1 91.75 369 MET A N 1
ATOM 2932 C CA . MET A 1 369 ? 9.023 -1.306 -30 1 91.75 369 MET A CA 1
ATOM 2933 C C . MET A 1 369 ? 9.297 -1.938 -31.359 1 91.75 369 MET A C 1
ATOM 2935 O O . MET A 1 369 ? 10.445 -2.232 -31.688 1 91.75 369 MET A O 1
ATOM 2939 N N . ILE A 1 370 ? 8.312 -2.162 -32.094 1 92.94 370 ILE A N 1
ATOM 2940 C CA . ILE A 1 370 ? 8.43 -2.805 -33.375 1 92.94 370 ILE A CA 1
ATOM 2941 C C . ILE A 1 370 ? 9.164 -1.878 -34.344 1 92.94 370 ILE A C 1
ATOM 2943 O O . ILE A 1 370 ? 10.016 -2.324 -35.125 1 92.94 370 ILE A O 1
ATOM 2947 N N . MET A 1 371 ? 8.828 -0.599 -34.281 1 91 371 MET A N 1
ATOM 2948 C CA . MET A 1 371 ? 9.508 0.383 -35.125 1 91 371 MET A CA 1
ATOM 2949 C C . MET A 1 371 ? 11 0.413 -34.844 1 91 371 MET A C 1
ATOM 2951 O O . MET A 1 371 ? 11.828 0.476 -35.75 1 91 371 MET A O 1
ATOM 2955 N N . ASN A 1 372 ? 11.312 0.371 -33.656 1 89.62 372 ASN A N 1
ATOM 2956 C CA . ASN A 1 372 ? 12.711 0.373 -33.25 1 89.62 372 ASN A CA 1
ATOM 2957 C C . ASN A 1 372 ? 13.43 -0.897 -33.688 1 89.62 372 ASN A C 1
ATOM 2959 O O . ASN A 1 372 ? 14.594 -0.849 -34.094 1 89.62 372 ASN A O 1
ATOM 2963 N N . ARG A 1 373 ? 12.781 -2.023 -33.5 1 87.62 373 ARG A N 1
ATOM 2964 C CA . ARG A 1 373 ? 13.328 -3.303 -33.938 1 87.62 373 ARG A CA 1
ATOM 2965 C C . ARG A 1 373 ? 13.602 -3.289 -35.438 1 87.62 373 ARG A C 1
ATOM 2967 O O . ARG A 1 373 ? 14.664 -3.729 -35.875 1 87.62 373 ARG A O 1
ATOM 2974 N N . ASP A 1 374 ? 12.641 -2.717 -36.125 1 87.38 374 ASP A N 1
ATOM 2975 C CA . ASP A 1 374 ? 12.734 -2.723 -37.594 1 87.38 374 ASP A CA 1
ATOM 2976 C C . ASP A 1 374 ? 13.742 -1.685 -38.062 1 87.38 374 ASP A C 1
ATOM 2978 O O . ASP A 1 374 ? 14.359 -1.86 -39.125 1 87.38 374 ASP A O 1
ATOM 2982 N N . GLU A 1 375 ? 13.844 -0.566 -37.375 1 84 375 GLU A N 1
ATOM 2983 C CA . GLU A 1 375 ? 14.844 0.441 -37.688 1 84 375 GLU A CA 1
ATOM 2984 C C . GLU A 1 375 ? 16.25 -0.064 -37.406 1 84 375 GLU A C 1
ATOM 2986 O O . GLU A 1 375 ? 17.203 0.265 -38.125 1 84 375 GLU A O 1
ATOM 2991 N N . GLY A 1 376 ? 16.391 -0.708 -36.344 1 68.88 376 GLY A N 1
ATOM 2992 C CA . GLY A 1 376 ? 17.688 -1.294 -36 1 68.88 376 GLY A CA 1
ATOM 2993 C C . GLY A 1 376 ? 18.109 -2.375 -37 1 68.88 376 GLY A C 1
ATOM 2994 O O . GLY A 1 376 ? 19.297 -2.609 -37.188 1 68.88 376 GLY A O 1
ATOM 2995 N N . LYS A 1 377 ? 17.25 -3.127 -37.688 1 65.5 377 LYS A N 1
ATOM 2996 C CA . LYS A 1 377 ? 17.562 -4.117 -38.719 1 65.5 377 LYS A CA 1
ATOM 2997 C C . LYS A 1 377 ? 18 -3.449 -40.031 1 65.5 377 LYS A C 1
ATOM 2999 O O . LYS A 1 377 ? 18.734 -4.051 -40.812 1 65.5 377 LYS A O 1
ATOM 3004 N N . VAL A 1 378 ? 17.562 -2.271 -40.281 1 57.19 378 VAL A N 1
ATOM 3005 C CA . VAL A 1 378 ? 17.969 -1.571 -41.5 1 57.19 378 VAL A CA 1
ATOM 3006 C C . VAL A 1 378 ? 19.359 -0.985 -41.312 1 57.19 378 VAL A C 1
ATOM 3008 O O . VAL A 1 378 ? 20.109 -0.828 -42.281 1 57.19 378 VAL A O 1
ATOM 3011 N N . GLN A 1 379 ? 19.719 -0.706 -40.125 1 39.94 379 GLN A N 1
ATOM 3012 C CA . GLN A 1 379 ? 21.109 -0.265 -40.062 1 39.94 379 GLN A CA 1
ATOM 3013 C C . GLN A 1 379 ? 22.062 -1.455 -40.062 1 39.94 379 GLN A C 1
ATOM 3015 O O . GLN A 1 379 ? 21.828 -2.439 -39.375 1 39.94 379 GLN A O 1
ATOM 3020 N N . ALA B 1 1 ? 3.002 -31.984 -25.297 1 46.16 1 ALA B N 1
ATOM 3021 C CA . ALA B 1 1 ? 4.281 -31.422 -24.891 1 46.16 1 ALA B CA 1
ATOM 3022 C C . ALA B 1 1 ? 4.336 -31.234 -23.375 1 46.16 1 ALA B C 1
ATOM 3024 O O . ALA B 1 1 ? 5.312 -31.609 -22.734 1 46.16 1 ALA B O 1
ATOM 3025 N N . ARG B 1 2 ? 3.285 -30.547 -22.75 1 49.62 2 ARG B N 1
ATOM 3026 C CA . ARG B 1 2 ? 3.262 -30.266 -21.312 1 49.62 2 ARG B CA 1
ATOM 3027 C C . ARG B 1 2 ? 3.314 -31.562 -20.5 1 49.62 2 ARG B C 1
ATOM 3029 O O . ARG B 1 2 ? 4.121 -31.688 -19.578 1 49.62 2 ARG B O 1
ATOM 3036 N N . VAL B 1 3 ? 2.615 -32.531 -20.781 1 46.5 3 VAL B N 1
ATOM 3037 C CA . VAL B 1 3 ? 2.498 -33.812 -20.062 1 46.5 3 VAL B CA 1
ATOM 3038 C C . VAL B 1 3 ? 3.818 -34.562 -20.125 1 46.5 3 VAL B C 1
ATOM 3040 O O . VAL B 1 3 ? 4.238 -35.188 -19.141 1 46.5 3 VAL B O 1
ATOM 3043 N N . LEU B 1 4 ? 4.383 -34.438 -21.219 1 46.88 4 LEU B N 1
ATOM 3044 C CA . LEU B 1 4 ? 5.652 -35.156 -21.406 1 46.88 4 LEU B CA 1
ATOM 3045 C C . LEU B 1 4 ? 6.73 -34.562 -20.5 1 46.88 4 LEU B C 1
ATOM 3047 O O . LEU B 1 4 ? 7.656 -35.281 -20.094 1 46.88 4 LEU B O 1
ATOM 3051 N N . ASN B 1 5 ? 6.496 -33.344 -20.219 1 48.91 5 ASN B N 1
ATOM 3052 C CA . ASN B 1 5 ? 7.484 -32.688 -19.359 1 48.91 5 ASN B CA 1
ATOM 3053 C C . ASN B 1 5 ? 7.082 -32.75 -17.891 1 48.91 5 ASN B C 1
ATOM 3055 O O . ASN B 1 5 ? 7.641 -32 -17.062 1 48.91 5 ASN B O 1
ATOM 3059 N N . GLY B 1 6 ? 6.137 -33.625 -17.625 1 49.91 6 GLY B N 1
ATOM 3060 C CA . GLY B 1 6 ? 5.742 -33.906 -16.25 1 49.91 6 GLY B CA 1
ATOM 3061 C C . GLY B 1 6 ? 4.812 -32.844 -15.664 1 49.91 6 GLY B C 1
ATOM 3062 O O . GLY B 1 6 ? 4.633 -32.781 -14.445 1 49.91 6 GLY B O 1
ATOM 3063 N N . LEU B 1 7 ? 4.359 -31.922 -16.578 1 55.56 7 LEU B N 1
ATOM 3064 C CA . LEU B 1 7 ? 3.422 -30.906 -16.109 1 55.56 7 LEU B CA 1
ATOM 3065 C C . LEU B 1 7 ? 1.985 -31.406 -16.188 1 55.56 7 LEU B C 1
ATOM 3067 O O . LEU B 1 7 ? 1.645 -32.188 -17.078 1 55.56 7 LEU B O 1
ATOM 3071 N N . PRO B 1 8 ? 1.194 -31.25 -15.094 1 56.88 8 PRO B N 1
ATOM 3072 C CA . PRO B 1 8 ? -0.201 -31.703 -15.141 1 56.88 8 PRO B CA 1
ATOM 3073 C C . PRO B 1 8 ? -0.963 -31.109 -16.328 1 56.88 8 PRO B C 1
ATOM 3075 O O . PRO B 1 8 ? -0.594 -30.047 -16.844 1 56.88 8 PRO B O 1
ATOM 3078 N N . GLU B 1 9 ? -1.773 -31.906 -16.922 1 63.84 9 GLU B N 1
ATOM 3079 C CA . GLU B 1 9 ? -2.65 -31.406 -17.969 1 63.84 9 GLU B CA 1
ATOM 3080 C C . GLU B 1 9 ? -3.439 -30.188 -17.5 1 63.84 9 GLU B C 1
ATOM 3082 O O . GLU B 1 9 ? -3.969 -30.188 -16.391 1 63.84 9 GLU B O 1
ATOM 3087 N N . LEU B 1 10 ? -3.232 -29.047 -18.109 1 68.62 10 LEU B N 1
ATOM 3088 C CA . LEU B 1 10 ? -3.957 -27.812 -17.797 1 68.62 10 LEU B CA 1
ATOM 3089 C C . LEU B 1 10 ? -5.41 -27.906 -18.234 1 68.62 10 LEU B C 1
ATOM 3091 O O . LEU B 1 10 ? -5.707 -28.5 -19.281 1 68.62 10 LEU B O 1
ATOM 3095 N N . SER B 1 11 ? -6.316 -27.625 -17.312 1 78.06 11 SER B N 1
ATOM 3096 C CA . SER B 1 11 ? -7.73 -27.562 -17.672 1 78.06 11 SER B CA 1
ATOM 3097 C C . SER B 1 11 ? -8.289 -26.156 -17.484 1 78.06 11 SER B C 1
ATOM 3099 O O . SER B 1 11 ? -7.805 -25.391 -16.641 1 78.06 11 SER B O 1
ATOM 3101 N N . ASP B 1 12 ? -9.195 -25.891 -18.297 1 85.12 12 ASP B N 1
ATOM 3102 C CA . ASP B 1 12 ? -9.914 -24.625 -18.172 1 85.12 12 ASP B CA 1
ATOM 3103 C C . ASP B 1 12 ? -10.719 -24.578 -16.875 1 85.12 12 ASP B C 1
ATOM 3105 O O . ASP B 1 12 ? -11.039 -25.609 -16.297 1 85.12 12 ASP B O 1
ATOM 3109 N N . PHE B 1 13 ? -10.844 -23.438 -16.344 1 87 13 PHE B N 1
ATOM 3110 C CA . PHE B 1 13 ? -11.727 -23.203 -15.195 1 87 13 PHE B CA 1
ATOM 3111 C C . PHE B 1 13 ? -12.945 -22.391 -15.617 1 87 13 PHE B C 1
ATOM 3113 O O . PHE B 1 13 ? -12.82 -21.375 -16.297 1 87 13 PHE B O 1
ATOM 3120 N N . HIS B 1 14 ? -14.094 -22.906 -15.367 1 90 14 HIS B N 1
ATOM 3121 C CA . HIS B 1 14 ? -15.359 -22.188 -15.523 1 90 14 HIS B CA 1
ATOM 3122 C C . HIS B 1 14 ? -16.219 -22.328 -14.273 1 90 14 HIS B C 1
ATOM 3124 O O . HIS B 1 14 ? -16.938 -23.312 -14.109 1 90 14 HIS B O 1
ATOM 3130 N N . PHE B 1 15 ? -16.125 -21.297 -13.453 1 92.94 15 PHE B N 1
ATOM 3131 C CA . PHE B 1 15 ? -16.859 -21.375 -12.195 1 92.94 15 PHE B CA 1
ATOM 3132 C C . PHE B 1 15 ? -17.391 -20 -11.797 1 92.94 15 PHE B C 1
ATOM 3134 O O . PHE B 1 15 ? -17.031 -19 -12.398 1 92.94 15 PHE B O 1
ATOM 3141 N N . SER B 1 16 ? -18.344 -20.047 -10.836 1 94.94 16 SER B N 1
ATOM 3142 C CA . SER B 1 16 ? -18.906 -18.812 -10.312 1 94.94 16 SER B CA 1
ATOM 3143 C C . SER B 1 16 ? -18.938 -18.828 -8.781 1 94.94 16 SER B C 1
ATOM 3145 O O . SER B 1 16 ? -19.109 -19.875 -8.172 1 94.94 16 SER B O 1
ATOM 3147 N N . PHE B 1 17 ? -18.656 -17.719 -8.211 1 95.56 17 PHE B N 1
ATOM 3148 C CA . PHE B 1 17 ? -18.906 -17.516 -6.789 1 95.56 17 PHE B CA 1
ATOM 3149 C C . PHE B 1 17 ? -20.297 -16.938 -6.562 1 95.56 17 PHE B C 1
ATOM 3151 O O . PHE B 1 17 ? -20.703 -15.984 -7.238 1 95.56 17 PHE B O 1
ATOM 3158 N N . ASN B 1 18 ? -20.984 -17.531 -5.602 1 93.88 18 ASN B N 1
ATOM 3159 C CA . ASN B 1 18 ? -22.344 -17.094 -5.316 1 93.88 18 ASN B CA 1
ATOM 3160 C C . ASN B 1 18 ? -22.516 -16.703 -3.852 1 93.88 18 ASN B C 1
ATOM 3162 O O . ASN B 1 18 ? -22.047 -17.406 -2.955 1 93.88 18 ASN B O 1
ATOM 3166 N N . ARG B 1 19 ? -23.016 -15.609 -3.646 1 92.94 19 ARG B N 1
ATOM 3167 C CA . ARG B 1 19 ? -23.562 -15.164 -2.367 1 92.94 19 ARG B CA 1
ATOM 3168 C C . ARG B 1 19 ? -25.078 -15.023 -2.436 1 92.94 19 ARG B C 1
ATOM 3170 O O . ARG B 1 19 ? -25.594 -14.211 -3.201 1 92.94 19 ARG B O 1
ATOM 3177 N N . LYS B 1 20 ? -25.797 -15.836 -1.682 1 91.31 20 LYS B N 1
ATOM 3178 C CA . LYS B 1 20 ? -27.25 -15.852 -1.735 1 91.31 20 LYS B CA 1
ATOM 3179 C C . LYS B 1 20 ? -27.859 -15.742 -0.338 1 91.31 20 LYS B C 1
ATOM 3181 O O . LYS B 1 20 ? -27.484 -16.5 0.566 1 91.31 20 LYS B O 1
ATOM 3186 N N . SER B 1 21 ? -28.719 -14.773 -0.212 1 87.44 21 SER B N 1
ATOM 3187 C CA . SER B 1 21 ? -29.516 -14.609 0.995 1 87.44 21 SER B CA 1
ATOM 3188 C C . SER B 1 21 ? -28.641 -14.406 2.223 1 87.44 21 SER B C 1
ATOM 3190 O O . SER B 1 21 ? -28.953 -14.914 3.305 1 87.44 21 SER B O 1
ATOM 3192 N N . ALA B 1 22 ? -27.5 -13.898 2.029 1 82.88 22 ALA B N 1
ATOM 3193 C CA . ALA B 1 22 ? -26.656 -13.562 3.174 1 82.88 22 ALA B CA 1
ATOM 3194 C C . ALA B 1 22 ? -27.188 -12.336 3.906 1 82.88 22 ALA B C 1
ATOM 3196 O O . ALA B 1 22 ? -27.422 -11.289 3.293 1 82.88 22 ALA B O 1
ATOM 3197 N N . PRO B 1 23 ? -27.438 -12.445 5.078 1 77.69 23 PRO B N 1
ATOM 3198 C CA . PRO B 1 23 ? -28 -11.312 5.816 1 77.69 23 PRO B CA 1
ATOM 3199 C C . PRO B 1 23 ? -27.172 -10.039 5.688 1 77.69 23 PRO B C 1
ATOM 3201 O O . PRO B 1 23 ? -25.969 -10.062 5.934 1 77.69 23 PRO B O 1
ATOM 3204 N N . GLY B 1 24 ? -27.781 -8.992 5.273 1 74.56 24 GLY B N 1
ATOM 3205 C CA . GLY B 1 24 ? -27.141 -7.695 5.207 1 74.56 24 GLY B CA 1
ATOM 3206 C C . GLY B 1 24 ? -26.406 -7.457 3.893 1 74.56 24 GLY B C 1
ATOM 3207 O O . GLY B 1 24 ? -25.828 -6.395 3.686 1 74.56 24 GLY B O 1
ATOM 3208 N N . PHE B 1 25 ? -26.531 -8.547 3.029 1 81.38 25 PHE B N 1
ATOM 3209 C CA . PHE B 1 25 ? -25.812 -8.414 1.772 1 81.38 25 PHE B CA 1
ATOM 3210 C C . PHE B 1 25 ? -26.719 -8.688 0.586 1 81.38 25 PHE B C 1
ATOM 3212 O O . PHE B 1 25 ? -27.672 -9.477 0.693 1 81.38 25 PHE B O 1
ATOM 3219 N N . SER B 1 26 ? -26.469 -8.023 -0.46 1 82.81 26 SER B N 1
ATOM 3220 C CA . SER B 1 26 ? -27.156 -8.328 -1.707 1 82.81 26 SER B CA 1
ATOM 3221 C C . SER B 1 26 ? -26.625 -9.609 -2.344 1 82.81 26 SER B C 1
ATOM 3223 O O . SER B 1 26 ? -25.453 -9.961 -2.146 1 82.81 26 SER B O 1
ATOM 3225 N N . ASP B 1 27 ? -27.484 -10.266 -3.068 1 89.5 27 ASP B N 1
ATOM 3226 C CA . ASP B 1 27 ? -27.062 -11.445 -3.818 1 89.5 27 ASP B CA 1
ATOM 3227 C C . ASP B 1 27 ? -26.016 -11.078 -4.879 1 89.5 27 ASP B C 1
ATOM 3229 O O . ASP B 1 27 ? -26.047 -9.977 -5.43 1 89.5 27 ASP B O 1
ATOM 3233 N N . LEU B 1 28 ? -25.078 -11.984 -4.992 1 90.75 28 LEU B N 1
ATOM 3234 C CA . LEU B 1 28 ? -24 -11.766 -5.945 1 90.75 28 LEU B CA 1
ATOM 3235 C C . LEU B 1 28 ? -23.625 -13.055 -6.664 1 90.75 28 LEU B C 1
ATOM 3237 O O . LEU B 1 28 ? -23.578 -14.117 -6.047 1 90.75 28 LEU B O 1
ATOM 3241 N N . THR B 1 29 ? -23.516 -13.023 -7.961 1 92.69 29 THR B N 1
ATOM 3242 C CA . THR B 1 29 ? -22.938 -14.094 -8.766 1 92.69 29 THR B CA 1
ATOM 3243 C C . THR B 1 29 ? -21.812 -13.57 -9.633 1 92.69 29 THR B C 1
ATOM 3245 O O . THR B 1 29 ? -22.016 -12.719 -10.5 1 92.69 29 THR B O 1
ATOM 3248 N N . ILE B 1 30 ? -20.656 -14.086 -9.414 1 95.19 30 ILE B N 1
ATOM 3249 C CA . ILE B 1 30 ? -19.484 -13.594 -10.133 1 95.19 30 ILE B CA 1
ATOM 3250 C C . ILE B 1 30 ? -18.859 -14.734 -10.93 1 95.19 30 ILE B C 1
ATOM 3252 O O . ILE B 1 30 ? -18.25 -15.641 -10.359 1 95.19 30 ILE B O 1
ATOM 3256 N N . PRO B 1 31 ? -18.891 -14.648 -12.195 1 94.69 31 PRO B N 1
ATOM 3257 C CA . PRO B 1 31 ? -18.312 -15.703 -13.023 1 94.69 31 PRO B CA 1
ATOM 3258 C C . PRO B 1 31 ? -16.812 -15.516 -13.234 1 94.69 31 PRO B C 1
ATOM 3260 O O . PRO B 1 31 ? -16.328 -14.391 -13.375 1 94.69 31 PRO B O 1
ATOM 3263 N N . PHE B 1 32 ? -16.094 -16.625 -13.242 1 95.31 32 PHE B N 1
ATOM 3264 C CA . PHE B 1 32 ? -14.672 -16.672 -13.547 1 95.31 32 PHE B CA 1
ATOM 3265 C C . PHE B 1 32 ? -14.391 -17.672 -14.672 1 95.31 32 PHE B C 1
ATOM 3267 O O . PHE B 1 32 ? -14.805 -18.828 -14.594 1 95.31 32 PHE B O 1
ATOM 3274 N N . GLU B 1 33 ? -13.75 -17.156 -15.672 1 94.31 33 GLU B N 1
ATOM 3275 C CA . GLU B 1 33 ? -13.367 -17.984 -16.812 1 94.31 33 GLU B CA 1
ATOM 3276 C C . GLU B 1 33 ? -11.859 -17.953 -17.031 1 94.31 33 GLU B C 1
ATOM 3278 O O . GLU B 1 33 ? -11.266 -16.891 -17.188 1 94.31 33 GLU B O 1
ATOM 3283 N N . VAL B 1 34 ? -11.281 -19.109 -17 1 94.12 34 VAL B N 1
ATOM 3284 C CA . VAL B 1 34 ? -9.844 -19.25 -17.234 1 94.12 34 VAL B CA 1
ATOM 3285 C C . VAL B 1 34 ? -9.594 -20.156 -18.422 1 94.12 34 VAL B C 1
ATOM 3287 O O . VAL B 1 34 ? -10.055 -21.297 -18.453 1 94.12 34 VAL B O 1
ATOM 3290 N N . THR B 1 35 ? -8.93 -19.594 -19.375 1 92.12 35 THR B N 1
ATOM 3291 C CA . THR B 1 35 ? -8.539 -20.359 -20.562 1 92.12 35 THR B CA 1
ATOM 3292 C C . THR B 1 35 ? -7.043 -20.656 -20.547 1 92.12 35 THR B C 1
ATOM 3294 O O . THR B 1 35 ? -6.223 -19.734 -20.516 1 92.12 35 THR B O 1
ATOM 3297 N N . VAL B 1 36 ? -6.727 -21.875 -20.703 1 89.06 36 VAL B N 1
ATOM 3298 C CA . VAL B 1 36 ? -5.332 -22.312 -20.672 1 89.06 36 VAL B CA 1
ATOM 3299 C C . VAL B 1 36 ? -4.598 -21.75 -21.891 1 89.06 36 VAL B C 1
ATOM 3301 O O . VAL B 1 36 ? -5.145 -21.719 -23 1 89.06 36 VAL B O 1
ATOM 3304 N N . ASN B 1 37 ? -3.445 -21.234 -21.75 1 85.75 37 ASN B N 1
ATOM 3305 C CA . ASN B 1 37 ? -2.539 -20.766 -22.797 1 85.75 37 ASN B CA 1
ATOM 3306 C C . ASN B 1 37 ? -3.074 -19.516 -23.484 1 85.75 37 ASN B C 1
ATOM 3308 O O . ASN B 1 37 ? -2.781 -19.266 -24.656 1 85.75 37 ASN B O 1
ATOM 3312 N N . SER B 1 38 ? -3.936 -18.891 -22.781 1 89.69 38 SER B N 1
ATOM 3313 C CA . SER B 1 38 ? -4.422 -17.625 -23.328 1 89.69 38 SER B CA 1
ATOM 3314 C C . SER B 1 38 ? -3.385 -16.516 -23.172 1 89.69 38 SER B C 1
ATOM 3316 O O . SER B 1 38 ? -2.537 -16.578 -22.281 1 89.69 38 SER B O 1
ATOM 3318 N N . MET B 1 39 ? -3.465 -15.57 -24.125 1 90.31 39 MET B N 1
ATOM 3319 C CA . MET B 1 39 ? -2.646 -14.359 -24.062 1 90.31 39 MET B CA 1
ATOM 3320 C C . MET B 1 39 ? -3.498 -13.117 -24.281 1 90.31 39 MET B C 1
ATOM 3322 O O . MET B 1 39 ? -4.148 -12.977 -25.328 1 90.31 39 MET B O 1
ATOM 3326 N N . PRO B 1 40 ? -3.461 -12.195 -23.281 1 92 40 PRO B N 1
ATOM 3327 C CA . PRO B 1 40 ? -2.857 -12.32 -21.953 1 92 40 PRO B CA 1
ATOM 3328 C C . PRO B 1 40 ? -3.477 -13.453 -21.141 1 92 40 PRO B C 1
ATOM 3330 O O . PRO B 1 40 ? -4.602 -13.875 -21.406 1 92 40 PRO B O 1
ATOM 3333 N N . SER B 1 41 ? -2.682 -13.883 -20.234 1 93.75 41 SER B N 1
ATOM 3334 C CA . SER B 1 41 ? -3.146 -14.977 -19.391 1 93.75 41 SER B CA 1
ATOM 3335 C C . SER B 1 41 ? -4.414 -14.594 -18.641 1 93.75 41 SER B C 1
ATOM 3337 O O . SER B 1 41 ? -4.574 -13.445 -18.219 1 93.75 41 SER B O 1
ATOM 3339 N N . THR B 1 42 ? -5.309 -15.578 -18.453 1 96.19 42 THR B N 1
ATOM 3340 C CA . THR B 1 42 ? -6.57 -15.328 -17.766 1 96.19 42 THR B CA 1
ATOM 3341 C C . THR B 1 42 ? -6.602 -16.062 -16.422 1 96.19 42 THR B C 1
ATOM 3343 O O . THR B 1 42 ? -7.68 -16.344 -15.898 1 96.19 42 THR B O 1
ATOM 3346 N N . ASN B 1 43 ? -5.441 -16.438 -15.93 1 96.56 43 ASN B N 1
ATOM 3347 C CA . ASN B 1 43 ? -5.414 -17.219 -14.695 1 96.56 43 ASN B CA 1
ATOM 3348 C C . ASN B 1 43 ? -5.336 -16.312 -13.469 1 96.56 43 ASN B C 1
ATOM 3350 O O . ASN B 1 43 ? -5.227 -16.797 -12.336 1 96.56 43 ASN B O 1
ATOM 3354 N N . ILE B 1 44 ? -5.352 -15.047 -13.641 1 97.81 44 ILE B N 1
ATOM 3355 C CA . ILE B 1 44 ? -5.453 -14.086 -12.547 1 97.81 44 ILE B CA 1
ATOM 3356 C C . ILE B 1 44 ? -6.664 -13.18 -12.766 1 97.81 44 ILE B C 1
ATOM 3358 O O . ILE B 1 44 ? -6.785 -12.539 -13.812 1 97.81 44 ILE B O 1
ATOM 3362 N N . HIS B 1 45 ? -7.523 -13.18 -11.844 1 98.31 45 HIS B N 1
ATOM 3363 C CA . HIS B 1 45 ? -8.656 -12.258 -11.812 1 98.31 45 HIS B CA 1
ATOM 3364 C C . HIS B 1 45 ? -8.508 -11.234 -10.688 1 98.31 45 HIS B C 1
ATOM 3366 O O . HIS B 1 45 ? -7.828 -11.5 -9.688 1 98.31 45 HIS B O 1
ATOM 3372 N N . ALA B 1 46 ? -9.141 -10.086 -10.867 1 98 46 ALA B N 1
ATOM 3373 C CA . ALA B 1 46 ? -8.953 -9.062 -9.844 1 98 46 ALA B CA 1
ATOM 3374 C C . ALA B 1 46 ? -10.25 -8.297 -9.594 1 98 46 ALA B C 1
ATOM 3376 O O . ALA B 1 46 ? -11.023 -8.055 -10.523 1 98 46 ALA B O 1
ATOM 3377 N N . PHE B 1 47 ? -10.5 -8.023 -8.32 1 97.38 47 PHE B N 1
ATOM 3378 C CA . PHE B 1 47 ? -11.492 -7.062 -7.855 1 97.38 47 PHE B CA 1
ATOM 3379 C C . PHE B 1 47 ? -10.836 -5.746 -7.473 1 97.38 47 PHE B C 1
ATOM 3381 O O . PHE B 1 47 ? -9.93 -5.715 -6.629 1 97.38 47 PHE B O 1
ATOM 3388 N N . ILE B 1 48 ? -11.297 -4.691 -8.086 1 96.62 48 ILE B N 1
ATOM 3389 C CA . ILE B 1 48 ? -10.758 -3.391 -7.703 1 96.62 48 ILE B CA 1
ATOM 3390 C C . ILE B 1 48 ? -11.898 -2.479 -7.25 1 96.62 48 ILE B C 1
ATOM 3392 O O . ILE B 1 48 ? -13.031 -2.617 -7.711 1 96.62 48 ILE B O 1
ATOM 3396 N N . GLY B 1 49 ? -11.609 -1.632 -6.352 1 91.69 49 GLY B N 1
ATOM 3397 C CA . GLY B 1 49 ? -12.578 -0.671 -5.84 1 91.69 49 GLY B CA 1
ATOM 3398 C C . GLY B 1 49 ? -12.039 0.157 -4.688 1 91.69 49 GLY B C 1
ATOM 3399 O O . GLY B 1 49 ? -10.906 -0.036 -4.254 1 91.69 49 GLY B O 1
ATOM 3400 N N . ARG B 1 50 ? -12.852 0.976 -4.207 1 89 50 ARG B N 1
ATOM 3401 C CA . ARG B 1 50 ? -12.492 1.884 -3.123 1 89 50 ARG B CA 1
ATOM 3402 C C . ARG B 1 50 ? -12.352 1.132 -1.804 1 89 50 ARG B C 1
ATOM 3404 O O . ARG B 1 50 ? -12.797 -0.011 -1.684 1 89 50 ARG B O 1
ATOM 3411 N N . ASN B 1 51 ? -11.797 1.904 -0.871 1 86.69 51 ASN B N 1
ATOM 3412 C CA . ASN B 1 51 ? -11.75 1.339 0.473 1 86.69 51 ASN B CA 1
ATOM 3413 C C . ASN B 1 51 ? -13.156 1.131 1.037 1 86.69 51 ASN B C 1
ATOM 3415 O O . ASN B 1 51 ? -14.031 1.982 0.867 1 86.69 51 ASN B O 1
ATOM 3419 N N . GLY B 1 52 ? -13.367 -0.041 1.532 1 83.62 52 GLY B N 1
ATOM 3420 C CA . GLY B 1 52 ? -14.617 -0.3 2.219 1 83.62 52 GLY B CA 1
ATOM 3421 C C . GLY B 1 52 ? -15.742 -0.705 1.278 1 83.62 52 GLY B C 1
ATOM 3422 O O . GLY B 1 52 ? -16.906 -0.792 1.688 1 83.62 52 GLY B O 1
ATOM 3423 N N . CYS B 1 53 ? -15.391 -0.949 0.06 1 87.25 53 CYS B N 1
ATOM 3424 C CA . CYS B 1 53 ? -16.469 -1.234 -0.882 1 87.25 53 CYS B CA 1
ATOM 3425 C C . CYS B 1 53 ? -16.875 -2.703 -0.819 1 87.25 53 CYS B C 1
ATOM 3427 O O . CYS B 1 53 ? -17.844 -3.113 -1.463 1 87.25 53 CYS B O 1
ATOM 3429 N N . GLY B 1 54 ? -16.062 -3.559 -0.135 1 88.19 54 GLY B N 1
ATOM 3430 C CA . GLY B 1 54 ? -16.516 -4.922 0.09 1 88.19 54 GLY B CA 1
ATOM 3431 C C . GLY B 1 54 ? -15.609 -5.965 -0.533 1 88.19 54 GLY B C 1
ATOM 3432 O O . GLY B 1 54 ? -15.922 -7.156 -0.527 1 88.19 54 GLY B O 1
ATOM 3433 N N . LYS B 1 55 ? -14.461 -5.637 -1.047 1 92.5 55 LYS B N 1
ATOM 3434 C CA . LYS B 1 55 ? -13.555 -6.566 -1.704 1 92.5 55 LYS B CA 1
ATOM 3435 C C . LYS B 1 55 ? -13.109 -7.672 -0.748 1 92.5 55 LYS B C 1
ATOM 3437 O O . LYS B 1 55 ? -13.18 -8.859 -1.089 1 92.5 55 LYS B O 1
ATOM 3442 N N . THR B 1 56 ? -12.688 -7.254 0.468 1 90.44 56 THR B N 1
ATOM 3443 C CA . THR B 1 56 ? -12.234 -8.211 1.473 1 90.44 56 THR B CA 1
ATOM 3444 C C . THR B 1 56 ? -13.383 -9.125 1.896 1 90.44 56 THR B C 1
ATOM 3446 O O . THR B 1 56 ? -13.172 -10.32 2.135 1 90.44 56 THR B O 1
ATOM 3449 N N . THR B 1 57 ? -14.562 -8.594 1.955 1 89.38 57 THR B N 1
ATOM 3450 C CA . THR B 1 57 ? -15.734 -9.383 2.32 1 89.38 57 THR B CA 1
ATOM 3451 C C . THR B 1 57 ? -16.016 -10.469 1.282 1 89.38 57 THR B C 1
ATOM 3453 O O . THR B 1 57 ? -16.344 -11.602 1.632 1 89.38 57 THR B O 1
ATOM 3456 N N . ILE B 1 58 ? -15.883 -10.109 0.055 1 93.44 58 ILE B N 1
ATOM 3457 C CA . ILE B 1 58 ? -16.078 -11.07 -1.025 1 93.44 58 ILE B CA 1
ATOM 3458 C C . ILE B 1 58 ? -15.047 -12.188 -0.918 1 93.44 58 ILE B C 1
ATOM 3460 O O . ILE B 1 58 ? -15.391 -13.367 -0.992 1 93.44 58 ILE B O 1
ATOM 3464 N N . LEU B 1 59 ? -13.805 -11.867 -0.681 1 95.19 59 LEU B N 1
ATOM 3465 C CA . LEU B 1 59 ? -12.742 -12.859 -0.565 1 95.19 59 LEU B CA 1
ATOM 3466 C C . LEU B 1 59 ? -12.992 -13.797 0.614 1 95.19 59 LEU B C 1
ATOM 3468 O O . LEU B 1 59 ? -12.82 -15.008 0.499 1 95.19 59 LEU B O 1
ATOM 3472 N N . ASN B 1 60 ? -13.406 -13.195 1.691 1 92.56 60 ASN B N 1
ATOM 3473 C CA . ASN B 1 60 ? -13.703 -14.008 2.865 1 92.56 60 ASN B CA 1
ATOM 3474 C C . ASN B 1 60 ? -14.891 -14.93 2.617 1 92.56 60 ASN B C 1
ATOM 3476 O O . ASN B 1 60 ? -14.93 -16.047 3.143 1 92.56 60 ASN B O 1
ATOM 3480 N N . GLY B 1 61 ? -15.836 -14.406 1.905 1 93.12 61 GLY B N 1
ATOM 3481 C CA . GLY B 1 61 ? -16.938 -15.273 1.484 1 93.12 61 GLY B CA 1
ATOM 3482 C C . GLY B 1 61 ? -16.469 -16.469 0.672 1 93.12 61 GLY B C 1
ATOM 3483 O O . GLY B 1 61 ? -17 -17.578 0.836 1 93.12 61 GLY B O 1
ATOM 3484 N N . MET B 1 62 ? -15.516 -16.281 -0.169 1 94.69 62 MET B N 1
ATOM 3485 C CA . MET B 1 62 ? -14.953 -17.359 -0.972 1 94.69 62 MET B CA 1
ATOM 3486 C C . MET B 1 62 ? -14.25 -18.375 -0.088 1 94.69 62 MET B C 1
ATOM 3488 O O . MET B 1 62 ? -14.352 -19.578 -0.324 1 94.69 62 MET B O 1
ATOM 3492 N N . ILE B 1 63 ? -13.531 -17.859 0.892 1 93.69 63 ILE B N 1
ATOM 3493 C CA . ILE B 1 63 ? -12.883 -18.766 1.846 1 93.69 63 ILE B CA 1
ATOM 3494 C C . ILE B 1 63 ? -13.93 -19.594 2.562 1 93.69 63 ILE B C 1
ATOM 3496 O O . ILE B 1 63 ? -13.789 -20.812 2.676 1 93.69 63 ILE B O 1
ATOM 3500 N N . GLY B 1 64 ? -14.969 -18.922 2.986 1 91.69 64 GLY B N 1
ATOM 3501 C CA . GLY B 1 64 ? -16.062 -19.625 3.662 1 91.69 64 GLY B CA 1
ATOM 3502 C C . GLY B 1 64 ? -16.734 -20.656 2.791 1 91.69 64 GLY B C 1
ATOM 3503 O O . GLY B 1 64 ? -17.109 -21.734 3.271 1 91.69 64 GLY B O 1
ATOM 3504 N N . ALA B 1 65 ? -16.891 -20.359 1.541 1 91.75 65 ALA B N 1
ATOM 3505 C CA . ALA B 1 65 ? -17.531 -21.266 0.598 1 91.75 65 ALA B CA 1
ATOM 3506 C C . ALA B 1 65 ? -16.766 -22.578 0.477 1 91.75 65 ALA B C 1
ATOM 3508 O O . ALA B 1 65 ? -17.344 -23.641 0.255 1 91.75 65 ALA B O 1
ATOM 3509 N N . ILE B 1 66 ? -15.5 -22.547 0.615 1 89.38 66 ILE B N 1
ATOM 3510 C CA . ILE B 1 66 ? -14.648 -23.719 0.427 1 89.38 66 ILE B CA 1
ATOM 3511 C C . ILE B 1 66 ? -14.461 -24.438 1.762 1 89.38 66 ILE B C 1
ATOM 3513 O O . ILE B 1 66 ? -14.492 -25.672 1.823 1 89.38 66 ILE B O 1
ATOM 3517 N N . THR B 1 67 ? -14.242 -23.641 2.822 1 87.69 67 THR B N 1
ATOM 3518 C CA . THR B 1 67 ? -13.938 -24.234 4.121 1 87.69 67 THR B CA 1
ATOM 3519 C C . THR B 1 67 ? -15.203 -24.797 4.77 1 87.69 67 THR B C 1
ATOM 3521 O O . THR B 1 67 ? -15.125 -25.656 5.645 1 87.69 67 THR B O 1
ATOM 3524 N N . ASN B 1 68 ? -16.344 -24.219 4.383 1 86.75 68 ASN B N 1
ATOM 3525 C CA . ASN B 1 68 ? -17.641 -24.719 4.82 1 86.75 68 ASN B CA 1
ATOM 3526 C C . ASN B 1 68 ? -18.531 -25.094 3.633 1 86.75 68 ASN B C 1
ATOM 3528 O O . ASN B 1 68 ? -19.484 -24.375 3.322 1 86.75 68 ASN B O 1
ATOM 3532 N N . PRO B 1 69 ? -18.375 -26.266 3.154 1 82.62 69 PRO B N 1
ATOM 3533 C CA . PRO B 1 69 ? -19.047 -26.625 1.909 1 82.62 69 PRO B CA 1
ATOM 3534 C C . PRO B 1 69 ? -20.562 -26.719 2.072 1 82.62 69 PRO B C 1
ATOM 3536 O O . PRO B 1 69 ? -21.297 -26.672 1.082 1 82.62 69 PRO B O 1
ATOM 3539 N N . GLU B 1 70 ? -21.062 -26.828 3.244 1 84 70 GLU B N 1
ATOM 3540 C CA . GLU B 1 70 ? -22.484 -26.953 3.475 1 84 70 GLU B CA 1
ATOM 3541 C C . GLU B 1 70 ? -23.156 -25.594 3.578 1 84 70 GLU B C 1
ATOM 3543 O O . GLU B 1 70 ? -24.391 -25.484 3.66 1 84 70 GLU B O 1
ATOM 3548 N N . ASN B 1 71 ? -22.312 -24.594 3.52 1 86.44 71 ASN B N 1
ATOM 3549 C CA . ASN B 1 71 ? -22.859 -23.234 3.596 1 86.44 71 ASN B CA 1
ATOM 3550 C C . ASN B 1 71 ? -23.734 -22.922 2.393 1 86.44 71 ASN B C 1
ATOM 3552 O O . ASN B 1 71 ? -23.359 -23.172 1.25 1 86.44 71 ASN B O 1
ATOM 3556 N N . ASN B 1 72 ? -24.938 -22.391 2.588 1 88.06 72 ASN B N 1
ATOM 3557 C CA . ASN B 1 72 ? -25.859 -22.078 1.502 1 88.06 72 ASN B CA 1
ATOM 3558 C C . ASN B 1 72 ? -25.812 -20.609 1.125 1 88.06 72 ASN B C 1
ATOM 3560 O O . ASN B 1 72 ? -26.312 -20.203 0.071 1 88.06 72 ASN B O 1
ATOM 3564 N N . GLU B 1 73 ? -25.141 -19.891 1.935 1 91.5 73 GLU B N 1
ATOM 3565 C CA . GLU B 1 73 ? -25.062 -18.469 1.664 1 91.5 73 GLU B CA 1
ATOM 3566 C C . GLU B 1 73 ? -23.906 -18.156 0.715 1 91.5 73 GLU B C 1
ATOM 3568 O O . GLU B 1 73 ? -23.984 -17.203 -0.074 1 91.5 73 GLU B O 1
ATOM 3573 N N . TYR B 1 74 ? -22.859 -18.922 0.855 1 92.88 74 TYR B N 1
ATOM 3574 C CA . TYR B 1 74 ? -21.672 -18.766 0.031 1 92.88 74 TYR B CA 1
ATOM 3575 C C . TYR B 1 74 ? -21.266 -20.078 -0.609 1 92.88 74 TYR B C 1
ATOM 3577 O O . TYR B 1 74 ? -21.031 -21.078 0.09 1 92.88 74 TYR B O 1
ATOM 3585 N N . PHE B 1 75 ? -21.172 -20.094 -1.928 1 92.62 75 PHE B N 1
ATOM 3586 C CA . PHE B 1 75 ? -20.781 -21.328 -2.578 1 92.62 75 PHE B CA 1
ATOM 3587 C C . PHE B 1 75 ? -20.266 -21.062 -3.986 1 92.62 75 PHE B C 1
ATOM 3589 O O . PHE B 1 75 ? -20.5 -19.984 -4.547 1 92.62 75 PHE B O 1
ATOM 3596 N N . PHE B 1 76 ? -19.531 -22.016 -4.52 1 92.94 76 PHE B N 1
ATOM 3597 C CA . PHE B 1 76 ? -19.062 -21.984 -5.902 1 92.94 76 PHE B CA 1
ATOM 3598 C C . PHE B 1 76 ? -19.922 -22.906 -6.773 1 92.94 76 PHE B C 1
ATOM 3600 O O . PHE B 1 76 ? -20.359 -23.969 -6.324 1 92.94 76 PHE B O 1
ATOM 3607 N N . SER B 1 77 ? -20.156 -22.453 -7.949 1 92 77 SER B N 1
ATOM 3608 C CA . SER B 1 77 ? -20.891 -23.266 -8.922 1 92 77 SER B CA 1
ATOM 3609 C C . SER B 1 77 ? -20.094 -23.391 -10.227 1 92 77 SER B C 1
ATOM 3611 O O . SER B 1 77 ? -19.219 -22.594 -10.508 1 92 77 SER B O 1
ATOM 3613 N N . GLU B 1 78 ? -20.406 -24.453 -10.945 1 86.81 78 GLU B N 1
ATOM 3614 C CA . GLU B 1 78 ? -19.812 -24.641 -12.258 1 86.81 78 GLU B CA 1
ATOM 3615 C C . GLU B 1 78 ? -20.672 -24.031 -13.359 1 86.81 78 GLU B C 1
ATOM 3617 O O . GLU B 1 78 ? -21.906 -24.109 -13.297 1 86.81 78 GLU B O 1
ATOM 3622 N N . ASN B 1 79 ? -20.109 -23.266 -14.242 1 77.75 79 ASN B N 1
ATOM 3623 C CA . ASN B 1 79 ? -20.859 -22.594 -15.297 1 77.75 79 ASN B CA 1
ATOM 3624 C C . ASN B 1 79 ? -21.109 -23.516 -16.484 1 77.75 79 ASN B C 1
ATOM 3626 O O . ASN B 1 79 ? -21.844 -23.156 -17.406 1 77.75 79 ASN B O 1
ATOM 3630 N N . ASN B 1 80 ? -20.609 -24.672 -16.75 1 64.5 80 ASN B N 1
ATOM 3631 C CA . ASN B 1 80 ? -20.797 -25.531 -17.922 1 64.5 80 ASN B CA 1
ATOM 3632 C C . ASN B 1 80 ? -22.203 -26.109 -17.984 1 64.5 80 ASN B C 1
ATOM 3634 O O . ASN B 1 80 ? -22.578 -26.734 -18.984 1 64.5 80 ASN B O 1
ATOM 3638 N N . ARG B 1 81 ? -23.016 -26.047 -16.859 1 58.06 81 ARG B N 1
ATOM 3639 C CA . ARG B 1 81 ? -24.234 -26.844 -16.891 1 58.06 81 ARG B CA 1
ATOM 3640 C C . ARG B 1 81 ? -25.469 -25.953 -16.906 1 58.06 81 ARG B C 1
ATOM 3642 O O . ARG B 1 81 ? -25.406 -24.797 -16.5 1 58.06 81 ARG B O 1
ATOM 3649 N N . LEU B 1 82 ? -26.391 -26.25 -17.656 1 57.62 82 LEU B N 1
ATOM 3650 C CA . LEU B 1 82 ? -27.719 -25.656 -17.734 1 57.62 82 LEU B CA 1
ATOM 3651 C C . LEU B 1 82 ? -28.297 -25.438 -16.344 1 57.62 82 LEU B C 1
ATOM 3653 O O . LEU B 1 82 ? -29.125 -24.547 -16.141 1 57.62 82 LEU B O 1
ATOM 3657 N N . ILE B 1 83 ? -27.75 -26.266 -15.422 1 60.41 83 ILE B N 1
ATOM 3658 C CA . ILE B 1 83 ? -28.203 -26.141 -14.039 1 60.41 83 ILE B CA 1
ATOM 3659 C C . ILE B 1 83 ? -27.031 -25.75 -13.141 1 60.41 83 ILE B C 1
ATOM 3661 O O . ILE B 1 83 ? -25.969 -26.359 -13.211 1 60.41 83 ILE B O 1
ATOM 3665 N N . GLU B 1 84 ? -27.109 -24.609 -12.539 1 67 84 GLU B N 1
ATOM 3666 C CA . GLU B 1 84 ? -26.109 -24.188 -11.555 1 67 84 GLU B CA 1
ATOM 3667 C C . GLU B 1 84 ? -25.875 -25.266 -10.5 1 67 84 GLU B C 1
ATOM 3669 O O . GLU B 1 84 ? -26.812 -25.656 -9.789 1 67 84 GLU B O 1
ATOM 3674 N N . SER B 1 85 ? -24.844 -26 -10.695 1 79 85 SER B N 1
ATOM 3675 C CA . SER B 1 85 ? -24.516 -27 -9.672 1 79 85 SER B CA 1
ATOM 3676 C C . SER B 1 85 ? -23.266 -26.594 -8.883 1 79 85 SER B C 1
ATOM 3678 O O . SER B 1 85 ? -22.344 -26 -9.43 1 79 85 SER B O 1
ATOM 3680 N N . ARG B 1 86 ? -23.422 -26.781 -7.609 1 84.94 86 ARG B N 1
ATOM 3681 C CA . ARG B 1 86 ? -22.281 -26.547 -6.73 1 84.94 86 ARG B CA 1
ATOM 3682 C C . ARG B 1 86 ? -21.062 -27.328 -7.199 1 84.94 86 ARG B C 1
ATOM 3684 O O . ARG B 1 86 ? -21.188 -28.438 -7.727 1 84.94 86 ARG B O 1
ATOM 3691 N N . ILE B 1 87 ? -19.969 -26.688 -7.051 1 82.88 87 ILE B N 1
ATOM 3692 C CA . ILE B 1 87 ? -18.75 -27.391 -7.469 1 82.88 87 ILE B CA 1
ATOM 3693 C C . ILE B 1 87 ? -18.547 -28.625 -6.605 1 82.88 87 ILE B C 1
ATOM 3695 O O . ILE B 1 87 ? -18.891 -28.641 -5.418 1 82.88 87 ILE B O 1
ATOM 3699 N N . PRO B 1 88 ? -18.203 -29.688 -7.207 1 77.06 88 PRO B N 1
ATOM 3700 C CA . PRO B 1 88 ? -17.953 -30.906 -6.426 1 77.06 88 PRO B CA 1
ATOM 3701 C C . PRO B 1 88 ? -16.797 -30.75 -5.438 1 77.06 88 PRO B C 1
ATOM 3703 O O . PRO B 1 88 ? -15.984 -29.844 -5.574 1 77.06 88 PRO B O 1
ATOM 3706 N N . LYS B 1 89 ? -16.891 -31.609 -4.445 1 73.81 89 LYS B N 1
ATOM 3707 C CA . LYS B 1 89 ? -15.766 -31.688 -3.523 1 73.81 89 LYS B CA 1
ATOM 3708 C C . LYS B 1 89 ? -14.469 -32 -4.27 1 73.81 89 LYS B C 1
ATOM 3710 O O . LYS B 1 89 ? -14.461 -32.875 -5.156 1 73.81 89 LYS B O 1
ATOM 3715 N N . GLY B 1 90 ? -13.508 -31.188 -4.141 1 74.62 90 GLY B N 1
ATOM 3716 C CA . GLY B 1 90 ? -12.219 -31.453 -4.77 1 74.62 90 GLY B CA 1
ATOM 3717 C C . GLY B 1 90 ? -12.023 -30.672 -6.059 1 74.62 90 GLY B C 1
ATOM 3718 O O . GLY B 1 90 ? -11.023 -30.859 -6.758 1 74.62 90 GLY B O 1
ATOM 3719 N N . TYR B 1 91 ? -13.102 -29.984 -6.355 1 82.88 91 TYR B N 1
ATOM 3720 C CA . TYR B 1 91 ? -12.906 -29.141 -7.523 1 82.88 91 TYR B CA 1
ATOM 3721 C C . TYR B 1 91 ? -11.586 -28.375 -7.43 1 82.88 91 TYR B C 1
ATOM 3723 O O . TYR B 1 91 ? -10.781 -28.391 -8.359 1 82.88 91 TYR B O 1
ATOM 3731 N N . PHE B 1 92 ? -11.438 -27.75 -6.316 1 90.44 92 PHE B N 1
ATOM 3732 C CA . PHE B 1 92 ? -10.125 -27.203 -5.988 1 90.44 92 PHE B CA 1
ATOM 3733 C C . PHE B 1 92 ? -9.375 -28.109 -5.023 1 90.44 92 PHE B C 1
ATOM 3735 O O . PHE B 1 92 ? -9.914 -28.516 -3.994 1 90.44 92 PHE B O 1
ATOM 3742 N N . ARG B 1 93 ? -8.273 -28.375 -5.426 1 90.5 93 ARG B N 1
ATOM 3743 C CA . ARG B 1 93 ? -7.465 -29.234 -4.562 1 90.5 93 ARG B CA 1
ATOM 3744 C C . ARG B 1 93 ? -6.957 -28.469 -3.35 1 90.5 93 ARG B C 1
ATOM 3746 O O . ARG B 1 93 ? -6.824 -29.016 -2.262 1 90.5 93 ARG B O 1
ATOM 3753 N N . SER B 1 94 ? -6.691 -27.25 -3.578 1 93.25 94 SER B N 1
ATOM 3754 C CA . SER B 1 94 ? -6.172 -26.438 -2.484 1 93.25 94 SER B CA 1
ATOM 3755 C C . SER B 1 94 ? -6.621 -24.984 -2.611 1 93.25 94 SER B C 1
ATOM 3757 O O . SER B 1 94 ? -6.832 -24.484 -3.721 1 93.25 94 SER B O 1
ATOM 3759 N N . LEU B 1 95 ? -6.871 -24.422 -1.461 1 95.5 95 LEU B N 1
ATOM 3760 C CA . LEU B 1 95 ? -7.148 -23 -1.31 1 95.5 95 LEU B CA 1
ATOM 3761 C C . LEU B 1 95 ? -6.055 -22.328 -0.494 1 95.5 95 LEU B C 1
ATOM 3763 O O . LEU B 1 95 ? -5.719 -22.781 0.603 1 95.5 95 LEU B O 1
ATOM 3767 N N . VAL B 1 96 ? -5.453 -21.297 -1.094 1 97 96 VAL B N 1
ATOM 3768 C CA . VAL B 1 96 ? -4.449 -20.516 -0.383 1 97 96 VAL B CA 1
ATOM 3769 C C . VAL B 1 96 ? -4.93 -19.078 -0.229 1 97 96 VAL B C 1
ATOM 3771 O O . VAL B 1 96 ? -5.266 -18.422 -1.217 1 97 96 VAL B O 1
ATOM 3774 N N . SER B 1 97 ? -5.07 -18.641 0.946 1 96.31 97 SER B N 1
ATOM 3775 C CA . SER B 1 97 ? -5.402 -17.25 1.21 1 96.31 97 SER B CA 1
ATOM 3776 C C . SER B 1 97 ? -4.172 -16.453 1.635 1 96.31 97 SER B C 1
ATOM 3778 O O . SER B 1 97 ? -3.428 -16.875 2.521 1 96.31 97 SER B O 1
ATOM 3780 N N . VAL B 1 98 ? -3.938 -15.336 0.97 1 96.06 98 VAL B N 1
ATOM 3781 C CA . VAL B 1 98 ? -2.758 -14.516 1.221 1 96.06 98 VAL B CA 1
ATOM 3782 C C . VAL B 1 98 ? -3.186 -13.117 1.665 1 96.06 98 VAL B C 1
ATOM 3784 O O . VAL B 1 98 ? -3.953 -12.445 0.97 1 96.06 98 VAL B O 1
ATOM 3787 N N . SER B 1 99 ? -2.734 -12.672 2.818 1 92.88 99 SER B N 1
ATOM 3788 C CA . SER B 1 99 ? -3.008 -11.312 3.293 1 92.88 99 SER B CA 1
ATOM 3789 C C . SER B 1 99 ? -1.933 -10.844 4.266 1 92.88 99 SER B C 1
ATOM 3791 O O . SER B 1 99 ? -1.674 -11.5 5.277 1 92.88 99 SER B O 1
ATOM 3793 N N . PHE B 1 100 ? -1.382 -9.688 3.988 1 89.25 100 PHE B N 1
ATOM 3794 C CA . PHE B 1 100 ? -0.362 -9.141 4.879 1 89.25 100 PHE B CA 1
ATOM 3795 C C . PHE B 1 100 ? -0.835 -7.844 5.516 1 89.25 100 PHE B C 1
ATOM 3797 O O . PHE B 1 100 ? -0.021 -7.023 5.949 1 89.25 100 PHE B O 1
ATOM 3804 N N . SER B 1 101 ? -2.094 -7.648 5.543 1 83 101 SER B N 1
ATOM 3805 C CA . SER B 1 101 ? -2.641 -6.469 6.199 1 83 101 SER B CA 1
ATOM 3806 C C . SER B 1 101 ? -2.805 -6.695 7.699 1 83 101 SER B C 1
ATOM 3808 O O . SER B 1 101 ? -3.467 -7.648 8.117 1 83 101 SER B O 1
ATOM 3810 N N . ALA B 1 102 ? -2.27 -5.793 8.484 1 80.88 102 ALA B N 1
ATOM 3811 C CA . ALA B 1 102 ? -2.4 -5.875 9.938 1 80.88 102 ALA B CA 1
ATOM 3812 C C . ALA B 1 102 ? -3.818 -5.531 10.375 1 80.88 102 ALA B C 1
ATOM 3814 O O . ALA B 1 102 ? -4.215 -5.84 11.5 1 80.88 102 ALA B O 1
ATOM 3815 N N . PHE B 1 103 ? -4.586 -5.047 9.484 1 79 103 PHE B N 1
ATOM 3816 C CA . PHE B 1 103 ? -5.883 -4.508 9.875 1 79 103 PHE B CA 1
ATOM 3817 C C . PHE B 1 103 ? -7.016 -5.352 9.312 1 79 103 PHE B C 1
ATOM 3819 O O . PHE B 1 103 ? -8.188 -4.961 9.375 1 79 103 PHE B O 1
ATOM 3826 N N . ASP B 1 104 ? -6.586 -6.402 8.734 1 75.81 104 ASP B N 1
ATOM 3827 C CA . ASP B 1 104 ? -7.613 -7.348 8.305 1 75.81 104 ASP B CA 1
ATOM 3828 C C . ASP B 1 104 ? -8.422 -7.863 9.492 1 75.81 104 ASP B C 1
ATOM 3830 O O . ASP B 1 104 ? -7.875 -8.516 10.383 1 75.81 104 ASP B O 1
ATOM 3834 N N . PRO B 1 105 ? -9.664 -7.59 9.516 1 73.5 105 PRO B N 1
ATOM 3835 C CA . PRO B 1 105 ? -10.469 -8.031 10.664 1 73.5 105 PRO B CA 1
ATOM 3836 C C . PRO B 1 105 ? -10.766 -9.531 10.633 1 73.5 105 PRO B C 1
ATOM 3838 O O . PRO B 1 105 ? -11.211 -10.094 11.633 1 73.5 105 PRO B O 1
ATOM 3841 N N . PHE B 1 106 ? -10.5 -10.148 9.539 1 77.94 106 PHE B N 1
ATOM 3842 C CA . PHE B 1 106 ? -10.812 -11.562 9.359 1 77.94 106 PHE B CA 1
ATOM 3843 C C . PHE B 1 106 ? -9.719 -12.438 9.969 1 77.94 106 PHE B C 1
ATOM 3845 O O . PHE B 1 106 ? -8.531 -12.195 9.758 1 77.94 106 PHE B O 1
ATOM 3852 N N . THR B 1 107 ? -10.141 -13.336 10.734 1 82.44 107 THR B N 1
ATOM 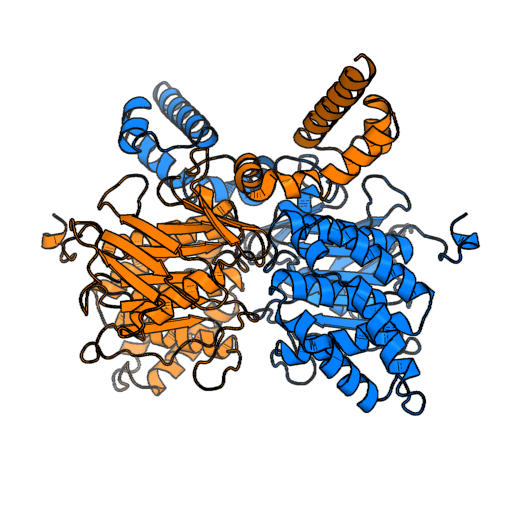3853 C CA . THR B 1 107 ? -9.242 -14.375 11.227 1 82.44 107 THR B CA 1
ATOM 3854 C C . THR B 1 107 ? -9.258 -15.586 10.305 1 82.44 107 THR B C 1
ATOM 3856 O O . THR B 1 107 ? -10.305 -16.219 10.117 1 82.44 107 THR B O 1
ATOM 3859 N N . PRO B 1 108 ? -8.148 -15.828 9.789 1 87.81 108 PRO B N 1
ATOM 3860 C CA . PRO B 1 108 ? -8.125 -16.984 8.883 1 87.81 108 PRO B CA 1
ATOM 3861 C C . PRO B 1 108 ? -8.414 -18.297 9.609 1 87.81 108 PRO B C 1
ATOM 3863 O O . PRO B 1 108 ? -8 -18.469 10.758 1 87.81 108 PRO B O 1
ATOM 3866 N N . PRO B 1 109 ? -9.125 -19.203 8.961 1 88.88 109 PRO B N 1
ATOM 3867 C CA . PRO B 1 109 ? -9.312 -20.531 9.547 1 88.88 109 PRO B CA 1
ATOM 3868 C C . PRO B 1 109 ? -8 -21.281 9.766 1 88.88 109 PRO B C 1
ATOM 3870 O O . PRO B 1 109 ? -6.965 -20.875 9.227 1 88.88 109 PRO B O 1
ATOM 3873 N N . LYS B 1 110 ? -8.078 -22.266 10.617 1 88.94 110 LYS B N 1
ATOM 3874 C CA . LYS B 1 110 ? -6.914 -23.125 10.805 1 88.94 110 LYS B CA 1
ATOM 3875 C C . LYS B 1 110 ? -6.531 -23.812 9.5 1 88.94 110 LYS B C 1
ATOM 3877 O O . LYS B 1 110 ? -7.402 -24.25 8.742 1 88.94 110 LYS B O 1
ATOM 3882 N N . GLU B 1 111 ? -5.289 -23.906 9.297 1 91.56 111 GLU B N 1
ATOM 3883 C CA . GLU B 1 111 ? -4.82 -24.594 8.102 1 91.56 111 GLU B CA 1
ATOM 3884 C C . GLU B 1 111 ? -5.277 -26.047 8.094 1 91.56 111 GLU B C 1
ATOM 3886 O O . GLU B 1 111 ? -5.391 -26.688 9.148 1 91.56 111 GLU B O 1
ATOM 3891 N N . GLN B 1 112 ? -5.621 -26.547 6.973 1 90.19 112 GLN B N 1
ATOM 3892 C CA . GLN B 1 112 ? -6.027 -27.922 6.727 1 90.19 112 GLN B CA 1
ATOM 3893 C C . GLN B 1 112 ? -5.23 -28.531 5.578 1 90.19 112 GLN B C 1
ATOM 3895 O O . GLN B 1 112 ? -5.68 -28.531 4.43 1 90.19 112 GLN B O 1
ATOM 3900 N N . PRO B 1 113 ? -4.051 -29.109 5.93 1 90.88 113 PRO B N 1
ATOM 3901 C CA . PRO B 1 113 ? -3.154 -29.594 4.875 1 90.88 113 PRO B CA 1
ATOM 3902 C C . PRO B 1 113 ? -3.488 -31.016 4.426 1 90.88 113 PRO B C 1
ATOM 3904 O O . PRO B 1 113 ? -2.908 -31.5 3.455 1 90.88 113 PRO B O 1
ATOM 3907 N N . ASP B 1 114 ? -4.453 -31.656 4.973 1 90.81 114 ASP B N 1
ATOM 3908 C CA . ASP B 1 114 ? -4.773 -33.062 4.699 1 90.81 114 ASP B CA 1
ATOM 3909 C C . ASP B 1 114 ? -5.738 -33.188 3.521 1 90.81 114 ASP B C 1
ATOM 3911 O O . ASP B 1 114 ? -6.922 -32.844 3.648 1 90.81 114 ASP B O 1
ATOM 3915 N N . PRO B 1 115 ? -5.285 -33.719 2.477 1 88.25 115 PRO B N 1
ATOM 3916 C CA . PRO B 1 115 ? -6.164 -33.875 1.312 1 88.25 115 PRO B CA 1
ATOM 3917 C C . PRO B 1 115 ? -7.328 -34.812 1.556 1 88.25 115 PRO B C 1
ATOM 3919 O O . PRO B 1 115 ? -8.352 -34.719 0.877 1 88.25 115 PRO B O 1
ATOM 3922 N N . ALA B 1 116 ? -7.152 -35.688 2.447 1 87.56 116 ALA B N 1
ATOM 3923 C CA . ALA B 1 116 ? -8.203 -36.656 2.75 1 87.56 116 ALA B CA 1
ATOM 3924 C C . ALA B 1 116 ? -9.422 -35.969 3.371 1 87.56 116 ALA B C 1
ATOM 3926 O O . ALA B 1 116 ? -10.531 -36.5 3.295 1 87.56 116 ALA B O 1
ATOM 3927 N N . LYS B 1 117 ? -9.234 -34.875 3.904 1 86.62 117 LYS B N 1
ATOM 3928 C CA . LYS B 1 117 ? -10.312 -34.156 4.582 1 86.62 117 LYS B CA 1
ATOM 3929 C C . LYS B 1 117 ? -10.961 -33.156 3.65 1 86.62 117 LYS B C 1
ATOM 3931 O O . LYS B 1 117 ? -11.766 -32.312 4.09 1 86.62 117 LYS B O 1
ATOM 3936 N N . GLY B 1 118 ? -10.617 -33.188 2.367 1 83.69 118 GLY B N 1
ATOM 3937 C CA . GLY B 1 118 ? -11.188 -32.281 1.396 1 83.69 118 GLY B CA 1
ATOM 3938 C C . GLY B 1 118 ? -10.172 -31.281 0.849 1 83.69 118 GLY B C 1
ATOM 3939 O O . GLY B 1 118 ? -9 -31.625 0.66 1 83.69 118 GLY B O 1
ATOM 3940 N N . THR B 1 119 ? -10.695 -30.109 0.506 1 88.75 119 THR B N 1
ATOM 3941 C CA . THR B 1 119 ? -9.82 -29.062 -0.02 1 88.75 119 THR B CA 1
ATOM 3942 C C . THR B 1 119 ? -8.812 -28.625 1.035 1 88.75 119 THR B C 1
ATOM 3944 O O . THR B 1 119 ? -9.188 -28.281 2.156 1 88.75 119 THR B O 1
ATOM 3947 N N . GLN B 1 120 ? -7.594 -28.719 0.633 1 93.38 120 GLN B N 1
ATOM 3948 C CA . GLN B 1 120 ? -6.562 -28.234 1.543 1 93.38 120 GLN B CA 1
ATOM 3949 C C . GLN B 1 120 ? -6.641 -26.703 1.693 1 93.38 120 GLN B C 1
ATOM 3951 O O . GLN B 1 120 ? -6.973 -26 0.74 1 93.38 120 GLN B O 1
ATOM 3956 N N . TYR B 1 121 ? -6.398 -26.25 2.867 1 94.06 121 TYR B N 1
ATOM 3957 C CA . TYR B 1 121 ? -6.402 -24.812 3.102 1 94.06 121 TYR B CA 1
ATOM 3958 C C . TYR B 1 121 ? -5.086 -24.344 3.719 1 94.06 121 TYR B C 1
ATOM 3960 O O . TYR B 1 121 ? -4.613 -24.938 4.695 1 94.06 121 TYR B O 1
ATOM 3968 N N . PHE B 1 122 ? -4.512 -23.297 3.146 1 95.25 122 PHE B N 1
ATOM 3969 C CA . PHE B 1 122 ? -3.287 -22.688 3.65 1 95.25 122 PHE B CA 1
ATOM 3970 C C . PHE B 1 122 ? -3.449 -21.172 3.764 1 95.25 122 PHE B C 1
ATOM 3972 O O . PHE B 1 122 ? -4.137 -20.562 2.951 1 95.25 122 PHE B O 1
ATOM 3979 N N . TYR B 1 123 ? -2.844 -20.672 4.773 1 94.94 123 TYR B N 1
ATOM 3980 C CA . TYR B 1 123 ? -2.838 -19.219 4.969 1 94.94 123 TYR B CA 1
ATOM 3981 C C . TYR B 1 123 ? -1.416 -18.672 4.945 1 94.94 123 TYR B C 1
ATOM 3983 O O . TYR B 1 123 ? -0.531 -19.188 5.625 1 94.94 123 TYR B O 1
ATOM 3991 N N . ILE B 1 124 ? -1.22 -17.672 4.109 1 94.62 124 ILE B N 1
ATOM 3992 C CA . ILE B 1 124 ? 0.039 -16.938 4.051 1 94.62 124 ILE B CA 1
ATOM 3993 C C . ILE B 1 124 ? -0.194 -15.477 4.449 1 94.62 124 ILE B C 1
ATOM 3995 O O . ILE B 1 124 ? -0.854 -14.727 3.727 1 94.62 124 ILE B O 1
ATOM 3999 N N . GLY B 1 125 ? 0.336 -15.109 5.605 1 92.31 125 GLY B N 1
ATOM 4000 C CA . GLY B 1 125 ? 0.096 -13.719 5.973 1 92.31 125 GLY B CA 1
ATOM 4001 C C . GLY B 1 125 ? 0.513 -13.398 7.395 1 92.31 125 GLY B C 1
ATOM 4002 O O . GLY B 1 125 ? 1.328 -14.109 7.984 1 92.31 125 GLY B O 1
ATOM 4003 N N . LEU B 1 126 ? 0.028 -12.297 7.91 1 89.5 126 LEU B N 1
ATOM 4004 C CA . LEU B 1 126 ? 0.511 -11.719 9.164 1 89.5 126 LEU B CA 1
ATOM 4005 C C . LEU B 1 126 ? -0.249 -12.289 10.352 1 89.5 126 LEU B C 1
ATOM 4007 O O . LEU B 1 126 ? 0.214 -12.203 11.492 1 89.5 126 LEU B O 1
ATOM 4011 N N . LYS B 1 127 ? -1.346 -12.82 10.102 1 88.12 127 LYS B N 1
ATOM 4012 C CA . LYS B 1 127 ? -2.178 -13.266 11.219 1 88.12 127 LYS B CA 1
ATOM 4013 C C . LYS B 1 127 ? -1.812 -14.688 11.641 1 88.12 127 LYS B C 1
ATOM 4015 O O . LYS B 1 127 ? -1.502 -15.531 10.805 1 88.12 127 LYS B O 1
ATOM 4020 N N . ASN B 1 128 ? -1.852 -14.781 12.906 1 82.81 128 ASN B N 1
ATOM 4021 C CA . ASN B 1 128 ? -1.732 -16.125 13.461 1 82.81 128 ASN B CA 1
ATOM 4022 C C . ASN B 1 128 ? -3.102 -16.75 13.711 1 82.81 128 ASN B C 1
ATOM 4024 O O . ASN B 1 128 ? -3.891 -16.234 14.5 1 82.81 128 ASN B O 1
ATOM 4028 N N . ALA B 1 129 ? -3.348 -17.828 13.086 1 71.44 129 ALA B N 1
ATOM 4029 C CA . ALA B 1 129 ? -4.66 -18.469 13.172 1 71.44 129 ALA B CA 1
ATOM 4030 C C . ALA B 1 129 ? -4.969 -18.891 14.602 1 71.44 129 ALA B C 1
ATOM 4032 O O . ALA B 1 129 ? -6.133 -18.891 15.023 1 71.44 129 ALA B O 1
ATOM 4033 N N . ALA B 1 130 ? -3.957 -19.203 15.352 1 69 130 ALA B N 1
ATOM 4034 C CA . ALA B 1 130 ? -4.168 -19.75 16.688 1 69 130 ALA B CA 1
ATOM 4035 C C . ALA B 1 130 ? -4.422 -18.656 17.703 1 69 130 ALA B C 1
ATOM 4037 O O . ALA B 1 130 ? -5.289 -18.781 18.578 1 69 130 ALA B O 1
ATOM 4038 N N . SER B 1 131 ? -3.797 -17.531 17.641 1 68.62 131 SER B N 1
ATOM 4039 C CA . SER B 1 131 ? -3.836 -16.516 18.688 1 68.62 131 SER B CA 1
ATOM 4040 C C . SER B 1 131 ? -4.461 -15.211 18.188 1 68.62 131 SER B C 1
ATOM 4042 O O . SER B 1 131 ? -4.762 -14.32 18.969 1 68.62 131 SER B O 1
ATOM 4044 N N . ASN B 1 132 ? -4.738 -15.172 16.984 1 71.38 132 ASN B N 1
ATOM 4045 C CA . ASN B 1 132 ? -5.227 -13.938 16.375 1 71.38 132 ASN B CA 1
ATOM 4046 C C . ASN B 1 132 ? -4.238 -12.797 16.562 1 71.38 132 ASN B C 1
ATOM 4048 O O . ASN B 1 132 ? -4.609 -11.625 16.453 1 71.38 132 ASN B O 1
ATOM 4052 N N . SER B 1 133 ? -3.049 -13.156 16.953 1 80.69 133 SER B N 1
ATOM 4053 C CA . SER B 1 133 ? -1.989 -12.164 17.047 1 80.69 133 SER B CA 1
ATOM 4054 C C . SER B 1 133 ? -1.271 -11.977 15.719 1 80.69 133 SER B C 1
ATOM 4056 O O . SER B 1 133 ? -1.474 -12.758 14.789 1 80.69 133 SER B O 1
ATOM 4058 N N . LEU B 1 134 ? -0.561 -10.922 15.625 1 85.75 134 LEU B N 1
ATOM 4059 C CA . LEU B 1 134 ? 0.204 -10.656 14.414 1 85.75 134 LEU B CA 1
ATOM 4060 C C . LEU B 1 134 ? 1.569 -11.336 14.469 1 85.75 134 LEU B C 1
ATOM 4062 O O . LEU B 1 134 ? 2.227 -11.328 15.516 1 85.75 134 LEU B O 1
ATOM 4066 N N . LYS B 1 135 ? 1.914 -11.984 13.422 1 87.12 135 LYS B N 1
ATOM 4067 C CA . LYS B 1 135 ? 3.242 -12.578 13.289 1 87.12 135 LYS B CA 1
ATOM 4068 C C . LYS B 1 135 ? 4.32 -11.5 13.219 1 87.12 135 LYS B C 1
ATOM 4070 O O . LYS B 1 135 ? 4.113 -10.445 12.617 1 87.12 135 LYS B O 1
ATOM 4075 N N . SER B 1 136 ? 5.445 -11.797 13.844 1 81.19 136 SER B N 1
ATOM 4076 C CA . SER B 1 136 ? 6.602 -10.922 13.703 1 81.19 136 SER B CA 1
ATOM 4077 C C . SER B 1 136 ? 7.379 -11.219 12.43 1 81.19 136 SER B C 1
ATOM 4079 O O . SER B 1 136 ? 7.105 -12.211 11.75 1 81.19 136 SER B O 1
ATOM 4081 N N . LEU B 1 137 ? 8.289 -10.359 12.094 1 81.75 137 LEU B N 1
ATOM 4082 C CA . LEU B 1 137 ? 9.156 -10.625 10.953 1 81.75 137 LEU B CA 1
ATOM 4083 C C . LEU B 1 137 ? 9.969 -11.898 11.156 1 81.75 137 LEU B C 1
ATOM 4085 O O . LEU B 1 137 ? 10.234 -12.633 10.203 1 81.75 137 LEU B O 1
ATOM 4089 N N . GLY B 1 138 ? 10.352 -12.078 12.43 1 83.38 138 GLY B N 1
ATOM 4090 C CA . GLY B 1 138 ? 11.047 -13.312 12.766 1 83.38 138 GLY B CA 1
ATOM 4091 C C . GLY B 1 138 ? 10.234 -14.555 12.477 1 83.38 138 GLY B C 1
ATOM 4092 O O . GLY B 1 138 ? 10.75 -15.539 11.953 1 83.38 138 GLY B O 1
ATOM 4093 N N . ASP B 1 139 ? 8.984 -14.492 12.805 1 87.44 139 ASP B N 1
ATOM 4094 C CA . ASP B 1 139 ? 8.078 -15.609 12.516 1 87.44 139 ASP B CA 1
ATOM 4095 C C . ASP B 1 139 ? 7.992 -15.867 11.016 1 87.44 139 ASP B C 1
ATOM 4097 O O . ASP B 1 139 ? 8.016 -17.016 10.578 1 87.44 139 ASP B O 1
ATOM 4101 N N . LEU B 1 140 ? 7.898 -14.844 10.289 1 89.94 140 LEU B N 1
ATOM 4102 C CA . LEU B 1 140 ? 7.746 -14.961 8.836 1 89.94 140 LEU B CA 1
ATOM 4103 C C . LEU B 1 140 ? 9.016 -15.516 8.203 1 89.94 140 LEU B C 1
ATOM 4105 O O . LEU B 1 140 ? 8.945 -16.281 7.234 1 89.94 140 LEU B O 1
ATOM 4109 N N . ARG B 1 141 ? 10.141 -15.125 8.742 1 91.38 141 ARG B N 1
ATOM 4110 C CA . ARG B 1 141 ? 11.406 -15.648 8.242 1 91.38 141 ARG B CA 1
ATOM 4111 C C . ARG B 1 141 ? 11.508 -17.156 8.477 1 91.38 141 ARG B C 1
ATOM 4113 O O . ARG B 1 141 ? 11.953 -17.891 7.598 1 91.38 141 ARG B O 1
ATOM 4120 N N . LEU B 1 142 ? 11.086 -17.578 9.633 1 91.44 142 LEU B N 1
ATOM 4121 C CA . LEU B 1 142 ? 11.117 -19 9.93 1 91.44 142 LEU B CA 1
ATOM 4122 C C . LEU B 1 142 ? 10.156 -19.766 9.023 1 91.44 142 LEU B C 1
ATOM 4124 O O . LEU B 1 142 ? 10.477 -20.875 8.578 1 91.44 142 LEU B O 1
ATOM 4128 N N . GLU B 1 143 ? 9.008 -19.203 8.773 1 91.94 143 GLU B N 1
ATOM 4129 C CA . GLU B 1 143 ? 8.062 -19.797 7.844 1 91.94 143 GLU B CA 1
ATOM 4130 C C . GLU B 1 143 ? 8.656 -19.906 6.441 1 91.94 143 GLU B C 1
ATOM 4132 O O . GLU B 1 143 ? 8.438 -20.906 5.742 1 91.94 143 GLU B O 1
ATOM 4137 N N . PHE B 1 144 ? 9.344 -18.891 6.133 1 95.19 144 PHE B N 1
ATOM 4138 C CA . PHE B 1 144 ? 10.031 -18.891 4.848 1 95.19 144 PHE B CA 1
ATOM 4139 C C . PHE B 1 144 ? 11.031 -20.031 4.773 1 95.19 144 PHE B C 1
ATOM 4141 O O . PHE B 1 144 ? 11.078 -20.766 3.773 1 95.19 144 PHE B O 1
ATOM 4148 N N . ILE B 1 145 ? 11.805 -20.188 5.801 1 95.56 145 ILE B N 1
ATOM 4149 C CA . ILE B 1 145 ? 12.836 -21.219 5.828 1 95.56 145 ILE B CA 1
ATOM 4150 C C . ILE B 1 145 ? 12.188 -22.594 5.688 1 95.56 145 ILE B C 1
ATOM 4152 O O . ILE B 1 145 ? 12.656 -23.422 4.902 1 95.56 145 ILE B O 1
ATOM 4156 N N . SER B 1 146 ? 11.188 -22.781 6.418 1 94.88 146 SER B N 1
ATOM 4157 C CA . SER B 1 146 ? 10.484 -24.062 6.352 1 94.88 146 SER B CA 1
ATOM 4158 C C . SER B 1 146 ? 9.945 -24.328 4.949 1 94.88 146 SER B C 1
ATOM 4160 O O . SER B 1 146 ? 10.086 -25.438 4.422 1 94.88 146 SER B O 1
ATOM 4162 N N . ALA B 1 147 ? 9.32 -23.328 4.355 1 96.19 147 ALA B N 1
ATOM 4163 C CA . ALA B 1 147 ? 8.781 -23.453 3.004 1 96.19 147 ALA B CA 1
ATOM 4164 C C . ALA B 1 147 ? 9.898 -23.703 1.989 1 96.19 147 ALA B C 1
ATOM 4166 O O . ALA B 1 147 ? 9.727 -24.484 1.054 1 96.19 147 ALA B O 1
ATOM 4167 N N . PHE B 1 148 ? 10.977 -22.953 2.209 1 97.38 148 PHE B N 1
ATOM 4168 C CA . PHE B 1 148 ? 12.117 -23.094 1.311 1 97.38 148 PHE B CA 1
ATOM 4169 C C . PHE B 1 148 ? 12.641 -24.531 1.33 1 97.38 148 PHE B C 1
ATOM 4171 O O . PHE B 1 148 ? 12.891 -25.125 0.277 1 97.38 148 PHE B O 1
ATOM 4178 N N . ILE B 1 149 ? 12.789 -25.062 2.5 1 96.25 149 ILE B N 1
ATOM 4179 C CA . ILE B 1 149 ? 13.242 -26.453 2.65 1 96.25 149 ILE B CA 1
ATOM 4180 C C . ILE B 1 149 ? 12.258 -27.391 1.959 1 96.25 149 ILE B C 1
ATOM 4182 O O . ILE B 1 149 ? 12.664 -28.328 1.268 1 96.25 149 ILE B O 1
ATOM 4186 N N . GLY B 1 150 ? 10.977 -27.094 2.148 1 95.12 150 GLY B N 1
ATOM 4187 C CA . GLY B 1 150 ? 9.961 -27.875 1.455 1 95.12 150 GLY B CA 1
ATOM 4188 C C . GLY B 1 150 ? 10.117 -27.844 -0.054 1 95.12 150 GLY B C 1
ATOM 4189 O O . GLY B 1 150 ? 9.922 -28.859 -0.723 1 95.12 150 GLY B O 1
ATOM 4190 N N . CYS B 1 151 ? 10.438 -26.766 -0.599 1 96.75 151 CYS B N 1
ATOM 4191 C CA . CYS B 1 151 ? 10.641 -26.609 -2.035 1 96.75 151 CYS B CA 1
ATOM 4192 C C . CYS B 1 151 ? 11.852 -27.406 -2.506 1 96.75 151 CYS B C 1
ATOM 4194 O O . CYS B 1 151 ? 11.844 -27.953 -3.611 1 96.75 151 CYS B O 1
ATOM 4196 N N . MET B 1 152 ? 12.867 -27.5 -1.637 1 95.81 152 MET B N 1
ATOM 4197 C CA . MET B 1 152 ? 14.133 -28.109 -2.035 1 95.81 152 MET B CA 1
ATOM 4198 C C . MET B 1 152 ? 14.023 -29.641 -1.986 1 95.81 152 MET B C 1
ATOM 4200 O O . MET B 1 152 ? 14.828 -30.328 -2.605 1 95.81 152 MET B O 1
ATOM 4204 N N . ARG B 1 153 ? 13.055 -30.094 -1.307 1 93.44 153 ARG B N 1
ATOM 4205 C CA . ARG B 1 153 ? 12.914 -31.531 -1.121 1 93.44 153 ARG B CA 1
ATOM 4206 C C . ARG B 1 153 ? 12.305 -32.188 -2.357 1 93.44 153 ARG B C 1
ATOM 4208 O O . ARG B 1 153 ? 12.406 -33.406 -2.535 1 93.44 153 ARG B O 1
ATOM 4215 N N . VAL B 1 154 ? 11.664 -31.469 -3.186 1 94.06 154 VAL B N 1
ATOM 4216 C CA . VAL B 1 154 ? 10.977 -31.969 -4.375 1 94.06 154 VAL B CA 1
ATOM 4217 C C . VAL B 1 154 ? 11.539 -31.266 -5.617 1 94.06 154 VAL B C 1
ATOM 4219 O O . VAL B 1 154 ? 11.508 -30.047 -5.723 1 94.06 154 VAL B O 1
ATOM 4222 N N . ASP B 1 155 ? 11.953 -32 -6.562 1 95.19 155 ASP B N 1
ATOM 4223 C CA . ASP B 1 155 ? 12.648 -31.484 -7.738 1 95.19 155 ASP B CA 1
ATOM 4224 C C . ASP B 1 155 ? 11.766 -30.5 -8.5 1 95.19 155 ASP B C 1
ATOM 4226 O O . ASP B 1 155 ? 12.227 -29.438 -8.906 1 95.19 155 ASP B O 1
ATOM 4230 N N . ARG B 1 156 ? 10.594 -30.859 -8.672 1 94.25 156 ARG B N 1
ATOM 4231 C CA . ARG B 1 156 ? 9.688 -30 -9.422 1 94.25 156 ARG B CA 1
ATOM 4232 C C . ARG B 1 156 ? 9.508 -28.656 -8.727 1 94.25 156 ARG B C 1
ATOM 4234 O O . ARG B 1 156 ? 9.5 -27.609 -9.375 1 94.25 156 ARG B O 1
ATOM 4241 N N . LYS B 1 157 ? 9.359 -28.688 -7.465 1 96.06 157 LYS B N 1
ATOM 4242 C CA . LYS B 1 157 ? 9.211 -27.453 -6.695 1 96.06 157 LYS B CA 1
ATOM 4243 C C . LYS B 1 157 ? 10.484 -26.625 -6.746 1 96.06 157 LYS B C 1
ATOM 4245 O O . LYS B 1 157 ? 10.414 -25.391 -6.855 1 96.06 157 LYS B O 1
ATOM 4250 N N . ARG B 1 158 ? 11.539 -27.328 -6.652 1 96.81 158 ARG B N 1
ATOM 4251 C CA . ARG B 1 158 ? 12.828 -26.656 -6.754 1 96.81 158 ARG B CA 1
ATOM 4252 C C . ARG B 1 158 ? 12.945 -25.891 -8.07 1 96.81 158 ARG B C 1
ATOM 4254 O O . ARG B 1 158 ? 13.367 -24.734 -8.086 1 96.81 158 ARG B O 1
ATOM 4261 N N . GLN B 1 159 ? 12.578 -26.484 -9.109 1 96.56 159 GLN B N 1
ATOM 4262 C CA . GLN B 1 159 ? 12.633 -25.875 -10.43 1 96.56 159 GLN B CA 1
ATOM 4263 C C . GLN B 1 159 ? 11.68 -24.688 -10.523 1 96.56 159 GLN B C 1
ATOM 4265 O O . GLN B 1 159 ? 12.023 -23.641 -11.094 1 96.56 159 GLN B O 1
ATOM 4270 N N . LEU B 1 160 ? 10.5 -24.859 -10 1 96.44 160 LEU B N 1
ATOM 4271 C CA . LEU B 1 160 ? 9.523 -23.781 -10 1 96.44 160 LEU B CA 1
ATOM 4272 C C . LEU B 1 160 ? 10.047 -22.578 -9.211 1 96.44 160 LEU B C 1
ATOM 4274 O O . LEU B 1 160 ? 9.852 -21.438 -9.625 1 96.44 160 LEU B O 1
ATOM 4278 N N . TRP B 1 161 ? 10.648 -22.891 -8.086 1 97.44 161 TRP B N 1
ATOM 4279 C CA . TRP B 1 161 ? 11.203 -21.828 -7.262 1 97.44 161 TRP B CA 1
ATOM 4280 C C . TRP B 1 161 ? 12.305 -21.078 -8.008 1 97.44 161 TRP B C 1
ATOM 4282 O O . TRP B 1 161 ? 12.328 -19.844 -8.016 1 97.44 161 TRP B O 1
ATOM 4292 N N . LEU B 1 162 ? 13.148 -21.781 -8.703 1 96.25 162 LEU B N 1
ATOM 4293 C CA . LEU B 1 162 ? 14.234 -21.203 -9.477 1 96.25 162 LEU B CA 1
ATOM 4294 C C . LEU B 1 162 ? 13.688 -20.297 -10.586 1 96.25 162 LEU B C 1
ATOM 4296 O O . LEU B 1 162 ? 14.188 -19.188 -10.789 1 96.25 162 LEU B O 1
ATOM 4300 N N . GLU B 1 163 ? 12.727 -20.766 -11.234 1 95.19 163 GLU B N 1
ATOM 4301 C CA . GLU B 1 163 ? 12.117 -20 -12.312 1 95.19 163 GLU B CA 1
ATOM 4302 C C . GLU B 1 163 ? 11.477 -18.719 -11.781 1 95.19 163 GLU B C 1
ATOM 4304 O O . GLU B 1 163 ? 11.57 -17.656 -12.406 1 95.19 163 GLU B O 1
ATOM 4309 N N . ALA B 1 164 ? 10.797 -18.844 -10.648 1 95.31 164 ALA B N 1
ATOM 4310 C CA . ALA B 1 164 ? 10.156 -17.688 -10.031 1 95.31 164 ALA B CA 1
ATOM 4311 C C . ALA B 1 164 ? 11.188 -16.625 -9.648 1 95.31 164 ALA B C 1
ATOM 4313 O O . ALA B 1 164 ? 10.992 -15.445 -9.922 1 95.31 164 ALA B O 1
ATOM 4314 N N . ILE B 1 165 ? 12.305 -17.078 -9.078 1 94.25 165 ILE B N 1
ATOM 4315 C CA . ILE B 1 165 ? 13.344 -16.156 -8.625 1 94.25 165 ILE B CA 1
ATOM 4316 C C . ILE B 1 165 ? 14.008 -15.492 -9.828 1 94.25 165 ILE B C 1
ATOM 4318 O O . ILE B 1 165 ? 14.305 -14.297 -9.797 1 94.25 165 ILE B O 1
ATOM 4322 N N . LYS B 1 166 ? 14.188 -16.219 -10.859 1 91.56 166 LYS B N 1
ATOM 4323 C CA . LYS B 1 166 ? 14.766 -15.656 -12.078 1 91.56 166 LYS B CA 1
ATOM 4324 C C . LYS B 1 166 ? 13.875 -14.57 -12.656 1 91.56 166 LYS B C 1
ATOM 4326 O O . LYS B 1 166 ? 14.359 -13.523 -13.094 1 91.56 166 LYS B O 1
ATOM 4331 N N . LYS B 1 167 ? 12.633 -14.82 -12.664 1 89.25 167 LYS B N 1
ATOM 4332 C CA . LYS B 1 167 ? 11.68 -13.844 -13.188 1 89.25 167 LYS B CA 1
ATOM 4333 C C . LYS B 1 167 ? 11.656 -12.578 -12.336 1 89.25 167 LYS B C 1
ATOM 4335 O O . LYS B 1 167 ? 11.625 -11.461 -12.867 1 89.25 167 LYS B O 1
ATOM 4340 N N . LEU B 1 168 ? 11.672 -12.75 -11.031 1 90.31 168 LEU B N 1
ATOM 4341 C CA . LEU B 1 168 ? 11.648 -11.617 -10.109 1 90.31 168 LEU B CA 1
ATOM 4342 C C . LEU B 1 168 ? 12.945 -10.82 -10.203 1 90.31 168 LEU B C 1
ATOM 4344 O O . LEU B 1 168 ? 12.984 -9.648 -9.812 1 90.31 168 LEU B O 1
ATOM 4348 N N . SER B 1 169 ? 13.938 -11.438 -10.719 1 84.75 169 SER B N 1
ATOM 4349 C CA . SER B 1 169 ? 15.242 -10.781 -10.812 1 84.75 169 SER B CA 1
ATOM 4350 C C . SER B 1 169 ? 15.266 -9.773 -11.961 1 84.75 169 SER B C 1
ATOM 4352 O O . SER B 1 169 ? 16.312 -9.188 -12.258 1 84.75 169 SER B O 1
ATOM 4354 N N . SER B 1 170 ? 14.148 -9.625 -12.633 1 74.81 170 SER B N 1
ATOM 4355 C CA . SER B 1 170 ? 14.023 -8.5 -13.547 1 74.81 170 SER B CA 1
ATOM 4356 C C . SER B 1 170 ? 14.18 -7.172 -12.805 1 74.81 170 SER B C 1
ATOM 4358 O O . SER B 1 170 ? 14.562 -6.164 -13.406 1 74.81 170 SER B O 1
ATOM 4360 N N . ASP B 1 171 ? 13.828 -7.266 -11.531 1 72.06 171 ASP B N 1
ATOM 4361 C CA . ASP B 1 171 ? 14.133 -6.156 -10.625 1 72.06 171 ASP B CA 1
ATOM 4362 C C . ASP B 1 171 ? 15.602 -6.168 -10.219 1 72.06 171 ASP B C 1
ATOM 4364 O O . ASP B 1 171 ? 16.094 -7.168 -9.688 1 72.06 171 ASP B O 1
ATOM 4368 N N . GLU B 1 172 ? 16.234 -5.078 -10.461 1 71.62 172 GLU B N 1
ATOM 4369 C CA . GLU B 1 172 ? 17.672 -5.02 -10.211 1 71.62 172 GLU B CA 1
ATOM 4370 C C . GLU B 1 172 ? 18 -5.297 -8.75 1 71.62 172 GLU B C 1
ATOM 4372 O O . GLU B 1 172 ? 18.953 -6 -8.438 1 71.62 172 GLU B O 1
ATOM 4377 N N . ASN B 1 173 ? 17.203 -4.727 -7.91 1 73.88 173 ASN B N 1
ATOM 4378 C CA . ASN B 1 173 ? 17.469 -4.922 -6.488 1 73.88 173 ASN B CA 1
ATOM 4379 C C . ASN B 1 173 ? 17.266 -6.379 -6.074 1 73.88 173 ASN B C 1
ATOM 4381 O O . ASN B 1 173 ? 18.016 -6.906 -5.258 1 73.88 173 ASN B O 1
ATOM 4385 N N . PHE B 1 174 ? 16.297 -6.965 -6.664 1 77.06 174 PHE B N 1
ATOM 4386 C CA . PHE B 1 174 ? 16.047 -8.375 -6.395 1 77.06 174 PHE B CA 1
ATOM 4387 C C . PHE B 1 174 ? 17.172 -9.242 -6.941 1 77.06 174 PHE B C 1
ATOM 4389 O O . PHE B 1 174 ? 17.625 -10.18 -6.285 1 77.06 174 PHE B O 1
ATOM 4396 N N . SER B 1 175 ? 17.594 -8.82 -8.109 1 77.5 175 SER B N 1
ATOM 4397 C CA . SER B 1 175 ? 18.688 -9.555 -8.742 1 77.5 175 SER B CA 1
ATOM 4398 C C . SER B 1 175 ? 19.969 -9.461 -7.91 1 77.5 175 SER B C 1
ATOM 4400 O O . SER B 1 175 ? 20.688 -10.445 -7.77 1 77.5 175 SER B O 1
ATOM 4402 N N . ASN B 1 176 ? 20.172 -8.398 -7.293 1 79.69 176 ASN B N 1
ATOM 4403 C CA . ASN B 1 176 ? 21.391 -8.148 -6.531 1 79.69 176 ASN B CA 1
ATOM 4404 C C . ASN B 1 176 ? 21.406 -8.938 -5.227 1 79.69 176 ASN B C 1
ATOM 4406 O O . ASN B 1 176 ? 22.469 -9.07 -4.594 1 79.69 176 ASN B O 1
ATOM 4410 N N . MET B 1 177 ? 20.344 -9.508 -4.902 1 82.12 177 MET B N 1
ATOM 4411 C CA . MET B 1 177 ? 20.266 -10.281 -3.664 1 82.12 177 MET B CA 1
ATOM 4412 C C . MET B 1 177 ? 20.828 -11.688 -3.861 1 82.12 177 MET B C 1
ATOM 4414 O O . MET B 1 177 ? 21.109 -12.383 -2.889 1 82.12 177 MET B O 1
ATOM 4418 N N . GLU B 1 178 ? 20.984 -12.125 -5.059 1 85.25 178 GLU B N 1
ATOM 4419 C CA . GLU B 1 178 ? 21.578 -13.414 -5.406 1 85.25 178 GLU B CA 1
ATOM 4420 C C . GLU B 1 178 ? 20.922 -14.555 -4.637 1 85.25 178 GLU B C 1
ATOM 4422 O O . GLU B 1 178 ? 21.594 -15.344 -3.982 1 85.25 178 GLU B O 1
ATOM 4427 N N . LEU B 1 179 ? 19.672 -14.617 -4.758 1 89 179 LEU B N 1
ATOM 4428 C CA . LEU B 1 179 ? 18.875 -15.531 -3.939 1 89 179 LEU B CA 1
ATOM 4429 C C . LEU B 1 179 ? 19.047 -16.969 -4.406 1 89 179 LEU B C 1
ATOM 4431 O O . LEU B 1 179 ? 18.766 -17.906 -3.656 1 89 179 LEU B O 1
ATOM 4435 N N . ILE B 1 180 ? 19.531 -17.156 -5.602 1 90.5 180 ILE B N 1
ATOM 4436 C CA . ILE B 1 180 ? 19.781 -18.5 -6.121 1 90.5 180 ILE B CA 1
ATOM 4437 C C . ILE B 1 180 ? 20.875 -19.188 -5.309 1 90.5 180 ILE B C 1
ATOM 4439 O O . ILE B 1 180 ? 20.906 -20.406 -5.188 1 90.5 180 ILE B O 1
ATOM 4443 N N . SER B 1 181 ? 21.688 -18.406 -4.684 1 92.31 181 SER B N 1
ATOM 4444 C CA . SER B 1 181 ? 22.781 -18.938 -3.857 1 92.31 181 SER B CA 1
ATOM 4445 C C . SER B 1 181 ? 22.234 -19.656 -2.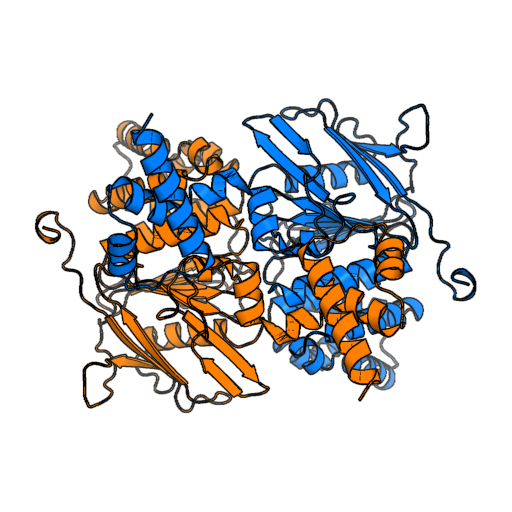627 1 92.31 181 SER B C 1
ATOM 4447 O O . SER B 1 181 ? 22.938 -20.438 -1.994 1 92.31 181 SER B O 1
ATOM 4449 N N . LEU B 1 182 ? 21.016 -19.359 -2.248 1 94.12 182 LEU B N 1
ATOM 4450 C CA . LEU B 1 182 ? 20.391 -20.047 -1.114 1 94.12 182 LEU B CA 1
ATOM 4451 C C . LEU B 1 182 ? 20.328 -21.547 -1.348 1 94.12 182 LEU B C 1
ATOM 4453 O O . LEU B 1 182 ? 20.391 -22.328 -0.397 1 94.12 182 LEU B O 1
ATOM 4457 N N . ILE B 1 183 ? 20.203 -21.922 -2.607 1 94.88 183 ILE B N 1
ATOM 4458 C CA . ILE B 1 183 ? 20.172 -23.344 -2.955 1 94.88 183 ILE B CA 1
ATOM 4459 C C . ILE B 1 183 ? 21.516 -23.984 -2.629 1 94.88 183 ILE B C 1
ATOM 4461 O O . ILE B 1 183 ? 21.562 -25.062 -2.031 1 94.88 183 ILE B O 1
ATOM 4465 N N . SER B 1 184 ? 22.531 -23.266 -3.039 1 94.31 184 SER B N 1
ATOM 4466 C CA . SER B 1 184 ? 23.859 -23.781 -2.752 1 94.31 184 SER B CA 1
ATOM 4467 C C . SER B 1 184 ? 24.109 -23.891 -1.25 1 94.31 184 SER B C 1
ATOM 4469 O O . SER B 1 184 ? 24.719 -24.844 -0.783 1 94.31 184 SER B O 1
ATOM 4471 N N . LYS B 1 185 ? 23.641 -22.938 -0.528 1 95.25 185 LYS B N 1
ATOM 4472 C CA . LYS B 1 185 ? 23.781 -22.953 0.924 1 95.25 185 LYS B CA 1
ATOM 4473 C C . LYS B 1 185 ? 23.016 -24.125 1.541 1 95.25 185 LYS B C 1
ATOM 4475 O O . LYS B 1 185 ? 23.5 -24.75 2.494 1 95.25 185 LYS B O 1
ATOM 4480 N N . TYR B 1 186 ? 21.891 -24.359 1.029 1 95.62 186 TYR B N 1
ATOM 4481 C CA . TYR B 1 186 ? 21.078 -25.484 1.471 1 95.62 186 TYR B CA 1
ATOM 4482 C C . TYR B 1 186 ? 21.797 -26.797 1.217 1 95.62 186 TYR B C 1
ATOM 4484 O O . TYR B 1 186 ? 21.891 -27.656 2.105 1 95.62 186 TYR B O 1
ATOM 4492 N N . GLU B 1 187 ? 22.375 -26.969 0.046 1 95.31 187 GLU B N 1
ATOM 4493 C CA . GLU B 1 187 ? 23.078 -28.203 -0.33 1 95.31 187 GLU B CA 1
ATOM 4494 C C . GLU B 1 187 ? 24.344 -28.391 0.503 1 95.31 187 GLU B C 1
ATOM 4496 O O . GLU B 1 187 ? 24.672 -29.5 0.89 1 95.31 187 GLU B O 1
ATOM 4501 N N . GLU B 1 188 ? 24.969 -27.297 0.748 1 95.38 188 GLU B N 1
ATOM 4502 C CA . GLU B 1 188 ? 26.172 -27.328 1.584 1 95.38 188 GLU B CA 1
ATOM 4503 C C . GLU B 1 188 ? 25.828 -27.797 3 1 95.38 188 GLU B C 1
ATOM 4505 O O . GLU B 1 188 ? 26.547 -28.625 3.57 1 95.38 188 GLU B O 1
ATOM 4510 N N . LEU B 1 189 ? 24.812 -27.234 3.531 1 94.81 189 LEU B N 1
ATOM 4511 C CA . LEU B 1 189 ? 24.406 -27.625 4.879 1 94.81 189 LEU B CA 1
ATOM 4512 C C . LEU B 1 189 ? 24 -29.094 4.934 1 94.81 189 LEU B C 1
ATOM 4514 O O . LEU B 1 189 ? 24.312 -29.781 5.902 1 94.81 189 LEU B O 1
ATOM 4518 N N . ARG B 1 190 ? 23.312 -29.547 3.918 1 93.69 190 ARG B N 1
ATOM 4519 C CA . ARG B 1 190 ? 22.922 -30.953 3.838 1 93.69 190 ARG B CA 1
ATOM 4520 C C . ARG B 1 190 ? 24.141 -31.859 3.805 1 93.69 190 ARG B C 1
ATOM 4522 O O . ARG B 1 190 ? 24.141 -32.906 4.441 1 93.69 190 ARG B O 1
ATOM 4529 N N . ARG B 1 191 ? 25.141 -31.438 3.119 1 94.06 191 ARG B N 1
ATOM 4530 C CA . ARG B 1 191 ? 26.375 -32.219 3.014 1 94.06 191 ARG B CA 1
ATOM 4531 C C . ARG B 1 191 ? 27.141 -32.188 4.328 1 94.06 191 ARG B C 1
ATOM 4533 O O . ARG B 1 191 ? 27.703 -33.219 4.738 1 94.06 191 ARG B O 1
ATOM 4540 N N . ASN B 1 192 ? 27.172 -31.047 4.98 1 94.06 192 ASN B N 1
ATOM 4541 C CA . ASN B 1 192 ? 27.938 -30.875 6.207 1 94.06 192 ASN B CA 1
ATOM 4542 C C . ASN B 1 192 ? 27.266 -31.547 7.398 1 94.06 192 ASN B C 1
ATOM 4544 O O . ASN B 1 192 ? 27.922 -31.906 8.375 1 94.06 192 ASN B O 1
ATOM 4548 N N . GLU B 1 193 ? 25.938 -31.609 7.34 1 92.44 193 GLU B N 1
ATOM 4549 C CA . GLU B 1 193 ? 25.172 -32.188 8.438 1 92.44 193 GLU B CA 1
ATOM 4550 C C . GLU B 1 193 ? 24.297 -33.344 7.934 1 92.44 193 GLU B C 1
ATOM 4552 O O . GLU B 1 193 ? 23.062 -33.312 8.102 1 92.44 193 GLU B O 1
ATOM 4557 N N . PRO B 1 194 ? 24.891 -34.438 7.488 1 88.12 194 PRO B N 1
ATOM 4558 C CA . PRO B 1 194 ? 24.125 -35.5 6.879 1 88.12 194 PRO B CA 1
ATOM 4559 C C . PRO B 1 194 ? 23.281 -36.281 7.895 1 88.12 194 PRO B C 1
ATOM 4561 O O . PRO B 1 194 ? 22.312 -36.938 7.52 1 88.12 194 PRO B O 1
ATOM 4564 N N . GLN B 1 195 ? 23.594 -36.125 9.117 1 90.12 195 GLN B N 1
ATOM 4565 C CA . GLN B 1 195 ? 22.906 -36.906 10.148 1 90.12 195 GLN B CA 1
ATOM 4566 C C . GLN B 1 195 ? 21.594 -36.219 10.539 1 90.12 195 GLN B C 1
ATOM 4568 O O . GLN B 1 195 ? 20.719 -36.875 11.141 1 90.12 195 GLN B O 1
ATOM 4573 N N . ILE B 1 196 ? 21.5 -34.969 10.203 1 89.62 196 ILE B N 1
ATOM 4574 C CA . ILE B 1 196 ? 20.297 -34.25 10.586 1 89.62 196 ILE B CA 1
ATOM 4575 C C . ILE B 1 196 ? 19.266 -34.344 9.453 1 89.62 196 ILE B C 1
ATOM 4577 O O . ILE B 1 196 ? 19.562 -33.969 8.312 1 89.62 196 ILE B O 1
ATOM 4581 N N . GLN B 1 197 ? 18.125 -34.812 9.836 1 87.81 197 GLN B N 1
ATOM 4582 C CA . GLN B 1 197 ? 17.078 -34.875 8.828 1 87.81 197 GLN B CA 1
ATOM 4583 C C . GLN B 1 197 ? 16.594 -33.5 8.438 1 87.81 197 GLN B C 1
ATOM 4585 O O . GLN B 1 197 ? 16.5 -32.594 9.281 1 87.81 197 GLN B O 1
ATOM 4590 N N . VAL B 1 198 ? 16.25 -33.312 7.223 1 85.44 198 VAL B N 1
ATOM 4591 C CA . VAL B 1 198 ? 15.898 -32 6.656 1 85.44 198 VAL B CA 1
ATOM 4592 C C . VAL B 1 198 ? 14.594 -31.516 7.266 1 85.44 198 VAL B C 1
ATOM 4594 O O . VAL B 1 198 ? 14.359 -30.297 7.355 1 85.44 198 VAL B O 1
ATOM 4597 N N . ASP B 1 199 ? 13.773 -32.406 7.695 1 83.25 199 ASP B N 1
ATOM 4598 C CA . ASP B 1 199 ? 12.477 -32.031 8.242 1 83.25 199 ASP B CA 1
ATOM 4599 C C . ASP B 1 199 ? 12.57 -31.766 9.742 1 83.25 199 ASP B C 1
ATOM 4601 O O . ASP B 1 199 ? 11.57 -31.422 10.383 1 83.25 199 ASP B O 1
ATOM 4605 N N . ASP B 1 200 ? 13.766 -31.859 10.234 1 87.94 200 ASP B N 1
ATOM 4606 C CA . ASP B 1 200 ? 14.008 -31.641 11.656 1 87.94 200 ASP B CA 1
ATOM 4607 C C . ASP B 1 200 ? 14.086 -30.156 11.977 1 87.94 200 ASP B C 1
ATOM 4609 O O . ASP B 1 200 ? 14.648 -29.375 11.195 1 87.94 200 ASP B O 1
ATOM 4613 N N . ASP B 1 201 ? 13.594 -29.828 13.094 1 90.06 201 ASP B N 1
ATOM 4614 C CA . ASP B 1 201 ? 13.648 -28.453 13.555 1 90.06 201 ASP B CA 1
ATOM 4615 C C . ASP B 1 201 ? 15.086 -27.969 13.695 1 90.06 201 ASP B C 1
ATOM 4617 O O . ASP B 1 201 ? 15.375 -26.781 13.484 1 90.06 201 ASP B O 1
ATOM 4621 N N . LYS B 1 202 ? 15.867 -28.906 14.047 1 91.38 202 LYS B N 1
ATOM 4622 C CA . LYS B 1 202 ? 17.281 -28.562 14.188 1 91.38 202 LYS B CA 1
ATOM 4623 C C . LYS B 1 202 ? 17.875 -28.109 12.859 1 91.38 202 LYS B C 1
ATOM 4625 O O . LYS B 1 202 ? 18.688 -27.172 12.82 1 91.38 202 LYS B O 1
ATOM 4630 N N . PHE B 1 203 ? 17.516 -28.797 11.828 1 93.25 203 PHE B N 1
ATOM 4631 C CA . PHE B 1 203 ? 18 -28.422 10.508 1 93.25 203 PHE B CA 1
ATOM 4632 C C . PHE B 1 203 ? 17.5 -27.047 10.117 1 93.25 203 PHE B C 1
ATOM 4634 O O . PHE B 1 203 ? 18.266 -26.234 9.578 1 93.25 203 PHE B O 1
ATOM 4641 N N . THR B 1 204 ? 16.25 -26.812 10.383 1 92.56 204 THR B N 1
ATOM 4642 C CA . THR B 1 204 ? 15.633 -25.531 10.078 1 92.56 204 THR B CA 1
ATOM 4643 C C . THR B 1 204 ? 16.359 -24.391 10.797 1 92.56 204 THR B C 1
ATOM 4645 O O . THR B 1 204 ? 16.641 -23.344 10.195 1 92.56 204 THR B O 1
ATOM 4648 N N . LYS B 1 205 ? 16.703 -24.609 11.984 1 92.62 205 LYS B N 1
ATOM 4649 C CA . LYS B 1 205 ? 17.391 -23.594 12.773 1 92.62 205 LYS B CA 1
ATOM 4650 C C . LYS B 1 205 ? 18.797 -23.344 12.25 1 92.62 205 LYS B C 1
ATOM 4652 O O . LYS B 1 205 ? 19.25 -22.203 12.164 1 92.62 205 LYS B O 1
ATOM 4657 N N . LEU B 1 206 ? 19.469 -24.422 11.969 1 94.06 206 LEU B N 1
ATOM 4658 C CA . LEU B 1 206 ? 20.812 -24.312 11.438 1 94.06 206 LEU B CA 1
ATOM 4659 C C . LEU B 1 206 ? 20.828 -23.578 10.109 1 94.06 206 LEU B C 1
ATOM 4661 O O . LEU B 1 206 ? 21.703 -22.75 9.859 1 94.06 206 LEU B O 1
ATOM 4665 N N . PHE B 1 207 ? 19.891 -23.906 9.305 1 95.19 207 PHE B N 1
ATOM 4666 C CA . PHE B 1 207 ? 19.812 -23.25 8.008 1 95.19 207 PHE B CA 1
ATOM 4667 C C . PHE B 1 207 ? 19.484 -21.781 8.172 1 95.19 207 PHE B C 1
ATOM 4669 O O . PHE B 1 207 ? 20.078 -20.922 7.496 1 95.19 207 PHE B O 1
ATOM 4676 N N . TYR B 1 208 ? 18.531 -21.484 9.008 1 94.25 208 TYR B N 1
ATOM 4677 C CA . TYR B 1 208 ? 18.219 -20.094 9.297 1 94.25 208 TYR B CA 1
ATOM 4678 C C . TYR B 1 208 ? 19.453 -19.312 9.719 1 94.25 208 TYR B C 1
ATOM 4680 O O . TYR B 1 208 ? 19.703 -18.219 9.234 1 94.25 208 TYR B O 1
ATOM 4688 N N . ASP B 1 209 ? 20.188 -19.859 10.609 1 94.12 209 ASP B N 1
ATOM 4689 C CA . ASP B 1 209 ? 21.391 -19.219 11.102 1 94.12 209 ASP B CA 1
ATOM 4690 C C . ASP B 1 209 ? 22.391 -18.969 9.969 1 94.12 209 ASP B C 1
ATOM 4692 O O . ASP B 1 209 ? 23.109 -17.969 9.969 1 94.12 209 ASP B O 1
ATOM 4696 N N . ASN B 1 210 ? 22.359 -19.875 9.078 1 93.88 210 ASN B N 1
ATOM 4697 C CA . ASN B 1 210 ? 23.312 -19.812 7.969 1 93.88 210 ASN B CA 1
ATOM 4698 C C . ASN B 1 210 ? 22.953 -18.703 6.996 1 93.88 210 ASN B C 1
ATOM 4700 O O . ASN B 1 210 ? 23.844 -18.094 6.383 1 93.88 210 ASN B O 1
ATOM 4704 N N . ILE B 1 211 ? 21.656 -18.438 6.84 1 93.69 211 ILE B N 1
ATOM 4705 C CA . ILE B 1 211 ? 21.297 -17.547 5.754 1 93.69 211 ILE B CA 1
ATOM 4706 C C . ILE B 1 211 ? 20.641 -16.281 6.324 1 93.69 211 ILE B C 1
ATOM 4708 O O . ILE B 1 211 ? 20.172 -15.422 5.57 1 93.69 211 ILE B O 1
ATOM 4712 N N . GLN B 1 212 ? 20.578 -16.109 7.555 1 90.75 212 GLN B N 1
ATOM 4713 C CA . GLN B 1 212 ? 19.891 -15.008 8.203 1 90.75 212 GLN B CA 1
ATOM 4714 C C . GLN B 1 212 ? 20.422 -13.664 7.715 1 90.75 212 GLN B C 1
ATOM 4716 O O . GLN B 1 212 ? 19.656 -12.695 7.598 1 90.75 212 GLN B O 1
ATOM 4721 N N . LYS B 1 213 ? 21.703 -13.57 7.406 1 86.5 213 LYS B N 1
ATOM 4722 C CA . LYS B 1 213 ? 22.281 -12.32 6.938 1 86.5 213 LYS B CA 1
ATOM 4723 C C . LYS B 1 213 ? 21.656 -11.875 5.625 1 86.5 213 LYS B C 1
ATOM 4725 O O . LYS B 1 213 ? 21.484 -10.672 5.387 1 86.5 213 LYS B O 1
ATOM 4730 N N . TYR B 1 214 ? 21.297 -12.836 4.758 1 86.31 214 TYR B N 1
ATOM 4731 C CA . TYR B 1 214 ? 20.641 -12.539 3.49 1 86.31 214 TYR B CA 1
ATOM 4732 C C . TYR B 1 214 ? 19.234 -11.992 3.715 1 86.31 214 TYR B C 1
ATOM 4734 O O . TYR B 1 214 ? 18.812 -11.039 3.059 1 86.31 214 TYR B O 1
ATOM 4742 N N . LEU B 1 215 ? 18.578 -12.508 4.688 1 88.12 215 LEU B N 1
ATOM 4743 C CA . LEU B 1 215 ? 17.172 -12.156 4.934 1 88.12 215 LEU B CA 1
ATOM 4744 C C . LEU B 1 215 ? 17.078 -10.82 5.648 1 88.12 215 LEU B C 1
ATOM 4746 O O . LEU B 1 215 ? 16.141 -10.055 5.406 1 88.12 215 LEU B O 1
ATOM 4750 N N . LEU B 1 216 ? 18.047 -10.508 6.449 1 83.56 216 LEU B N 1
ATOM 4751 C CA . LEU B 1 216 ? 18.016 -9.289 7.258 1 83.56 216 LEU B CA 1
ATOM 4752 C C . LEU B 1 216 ? 18.281 -8.055 6.398 1 83.56 216 LEU B C 1
ATOM 4754 O O . LEU B 1 216 ? 17.891 -6.949 6.77 1 83.56 216 LEU B O 1
ATOM 4758 N N . ARG B 1 217 ? 18.859 -8.258 5.309 1 79.25 217 ARG B N 1
ATOM 4759 C CA . ARG B 1 217 ? 19.234 -7.125 4.469 1 79.25 217 ARG B CA 1
ATOM 4760 C C . ARG B 1 217 ? 18.125 -6.781 3.484 1 79.25 217 ARG B C 1
ATOM 4762 O O . ARG B 1 217 ? 18.172 -5.746 2.818 1 79.25 217 ARG B O 1
ATOM 4769 N N . MET B 1 218 ? 17.125 -7.555 3.461 1 85 218 MET B N 1
ATOM 4770 C CA . MET B 1 218 ? 16.062 -7.359 2.488 1 85 218 MET B CA 1
ATOM 4771 C C . MET B 1 218 ? 15.086 -6.281 2.957 1 85 218 MET B C 1
ATOM 4773 O O . MET B 1 218 ? 14.789 -6.18 4.148 1 85 218 MET B O 1
ATOM 4777 N N . SER B 1 219 ? 14.656 -5.449 2.014 1 84 219 SER B N 1
ATOM 4778 C CA . SER B 1 219 ? 13.57 -4.535 2.338 1 84 219 SER B CA 1
ATOM 4779 C C . SER B 1 219 ? 12.281 -5.297 2.639 1 84 219 SER B C 1
ATOM 4781 O O . SER B 1 219 ? 12.172 -6.488 2.338 1 84 219 SER B O 1
ATOM 4783 N N . SER B 1 220 ? 11.289 -4.609 3.219 1 83.81 220 SER B N 1
ATOM 4784 C CA . SER B 1 220 ? 10.008 -5.223 3.529 1 83.81 220 SER B CA 1
ATOM 4785 C C . SER B 1 220 ? 9.32 -5.734 2.268 1 83.81 220 SER B C 1
ATOM 4787 O O . SER B 1 220 ? 8.797 -6.852 2.248 1 83.81 220 SER B O 1
ATOM 4789 N N . GLY B 1 221 ? 9.336 -4.934 1.201 1 88.44 221 GLY B N 1
ATOM 4790 C CA . GLY B 1 221 ? 8.703 -5.344 -0.043 1 88.44 221 GLY B CA 1
ATOM 4791 C C . GLY B 1 221 ? 9.328 -6.586 -0.648 1 88.44 221 GLY B C 1
ATOM 4792 O O . GLY B 1 221 ? 8.617 -7.508 -1.063 1 88.44 221 GLY B O 1
ATOM 4793 N N . HIS B 1 222 ? 10.578 -6.66 -0.628 1 89.88 222 HIS B N 1
ATOM 4794 C CA . HIS B 1 222 ? 11.273 -7.809 -1.192 1 89.88 222 HIS B CA 1
ATOM 4795 C C . HIS B 1 222 ? 11.047 -9.062 -0.353 1 89.88 222 HIS B C 1
ATOM 4797 O O . HIS B 1 222 ? 10.867 -10.156 -0.896 1 89.88 222 HIS B O 1
ATOM 480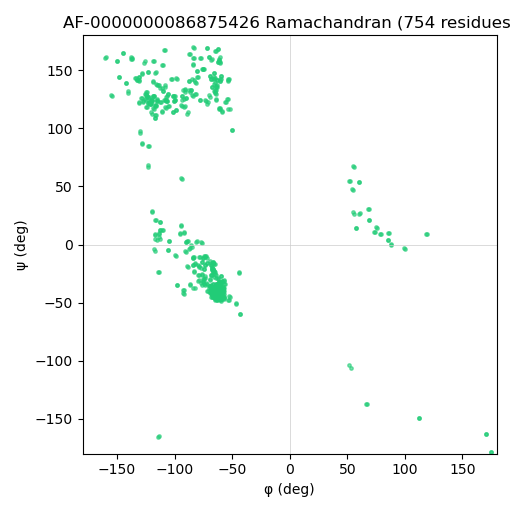3 N N . ALA B 1 223 ? 11.086 -8.867 0.906 1 90.31 223 ALA B N 1
ATOM 4804 C CA . ALA B 1 223 ? 10.852 -9.992 1.807 1 90.31 223 ALA B CA 1
ATOM 4805 C C . ALA B 1 223 ? 9.453 -10.578 1.598 1 90.31 223 ALA B C 1
ATOM 4807 O O . ALA B 1 223 ? 9.297 -11.797 1.494 1 90.31 223 ALA B O 1
ATOM 4808 N N . ILE B 1 224 ? 8.5 -9.766 1.503 1 89.94 224 ILE B N 1
ATOM 4809 C CA . ILE B 1 224 ? 7.117 -10.203 1.351 1 89.94 224 ILE B CA 1
ATOM 4810 C C . ILE B 1 224 ? 6.969 -10.984 0.046 1 89.94 224 ILE B C 1
ATOM 4812 O O . ILE B 1 224 ? 6.332 -12.039 0.017 1 89.94 224 ILE B O 1
ATOM 4816 N N . VAL B 1 225 ? 7.555 -10.461 -0.979 1 93.88 225 VAL B N 1
ATOM 4817 C CA . VAL B 1 225 ? 7.469 -11.109 -2.281 1 93.88 225 VAL B CA 1
ATOM 4818 C C . VAL B 1 225 ? 8.156 -12.469 -2.227 1 93.88 225 VAL B C 1
ATOM 4820 O O . VAL B 1 225 ? 7.586 -13.484 -2.646 1 93.88 225 VAL B O 1
ATOM 4823 N N . LEU B 1 226 ? 9.359 -12.492 -1.653 1 94.25 226 LEU B N 1
ATOM 4824 C CA . LEU B 1 226 ? 10.125 -13.734 -1.569 1 94.25 226 LEU B CA 1
ATOM 4825 C C . LEU B 1 226 ? 9.398 -14.766 -0.712 1 94.25 226 LEU B C 1
ATOM 4827 O O . LEU B 1 226 ? 9.258 -15.922 -1.109 1 94.25 226 LEU B O 1
ATOM 4831 N N . PHE B 1 227 ? 8.953 -14.312 0.423 1 94.81 227 PHE B N 1
ATOM 4832 C CA . PHE B 1 227 ? 8.273 -15.211 1.346 1 94.81 227 PHE B CA 1
ATOM 4833 C C . PHE B 1 227 ? 6.992 -15.758 0.726 1 94.81 227 PHE B C 1
ATOM 4835 O O . PHE B 1 227 ? 6.719 -16.953 0.809 1 94.81 227 PHE B O 1
ATOM 4842 N N . THR B 1 228 ? 6.242 -14.922 0.11 1 96.19 228 THR B N 1
ATOM 4843 C CA . THR B 1 228 ? 4.965 -15.312 -0.478 1 96.19 228 THR B CA 1
ATOM 4844 C C . THR B 1 228 ? 5.176 -16.312 -1.614 1 96.19 228 THR B C 1
ATOM 4846 O O . THR B 1 228 ? 4.535 -17.359 -1.647 1 96.19 228 THR B O 1
ATOM 4849 N N . ILE B 1 229 ? 6.098 -16 -2.492 1 96.94 229 ILE B N 1
ATOM 4850 C CA . ILE B 1 229 ? 6.324 -16.859 -3.65 1 96.94 229 ILE B CA 1
ATOM 4851 C C . ILE B 1 229 ? 6.848 -18.219 -3.191 1 96.94 229 ILE B C 1
ATOM 4853 O O . ILE B 1 229 ? 6.43 -19.25 -3.707 1 96.94 229 ILE B O 1
ATOM 4857 N N . THR B 1 230 ? 7.754 -18.188 -2.232 1 97.62 230 THR B N 1
ATOM 4858 C CA . THR B 1 230 ? 8.32 -19.438 -1.735 1 97.62 230 THR B CA 1
ATOM 4859 C C . THR B 1 230 ? 7.234 -20.312 -1.104 1 97.62 230 THR B C 1
ATOM 4861 O O . THR B 1 230 ? 7.168 -21.516 -1.36 1 97.62 230 THR B O 1
ATOM 4864 N N . ARG B 1 231 ? 6.441 -19.688 -0.323 1 97.31 231 ARG B N 1
ATOM 4865 C CA . ARG B 1 231 ? 5.348 -20.422 0.303 1 97.31 231 ARG B CA 1
ATOM 4866 C C . ARG B 1 231 ? 4.367 -20.953 -0.743 1 97.31 231 ARG B C 1
ATOM 4868 O O . ARG B 1 231 ? 3.857 -22.062 -0.622 1 97.31 231 ARG B O 1
ATOM 4875 N N . LEU B 1 232 ? 4.066 -20.172 -1.706 1 97.56 232 LEU B N 1
ATOM 4876 C CA . LEU B 1 232 ? 3.156 -20.594 -2.764 1 97.56 232 LEU B CA 1
ATOM 4877 C C . LEU B 1 232 ? 3.727 -21.781 -3.529 1 97.56 232 LEU B C 1
ATOM 4879 O O . LEU B 1 232 ? 3.01 -22.75 -3.816 1 97.56 232 LEU B O 1
ATOM 4883 N N . VAL B 1 233 ? 4.98 -21.688 -3.854 1 97.44 233 VAL B N 1
ATOM 4884 C CA . VAL B 1 233 ? 5.617 -22.797 -4.535 1 97.44 233 VAL B CA 1
ATOM 4885 C C . VAL B 1 233 ? 5.496 -24.062 -3.68 1 97.44 233 VAL B C 1
ATOM 4887 O O . VAL B 1 233 ? 5.266 -25.156 -4.203 1 97.44 233 VAL B O 1
ATOM 4890 N N . ASP B 1 234 ? 5.613 -23.875 -2.43 1 96.44 234 ASP B N 1
ATOM 4891 C CA . ASP B 1 234 ? 5.605 -24.984 -1.484 1 96.44 234 ASP B CA 1
ATOM 4892 C C . ASP B 1 234 ? 4.215 -25.625 -1.395 1 96.44 234 ASP B C 1
ATOM 4894 O O . ASP B 1 234 ? 4.09 -26.844 -1.307 1 96.44 234 ASP B O 1
ATOM 4898 N N . VAL B 1 235 ? 3.131 -24.797 -1.495 1 93.75 235 VAL B N 1
ATOM 4899 C CA . VAL B 1 235 ? 1.838 -25.328 -1.083 1 93.75 235 VAL B CA 1
ATOM 4900 C C . VAL B 1 235 ? 0.911 -25.438 -2.291 1 93.75 235 VAL B C 1
ATOM 4902 O O . VAL B 1 235 ? -0.09 -26.156 -2.256 1 93.75 235 VAL B O 1
ATOM 4905 N N . VAL B 1 236 ? 1.18 -24.656 -3.303 1 90.5 236 VAL B N 1
ATOM 4906 C CA . VAL B 1 236 ? 0.279 -24.656 -4.453 1 90.5 236 VAL B CA 1
ATOM 4907 C C . VAL B 1 236 ? 0.441 -25.969 -5.223 1 90.5 236 VAL B C 1
ATOM 4909 O O . VAL B 1 236 ? 1.561 -26.375 -5.555 1 90.5 236 VAL B O 1
ATOM 4912 N N . GLY B 1 237 ? -0.595 -26.703 -5.359 1 86.38 237 GLY B N 1
ATOM 4913 C CA . GLY B 1 237 ? -0.645 -27.906 -6.168 1 86.38 237 GLY B CA 1
ATOM 4914 C C . GLY B 1 237 ? -1.557 -27.781 -7.375 1 86.38 237 GLY B C 1
ATOM 4915 O O . GLY B 1 237 ? -1.885 -26.672 -7.797 1 86.38 237 GLY B O 1
ATOM 4916 N N . GLU B 1 238 ? -1.854 -28.922 -7.93 1 87.81 238 GLU B N 1
ATOM 4917 C CA . GLU B 1 238 ? -2.748 -28.906 -9.078 1 87.81 238 GLU B CA 1
ATOM 4918 C C . GLU B 1 238 ? -4.133 -28.391 -8.703 1 87.81 238 GLU B C 1
ATOM 4920 O O . GLU B 1 238 ? -4.652 -28.719 -7.633 1 87.81 238 GLU B O 1
ATOM 4925 N N . LYS B 1 239 ? -4.699 -27.516 -9.539 1 90.56 239 LYS B N 1
ATOM 4926 C CA . LYS B 1 239 ? -6.043 -26.969 -9.391 1 90.56 239 LYS B CA 1
ATOM 4927 C C . LYS B 1 239 ? -6.184 -26.219 -8.078 1 90.56 239 LYS B C 1
ATOM 4929 O O . LYS B 1 239 ? -7.094 -26.484 -7.293 1 90.56 239 LYS B O 1
ATOM 4934 N N . SER B 1 240 ? -5.328 -25.312 -7.855 1 94.38 240 SER B N 1
ATOM 4935 C CA . SER B 1 240 ? -5.336 -24.5 -6.648 1 94.38 240 SER B CA 1
ATOM 4936 C C . SER B 1 240 ? -6.016 -23.156 -6.898 1 94.38 240 SER B C 1
ATOM 4938 O O . SER B 1 240 ? -5.969 -22.625 -8.016 1 94.38 240 SER B O 1
ATOM 4940 N N . LEU B 1 241 ? -6.746 -22.688 -5.934 1 96.69 241 LEU B N 1
ATOM 4941 C CA . LEU B 1 241 ? -7.289 -21.328 -5.891 1 96.69 241 LEU B CA 1
ATOM 4942 C C . LEU B 1 241 ? -6.52 -20.469 -4.898 1 96.69 241 LEU B C 1
ATOM 4944 O O . LEU B 1 241 ? -6.398 -20.812 -3.723 1 96.69 241 LEU B O 1
ATOM 4948 N N . VAL B 1 242 ? -5.926 -19.422 -5.414 1 97.94 242 VAL B N 1
ATOM 4949 C CA . VAL B 1 242 ? -5.184 -18.516 -4.562 1 97.94 242 VAL B CA 1
ATOM 4950 C C . VAL B 1 242 ? -5.953 -17.203 -4.422 1 97.94 242 VAL B C 1
ATOM 4952 O O . VAL B 1 242 ? -6.254 -16.531 -5.418 1 97.94 242 VAL B O 1
ATOM 4955 N N . LEU B 1 243 ? -6.344 -16.859 -3.215 1 97.94 243 LEU B N 1
ATOM 4956 C CA . LEU B 1 243 ? -7 -15.602 -2.912 1 97.94 243 LEU B CA 1
ATOM 4957 C C . LEU B 1 243 ? -6.012 -14.602 -2.312 1 97.94 243 LEU B C 1
ATOM 4959 O O . LEU B 1 243 ? -5.375 -14.891 -1.298 1 97.94 243 LEU B O 1
ATOM 4963 N N . PHE B 1 244 ? -5.887 -13.43 -2.93 1 97.25 244 PHE B N 1
ATOM 4964 C CA . PHE B 1 244 ? -4.902 -12.438 -2.514 1 97.25 244 PHE B CA 1
ATOM 4965 C C . PHE B 1 244 ? -5.578 -11.125 -2.137 1 97.25 244 PHE B C 1
ATOM 4967 O O . PHE B 1 244 ? -6.266 -10.516 -2.959 1 97.25 244 PHE B O 1
ATOM 4974 N N . ASP B 1 245 ? -5.344 -10.75 -0.912 1 95.25 245 ASP B N 1
ATOM 4975 C CA . ASP B 1 245 ? -5.867 -9.469 -0.465 1 95.25 245 ASP B CA 1
ATOM 4976 C C . ASP B 1 245 ? -4.773 -8.398 -0.458 1 95.25 245 ASP B C 1
ATOM 4978 O O . ASP B 1 245 ? -3.795 -8.516 0.284 1 95.25 245 ASP B O 1
ATOM 4982 N N . GLU B 1 246 ? -4.867 -7.426 -1.259 1 93.75 246 GLU B N 1
ATOM 4983 C CA . GLU B 1 246 ? -4.027 -6.234 -1.354 1 93.75 246 GLU B CA 1
ATOM 4984 C C . GLU B 1 246 ? -2.559 -6.609 -1.528 1 93.75 246 GLU B C 1
ATOM 4986 O O . GLU B 1 246 ? -1.715 -6.223 -0.718 1 93.75 246 GLU B O 1
ATOM 4991 N N . PRO B 1 247 ? -2.23 -7.195 -2.674 1 95.19 247 PRO B N 1
ATOM 4992 C CA . PRO B 1 247 ? -0.84 -7.586 -2.918 1 95.19 247 PRO B CA 1
ATOM 4993 C C . PRO B 1 247 ? 0.096 -6.387 -3.047 1 95.19 247 PRO B C 1
ATOM 4995 O O . PRO B 1 247 ? 1.315 -6.535 -2.936 1 95.19 247 PRO B O 1
ATOM 4998 N N . GLU B 1 248 ? -0.45 -5.199 -3.242 1 94.19 248 GLU B N 1
ATOM 4999 C CA . GLU B 1 248 ? 0.358 -4.008 -3.486 1 94.19 248 GLU B CA 1
ATOM 5000 C C . GLU B 1 248 ? 0.956 -3.471 -2.189 1 94.19 248 GLU B C 1
ATOM 5002 O O . GLU B 1 248 ? 1.835 -2.605 -2.215 1 94.19 248 GLU B O 1
ATOM 5007 N N . VAL B 1 249 ? 0.513 -3.986 -1.067 1 89.81 249 VAL B N 1
ATOM 5008 C CA . VAL B 1 249 ? 0.979 -3.449 0.207 1 89.81 249 VAL B CA 1
ATOM 5009 C C . VAL B 1 249 ? 2.498 -3.57 0.295 1 89.81 249 VAL B C 1
ATOM 5011 O O . VAL B 1 249 ? 3.051 -4.66 0.132 1 89.81 249 VAL B O 1
ATOM 5014 N N . HIS B 1 250 ? 3.26 -2.465 0.328 1 86.12 250 HIS B N 1
ATOM 5015 C CA . HIS B 1 250 ? 4.695 -2.297 0.541 1 86.12 250 HIS B CA 1
ATOM 5016 C C . HIS B 1 250 ? 5.469 -2.461 -0.763 1 86.12 250 HIS B C 1
ATOM 5018 O O . HIS B 1 250 ? 6.699 -2.482 -0.759 1 86.12 250 HIS B O 1
ATOM 5024 N N . LEU B 1 251 ? 4.691 -2.65 -1.858 1 91.94 251 LEU B N 1
ATOM 5025 C CA . LEU B 1 251 ? 5.41 -2.898 -3.102 1 91.94 251 LEU B CA 1
ATOM 5026 C C . LEU B 1 251 ? 5.375 -1.672 -4.008 1 91.94 251 LEU B C 1
ATOM 5028 O O . LEU B 1 251 ? 4.312 -1.075 -4.207 1 91.94 251 LEU B O 1
ATOM 5032 N N . HIS B 1 252 ? 6.551 -1.274 -4.48 1 91.94 252 HIS B N 1
ATOM 5033 C CA . HIS B 1 252 ? 6.547 -0.27 -5.539 1 91.94 252 HIS B CA 1
ATOM 5034 C C . HIS B 1 252 ? 6.027 -0.852 -6.848 1 91.94 252 HIS B C 1
ATOM 5036 O O . HIS B 1 252 ? 6.074 -2.066 -7.055 1 91.94 252 HIS B O 1
ATOM 5042 N N . PRO B 1 253 ? 5.598 -0.084 -7.832 1 92.25 253 PRO B N 1
ATOM 5043 C CA . PRO B 1 253 ? 4.82 -0.537 -8.984 1 92.25 253 PRO B CA 1
ATOM 5044 C C . PRO B 1 253 ? 5.551 -1.589 -9.812 1 92.25 253 PRO B C 1
ATOM 5046 O O . PRO B 1 253 ? 4.996 -2.652 -10.102 1 92.25 253 PRO B O 1
ATOM 5049 N N . PRO B 1 254 ? 6.848 -1.423 -10.172 1 90.94 254 PRO B N 1
ATOM 5050 C CA . PRO B 1 254 ? 7.512 -2.441 -10.992 1 90.94 254 PRO B CA 1
ATOM 5051 C C . PRO B 1 254 ? 7.629 -3.785 -10.281 1 90.94 254 PRO B C 1
ATOM 5053 O O . PRO B 1 254 ? 7.488 -4.836 -10.906 1 90.94 254 PRO B O 1
ATOM 5056 N N . LEU B 1 255 ? 7.895 -3.73 -9.039 1 91.69 255 LEU B N 1
ATOM 5057 C CA . LEU B 1 255 ? 7.996 -4.98 -8.289 1 91.69 255 LEU B CA 1
ATOM 5058 C C . LEU B 1 255 ? 6.645 -5.68 -8.219 1 91.69 255 LEU B C 1
ATOM 5060 O O . LEU B 1 255 ? 6.57 -6.91 -8.289 1 91.69 255 LEU B O 1
ATOM 5064 N N . LEU B 1 256 ? 5.578 -4.914 -8.055 1 94.38 256 LEU B N 1
ATOM 5065 C CA . LEU B 1 256 ? 4.23 -5.48 -8.078 1 94.38 256 LEU B CA 1
ATOM 5066 C C . LEU B 1 256 ? 3.943 -6.148 -9.414 1 94.38 256 LEU B C 1
ATOM 5068 O O . LEU B 1 256 ? 3.398 -7.254 -9.461 1 94.38 256 LEU B O 1
ATOM 5072 N N . SER B 1 257 ? 4.309 -5.512 -10.492 1 93.62 257 SER B N 1
ATOM 5073 C CA . SER B 1 257 ? 4.109 -6.066 -11.828 1 93.62 257 SER B CA 1
ATOM 5074 C C . SER B 1 257 ? 4.871 -7.379 -12 1 93.62 257 SER B C 1
ATOM 5076 O O . SER B 1 257 ? 4.32 -8.359 -12.5 1 93.62 257 SER B O 1
ATOM 5078 N N . ALA B 1 258 ? 6.102 -7.355 -11.555 1 92.56 258 ALA B N 1
ATOM 5079 C CA . ALA B 1 258 ? 6.934 -8.555 -11.648 1 92.56 258 ALA B CA 1
ATOM 5080 C C . ALA B 1 258 ? 6.352 -9.688 -10.812 1 92.56 258 ALA B C 1
ATOM 5082 O O . ALA B 1 258 ? 6.367 -10.852 -11.234 1 92.56 258 ALA B O 1
ATOM 5083 N N . PHE B 1 259 ? 5.902 -9.312 -9.695 1 95.25 259 PHE B N 1
ATOM 5084 C CA . PHE B 1 259 ? 5.293 -10.281 -8.797 1 95.25 259 PHE B CA 1
ATOM 5085 C C . PHE B 1 259 ? 4.078 -10.938 -9.445 1 95.25 259 PHE B C 1
ATOM 5087 O O . PHE B 1 259 ? 3.936 -12.164 -9.414 1 95.25 259 PHE B O 1
ATOM 5094 N N . LEU B 1 260 ? 3.227 -10.18 -10.062 1 96.19 260 LEU B N 1
ATOM 5095 C CA . LEU B 1 260 ? 2.01 -10.695 -10.68 1 96.19 260 LEU B CA 1
ATOM 5096 C C . LEU B 1 260 ? 2.342 -11.602 -11.859 1 96.19 260 LEU B C 1
ATOM 5098 O O . LEU B 1 260 ? 1.679 -12.617 -12.07 1 96.19 260 LEU B O 1
ATOM 5102 N N . ARG B 1 261 ? 3.33 -11.258 -12.57 1 93.75 261 ARG B N 1
ATOM 5103 C CA . ARG B 1 261 ? 3.76 -12.109 -13.68 1 93.75 261 ARG B CA 1
ATOM 5104 C C . ARG B 1 261 ? 4.305 -13.438 -13.164 1 93.75 261 ARG B C 1
ATOM 5106 O O . ARG B 1 261 ? 4.023 -14.492 -13.742 1 93.75 261 ARG B O 1
ATOM 5113 N N . THR B 1 262 ? 5.086 -13.32 -12.172 1 95.12 262 THR B N 1
ATOM 5114 C CA . THR B 1 262 ? 5.641 -14.523 -11.562 1 95.12 262 THR B CA 1
ATOM 5115 C C . THR B 1 262 ? 4.527 -15.422 -11.031 1 95.12 262 THR B C 1
ATOM 5117 O O . THR B 1 262 ? 4.562 -16.641 -11.219 1 95.12 262 THR B O 1
ATOM 5120 N N . LEU B 1 263 ? 3.584 -14.812 -10.391 1 96.62 263 LEU B N 1
ATOM 5121 C CA . LEU B 1 263 ? 2.432 -15.547 -9.875 1 96.62 263 LEU B CA 1
ATOM 5122 C C . LEU B 1 263 ? 1.67 -16.219 -11.008 1 96.62 263 LEU B C 1
ATOM 5124 O O . LEU B 1 263 ? 1.293 -17.391 -10.891 1 96.62 263 LEU B O 1
ATOM 5128 N N . SER B 1 264 ? 1.445 -15.5 -12.062 1 95.94 264 SER B N 1
ATOM 5129 C CA . SER B 1 264 ? 0.753 -16.047 -13.227 1 95.94 264 SER B CA 1
ATOM 5130 C C . SER B 1 264 ? 1.475 -17.281 -13.766 1 95.94 264 SER B C 1
ATOM 5132 O O . SER B 1 264 ? 0.848 -18.297 -14.031 1 95.94 264 SER B O 1
ATOM 5134 N N . ASP B 1 265 ? 2.762 -17.172 -13.898 1 94.69 265 ASP B N 1
ATOM 5135 C CA . ASP B 1 265 ? 3.561 -18.281 -14.414 1 94.69 265 ASP B CA 1
ATOM 5136 C C . ASP B 1 265 ? 3.479 -19.5 -13.484 1 94.69 265 ASP B C 1
ATOM 5138 O O . ASP B 1 265 ? 3.359 -20.625 -13.953 1 94.69 265 ASP B O 1
ATOM 5142 N N . LEU B 1 266 ? 3.602 -19.219 -12.234 1 95.19 266 LEU B N 1
ATOM 5143 C CA . LEU B 1 266 ? 3.521 -20.297 -11.242 1 95.19 266 LEU B CA 1
ATOM 5144 C C . LEU B 1 266 ? 2.178 -21.016 -11.328 1 95.19 266 LEU B C 1
ATOM 5146 O O . LEU B 1 266 ? 2.123 -22.25 -11.32 1 95.19 266 LEU B O 1
ATOM 5150 N N . LEU B 1 267 ? 1.121 -20.266 -11.391 1 95.06 267 LEU B N 1
ATOM 5151 C CA . LEU B 1 267 ? -0.223 -20.844 -11.438 1 95.06 267 LEU B CA 1
ATOM 5152 C C . LEU B 1 267 ? -0.466 -21.562 -12.75 1 95.06 267 LEU B C 1
ATOM 5154 O O . LEU B 1 267 ? -1.179 -22.578 -12.789 1 95.06 267 LEU B O 1
ATOM 5158 N N . ASP B 1 268 ? 0.098 -21.031 -13.805 1 93.44 268 ASP B N 1
ATOM 5159 C CA . ASP B 1 268 ? 0.018 -21.734 -15.078 1 93.44 268 ASP B CA 1
ATOM 5160 C C . ASP B 1 268 ? 0.686 -23.109 -15 1 93.44 268 ASP B C 1
ATOM 5162 O O . ASP B 1 268 ? 0.166 -24.078 -15.531 1 93.44 268 ASP B O 1
ATOM 5166 N N . ALA B 1 269 ? 1.804 -23.141 -14.375 1 92.19 269 ALA B N 1
ATOM 5167 C CA . ALA B 1 269 ? 2.562 -24.391 -14.25 1 92.19 269 ALA B CA 1
ATOM 5168 C C . ALA B 1 269 ? 1.808 -25.406 -13.398 1 92.19 269 ALA B C 1
ATOM 5170 O O . ALA B 1 269 ? 1.957 -26.609 -13.594 1 92.19 269 ALA B O 1
ATOM 5171 N N . ARG B 1 270 ? 0.9 -24.953 -12.547 1 92.12 270 ARG B N 1
ATOM 5172 C CA . ARG B 1 270 ? 0.232 -25.828 -11.602 1 92.12 270 ARG B CA 1
ATOM 5173 C C . ARG B 1 270 ? -1.269 -25.891 -11.867 1 92.12 270 ARG B C 1
ATOM 5175 O O . ARG B 1 270 ? -2.029 -26.422 -11.055 1 92.12 270 ARG B O 1
ATOM 5182 N N . ASN B 1 271 ? -1.706 -25.297 -12.992 1 93 271 ASN B N 1
ATOM 5183 C CA . ASN B 1 271 ? -3.123 -25.219 -13.328 1 93 271 ASN B CA 1
ATOM 5184 C C . ASN B 1 271 ? -3.934 -24.578 -12.195 1 93 271 ASN B C 1
ATOM 5186 O O . ASN B 1 271 ? -4.926 -25.156 -11.742 1 93 271 ASN B O 1
ATOM 5190 N N . GLY B 1 272 ? -3.457 -23.531 -11.719 1 94.81 272 GLY B N 1
ATOM 5191 C CA . GLY B 1 272 ? -4.113 -22.781 -10.656 1 94.81 272 GLY B CA 1
ATOM 5192 C C . GLY B 1 272 ? -4.703 -21.469 -11.125 1 94.81 272 GLY B C 1
ATOM 5193 O O . GLY B 1 272 ? -4.496 -21.062 -12.266 1 94.81 272 GLY B O 1
ATOM 5194 N N . VAL B 1 273 ? -5.527 -20.859 -10.297 1 96.56 273 VAL B N 1
ATOM 5195 C CA . VAL B 1 273 ? -6.145 -19.562 -10.57 1 96.56 273 VAL B CA 1
ATOM 5196 C C . VAL B 1 273 ? -6.027 -18.672 -9.336 1 96.56 273 VAL B C 1
ATOM 5198 O O . VAL B 1 273 ? -6.047 -19.156 -8.203 1 96.56 273 VAL B O 1
ATOM 5201 N N . ALA B 1 274 ? -5.828 -17.438 -9.602 1 98.12 274 ALA B N 1
ATOM 5202 C CA . ALA B 1 274 ? -5.766 -16.469 -8.5 1 98.12 274 ALA B CA 1
ATOM 5203 C C . ALA B 1 274 ? -6.863 -15.422 -8.625 1 98.12 274 ALA B C 1
ATOM 5205 O O . ALA B 1 274 ? -7.207 -15 -9.734 1 98.12 274 ALA B O 1
ATOM 5206 N N . ILE B 1 275 ? -7.43 -15.07 -7.516 1 98.44 275 ILE B N 1
ATOM 5207 C CA . ILE B 1 275 ? -8.359 -13.953 -7.402 1 98.44 275 ILE B CA 1
ATOM 5208 C C . ILE B 1 275 ? -7.805 -12.922 -6.422 1 98.44 275 ILE B C 1
ATOM 5210 O O . ILE B 1 275 ? -7.535 -13.242 -5.262 1 98.44 275 ILE B O 1
ATOM 5214 N N . ILE B 1 276 ? -7.684 -11.688 -6.926 1 98.25 276 ILE B N 1
ATOM 5215 C CA . ILE B 1 276 ? -6.984 -10.656 -6.168 1 98.25 276 ILE B CA 1
ATOM 5216 C C . ILE B 1 276 ? -7.949 -9.516 -5.836 1 98.25 276 ILE B C 1
ATOM 5218 O O . ILE B 1 276 ? -8.672 -9.039 -6.711 1 98.25 276 ILE B O 1
ATOM 5222 N N . ALA B 1 277 ? -8.031 -9.148 -4.602 1 96.75 277 ALA B N 1
ATOM 5223 C CA . ALA B 1 277 ? -8.641 -7.887 -4.195 1 96.75 277 ALA B CA 1
ATOM 5224 C C . ALA B 1 277 ? -7.598 -6.781 -4.07 1 96.75 277 ALA B C 1
ATOM 5226 O O . ALA B 1 277 ? -6.586 -6.949 -3.387 1 96.75 277 ALA B O 1
ATOM 5227 N N . THR B 1 278 ? -7.832 -5.613 -4.734 1 96.62 278 THR B N 1
ATOM 5228 C CA . THR B 1 278 ? -6.781 -4.602 -4.793 1 96.62 278 THR B CA 1
ATOM 5229 C C . THR B 1 278 ? -7.383 -3.203 -4.867 1 96.62 278 THR B C 1
ATOM 5231 O O . THR B 1 278 ? -8.562 -3.043 -5.184 1 96.62 278 THR B O 1
ATOM 5234 N N . HIS B 1 279 ? -6.59 -2.238 -4.484 1 93.5 279 HIS B N 1
ATOM 5235 C CA . HIS B 1 279 ? -6.895 -0.832 -4.727 1 93.5 279 HIS B CA 1
ATOM 5236 C C . HIS B 1 279 ? -5.895 -0.212 -5.699 1 93.5 279 HIS B C 1
ATOM 5238 O O . HIS B 1 279 ? -5.938 0.994 -5.957 1 93.5 279 HIS B O 1
ATOM 5244 N N . SER B 1 280 ? -5.102 -0.995 -6.285 1 94.75 280 SER B N 1
ATOM 5245 C CA . SER B 1 280 ? -4.008 -0.459 -7.09 1 94.75 280 SER B CA 1
ATOM 5246 C C . SER B 1 280 ? -4.285 -0.625 -8.578 1 94.75 280 SER B C 1
ATOM 5248 O O . SER B 1 280 ? -4.41 -1.749 -9.07 1 94.75 280 SER B O 1
ATOM 5250 N N . PRO B 1 281 ? -4.273 0.428 -9.305 1 94.81 281 PRO B N 1
ATOM 5251 C CA . PRO B 1 281 ? -4.457 0.314 -10.75 1 94.81 281 PRO B CA 1
ATOM 5252 C C . PRO B 1 281 ? -3.301 -0.412 -11.438 1 94.81 281 PRO B C 1
ATOM 5254 O O . PRO B 1 281 ? -3.432 -0.842 -12.586 1 94.81 281 PRO B O 1
ATOM 5257 N N . VAL B 1 282 ? -2.18 -0.541 -10.742 1 94.75 282 VAL B N 1
ATOM 5258 C CA . VAL B 1 282 ? -1.04 -1.261 -11.297 1 94.75 282 VAL B CA 1
ATOM 5259 C C . VAL B 1 282 ? -1.434 -2.709 -11.586 1 94.75 282 VAL B C 1
ATOM 5261 O O . VAL B 1 282 ? -0.992 -3.297 -12.57 1 94.75 282 VAL B O 1
ATOM 5264 N N . VAL B 1 283 ? -2.254 -3.264 -10.773 1 96.81 283 VAL B N 1
ATOM 5265 C CA . VAL B 1 283 ? -2.715 -4.637 -10.961 1 96.81 283 VAL B CA 1
ATOM 5266 C C . VAL B 1 283 ? -3.537 -4.738 -12.242 1 96.81 283 VAL B C 1
ATOM 5268 O O . VAL B 1 283 ? -3.434 -5.723 -12.977 1 96.81 283 VAL B O 1
ATOM 5271 N N . LEU B 1 284 ? -4.285 -3.736 -12.547 1 95.88 284 LEU B N 1
ATOM 5272 C CA . LEU B 1 284 ? -5.121 -3.715 -13.742 1 95.88 284 LEU B CA 1
ATOM 5273 C C . LEU B 1 284 ? -4.27 -3.783 -15 1 95.88 284 LEU B C 1
ATOM 5275 O O . LEU B 1 284 ? -4.652 -4.422 -15.984 1 95.88 284 LEU B O 1
ATOM 5279 N N . GLN B 1 285 ? -3.146 -3.193 -14.922 1 94.94 285 GLN B N 1
ATOM 5280 C CA . GLN B 1 285 ? -2.254 -3.162 -16.078 1 94.94 285 GLN B CA 1
ATOM 5281 C C . GLN B 1 285 ? -1.773 -4.566 -16.438 1 94.94 285 GLN B C 1
ATOM 5283 O O . GLN B 1 285 ? -1.283 -4.793 -17.547 1 94.94 285 GLN B O 1
ATOM 5288 N N . GLU B 1 286 ? -1.932 -5.438 -15.508 1 95.56 286 GLU B N 1
ATOM 5289 C CA . GLU B 1 286 ? -1.316 -6.75 -15.68 1 95.56 286 GLU B CA 1
ATOM 5290 C C . GLU B 1 286 ? -2.359 -7.805 -16.031 1 95.56 286 GLU B C 1
ATOM 5292 O O . GLU B 1 286 ? -2.016 -8.953 -16.328 1 95.56 286 GLU B O 1
ATOM 5297 N N . VAL B 1 287 ? -3.623 -7.398 -16.031 1 96.25 287 VAL B N 1
ATOM 5298 C CA . VAL B 1 287 ? -4.703 -8.344 -16.297 1 96.25 287 VAL B CA 1
ATOM 5299 C C . VAL B 1 287 ? -5.648 -7.773 -17.344 1 96.25 287 VAL B C 1
ATOM 5301 O O . VAL B 1 287 ? -5.934 -6.574 -17.359 1 96.25 287 VAL B O 1
ATOM 5304 N N . PRO B 1 288 ? -6.152 -8.633 -18.281 1 97.12 288 PRO B N 1
ATOM 5305 C CA . PRO B 1 288 ? -7.109 -8.133 -19.266 1 97.12 288 PRO B CA 1
ATOM 5306 C C . PRO B 1 288 ? -8.453 -7.746 -18.641 1 97.12 288 PRO B C 1
ATOM 5308 O O . PRO B 1 288 ? -8.797 -8.242 -17.562 1 97.12 288 PRO B O 1
ATOM 5311 N N . LYS B 1 289 ? -9.18 -6.938 -19.328 1 96.81 289 LYS B N 1
ATOM 5312 C CA . LYS B 1 289 ? -10.461 -6.441 -18.859 1 96.81 289 LYS B CA 1
ATOM 5313 C C . LYS B 1 289 ? -11.414 -7.594 -18.547 1 96.81 289 LYS B C 1
ATOM 5315 O O . LYS B 1 289 ? -12.211 -7.512 -17.609 1 96.81 289 LYS B O 1
ATOM 5320 N N . SER B 1 290 ? -11.32 -8.719 -19.234 1 96.06 290 SER B N 1
ATOM 5321 C CA . SER B 1 290 ? -12.195 -9.875 -19.062 1 96.06 290 SER B CA 1
ATOM 5322 C C . SER B 1 290 ? -11.961 -10.531 -17.703 1 96.06 290 SER B C 1
ATOM 5324 O O . SER B 1 290 ? -12.789 -11.32 -17.234 1 96.06 290 SER B O 1
ATOM 5326 N N . CYS B 1 291 ? -10.852 -10.219 -17.047 1 97.69 291 CYS B N 1
ATOM 5327 C CA . CYS B 1 291 ? -10.508 -10.805 -15.75 1 97.69 291 CYS B CA 1
ATOM 5328 C C . CYS B 1 291 ? -10.609 -9.758 -14.641 1 97.69 291 CYS B C 1
ATOM 5330 O O . CYS B 1 291 ? -10.125 -9.977 -13.531 1 97.69 291 CYS B O 1
ATOM 5332 N N . MET B 1 292 ? -11.227 -8.641 -14.992 1 97.06 292 MET B N 1
ATOM 5333 C CA . MET B 1 292 ? -11.289 -7.551 -14.023 1 97.06 292 MET B CA 1
ATOM 5334 C C . MET B 1 292 ? -12.727 -7.262 -13.617 1 97.06 292 MET B C 1
ATOM 5336 O O . MET B 1 292 ? -13.625 -7.273 -14.461 1 97.06 292 MET B O 1
ATOM 5340 N N . TRP B 1 293 ? -12.898 -7.043 -12.312 1 97 293 TRP B N 1
ATOM 5341 C CA . TRP B 1 293 ? -14.18 -6.605 -11.773 1 97 293 TRP B CA 1
ATOM 5342 C C . TRP B 1 293 ? -14.031 -5.328 -10.961 1 97 293 TRP B C 1
ATOM 5344 O O . TRP B 1 293 ? -13.141 -5.234 -10.102 1 97 293 TRP B O 1
ATOM 5354 N N . LYS B 1 294 ? -14.859 -4.359 -11.266 1 95.62 294 LYS B N 1
ATOM 5355 C CA . LYS B 1 294 ? -14.992 -3.184 -10.414 1 95.62 294 LYS B CA 1
ATOM 5356 C C . LYS B 1 294 ? -16.078 -3.391 -9.352 1 95.62 294 LYS B C 1
ATOM 5358 O O . LYS B 1 294 ? -17.203 -3.773 -9.68 1 95.62 294 LYS B O 1
ATOM 5363 N N . VAL B 1 295 ? -15.703 -3.197 -8.156 1 93.62 295 VAL B N 1
ATOM 5364 C CA . VAL B 1 295 ? -16.656 -3.312 -7.062 1 93.62 295 VAL B CA 1
ATOM 5365 C C . VAL B 1 295 ? -17.141 -1.924 -6.656 1 93.62 295 VAL B C 1
ATOM 5367 O O . VAL B 1 295 ? -16.359 -1.088 -6.207 1 93.62 295 VAL B O 1
ATOM 5370 N N . LEU B 1 296 ? -18.359 -1.728 -6.84 1 88.06 296 LEU B N 1
ATOM 5371 C CA . LEU B 1 296 ? -18.984 -0.45 -6.516 1 88.06 296 LEU B CA 1
ATOM 5372 C C . LEU B 1 296 ? -20 -0.614 -5.391 1 88.06 296 LEU B C 1
ATOM 5374 O O . LEU B 1 296 ? -20.844 -1.513 -5.438 1 88.06 296 LEU B O 1
ATOM 5378 N N . ARG B 1 297 ? -19.781 0.167 -4.391 1 82.81 297 ARG B N 1
ATOM 5379 C CA . ARG B 1 297 ? -20.703 0.098 -3.268 1 82.81 297 ARG B CA 1
ATOM 5380 C C . ARG B 1 297 ? -21.516 1.387 -3.143 1 82.81 297 ARG B C 1
ATOM 5382 O O . ARG B 1 297 ? -20.953 2.482 -3.266 1 82.81 297 ARG B O 1
ATOM 5389 N N . SER B 1 298 ? -22.734 1.248 -3.182 1 72.31 298 SER B N 1
ATOM 5390 C CA . SER B 1 298 ? -23.656 2.326 -2.84 1 72.31 298 SER B CA 1
ATOM 5391 C C . SER B 1 298 ? -24.516 1.966 -1.623 1 72.31 298 SER B C 1
ATOM 5393 O O . SER B 1 298 ? -25.438 1.156 -1.72 1 72.31 298 SER B O 1
ATOM 5395 N N . ARG B 1 299 ? -24.25 2.619 -0.478 1 66.88 299 ARG B N 1
ATOM 5396 C CA . ARG B 1 299 ? -24.953 2.283 0.758 1 66.88 299 ARG B CA 1
ATOM 5397 C C . ARG B 1 299 ? -24.859 0.789 1.051 1 66.88 299 ARG B C 1
ATOM 5399 O O . ARG B 1 299 ? -23.766 0.248 1.203 1 66.88 299 ARG B O 1
ATOM 5406 N N . GLU B 1 300 ? -26 0.106 0.822 1 66 300 GLU B N 1
ATOM 5407 C CA . GLU B 1 300 ? -26 -1.307 1.189 1 66 300 GLU B CA 1
ATOM 5408 C C . GLU B 1 300 ? -25.891 -2.197 -0.045 1 66 300 GLU B C 1
ATOM 5410 O O . GLU B 1 300 ? -25.672 -3.404 0.071 1 66 300 GLU B O 1
ATOM 5415 N N . ALA B 1 301 ? -25.766 -1.567 -1.084 1 78.31 301 ALA B N 1
ATOM 5416 C CA . ALA B 1 301 ? -25.766 -2.369 -2.305 1 78.31 301 ALA B CA 1
ATOM 5417 C C . ALA B 1 301 ? -24.375 -2.389 -2.941 1 78.31 301 ALA B C 1
ATOM 5419 O O . ALA B 1 301 ? -23.688 -1.368 -2.969 1 78.31 301 ALA B O 1
ATOM 5420 N N . ILE B 1 302 ? -24 -3.68 -3.268 1 85.62 302 ILE B N 1
ATOM 5421 C CA . ILE B 1 302 ? -22.719 -3.865 -3.961 1 85.62 302 ILE B CA 1
ATOM 5422 C C . ILE B 1 302 ? -22.984 -4.234 -5.422 1 85.62 302 ILE B C 1
ATOM 5424 O O . ILE B 1 302 ? -23.797 -5.121 -5.707 1 85.62 302 ILE B O 1
ATOM 5428 N N . ASN B 1 303 ? -22.453 -3.482 -6.293 1 88.5 303 ASN B N 1
ATOM 5429 C CA . ASN B 1 303 ? -22.484 -3.793 -7.719 1 88.5 303 ASN B CA 1
ATOM 5430 C C . ASN B 1 303 ? -21.094 -4.145 -8.25 1 88.5 303 ASN B C 1
ATOM 5432 O O . ASN B 1 303 ? -20.109 -3.52 -7.867 1 88.5 303 ASN B O 1
ATOM 5436 N N . ILE B 1 304 ? -21.125 -5.223 -9.016 1 92.94 304 ILE B N 1
ATOM 5437 C CA . ILE B 1 304 ? -19.891 -5.688 -9.625 1 92.94 304 ILE B CA 1
ATOM 5438 C C . ILE B 1 304 ? -19.984 -5.602 -11.141 1 92.94 304 ILE B C 1
ATOM 5440 O O . ILE B 1 304 ? -20.844 -6.25 -11.75 1 92.94 304 ILE B O 1
ATOM 5444 N N . ILE B 1 305 ? -19.062 -4.809 -11.758 1 94.62 305 ILE B N 1
ATOM 5445 C CA . ILE B 1 305 ? -19.172 -4.609 -13.203 1 94.62 305 ILE B CA 1
ATOM 5446 C C . ILE B 1 305 ? -17.781 -4.688 -13.828 1 94.62 305 ILE B C 1
ATOM 5448 O O . ILE B 1 305 ? -16.766 -4.594 -13.133 1 94.62 305 ILE B O 1
ATOM 5452 N N . ARG B 1 306 ? -17.734 -4.914 -15.117 1 96.19 306 ARG B N 1
ATOM 5453 C CA . ARG B 1 306 ? -16.484 -4.895 -15.859 1 96.19 306 ARG B CA 1
ATOM 5454 C C . ARG B 1 306 ? -16.062 -3.465 -16.188 1 96.19 306 ARG B C 1
ATOM 5456 O O . ARG B 1 306 ? -16.906 -2.57 -16.281 1 96.19 306 ARG B O 1
ATOM 5463 N N . PRO B 1 307 ? -14.734 -3.246 -16.266 1 95.62 307 PRO B N 1
ATOM 5464 C CA . PRO B 1 307 ? -14.32 -1.933 -16.766 1 95.62 307 PRO B CA 1
ATOM 5465 C C . PRO B 1 307 ? -14.797 -1.672 -18.188 1 95.62 307 PRO B C 1
ATOM 5467 O O . PRO B 1 307 ? -15.016 -2.615 -18.953 1 95.62 307 PRO B O 1
ATOM 5470 N N . ASP B 1 308 ? -14.859 -0.4 -18.562 1 94.81 308 ASP B N 1
ATOM 5471 C CA . ASP B 1 308 ? -15.32 -0.005 -19.891 1 94.81 308 ASP B CA 1
ATOM 5472 C C . ASP B 1 308 ? -14.188 -0.089 -20.906 1 94.81 308 ASP B C 1
ATOM 5474 O O . ASP B 1 308 ? -14.43 -0.229 -22.109 1 94.81 308 ASP B O 1
ATOM 5478 N N . ILE B 1 309 ? -13.008 -0.026 -20.453 1 95.69 309 ILE B N 1
ATOM 5479 C CA . ILE B 1 309 ? -11.859 -0.003 -21.344 1 95.69 309 ILE B CA 1
ATOM 5480 C C . ILE B 1 309 ? -10.977 -1.219 -21.094 1 95.69 309 ILE B C 1
ATOM 5482 O O . ILE B 1 309 ? -11.031 -1.814 -20.016 1 95.69 309 ILE B O 1
ATOM 5486 N N . GLU B 1 310 ? -10.172 -1.558 -22.125 1 97 310 GLU B N 1
ATOM 5487 C CA . GLU B 1 310 ? -9.172 -2.602 -21.906 1 97 310 GLU B CA 1
ATOM 5488 C C . GLU B 1 310 ? -8.133 -2.17 -20.875 1 97 310 GLU B C 1
ATOM 5490 O O . GLU B 1 310 ? -7.648 -1.038 -20.922 1 97 310 GLU B O 1
ATOM 5495 N N . THR B 1 311 ? -7.84 -3.066 -19.922 1 97.44 311 THR B N 1
ATOM 5496 C CA . THR B 1 311 ? -7.016 -2.676 -18.781 1 97.44 311 THR B CA 1
ATOM 5497 C C . THR B 1 311 ? -5.562 -3.1 -19 1 97.44 311 THR B C 1
ATOM 5499 O O . THR B 1 311 ? -4.641 -2.369 -18.625 1 97.44 311 THR B O 1
ATOM 5502 N N . PHE B 1 312 ? -5.359 -4.23 -19.656 1 97.25 312 PHE B N 1
ATOM 5503 C CA . PHE B 1 312 ? -4.012 -4.762 -19.844 1 97.25 312 PHE B CA 1
AT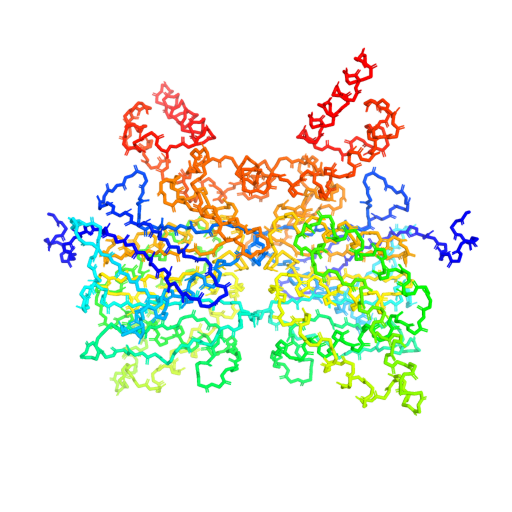OM 5504 C C . PHE B 1 312 ? -3.15 -3.791 -20.641 1 97.25 312 PHE B C 1
ATOM 5506 O O . PHE B 1 312 ? -3.471 -3.463 -21.781 1 97.25 312 PHE B O 1
ATOM 5513 N N . GLY B 1 313 ? -2.111 -3.305 -20.031 1 95.5 313 GLY B N 1
ATOM 5514 C CA . GLY B 1 313 ? -1.155 -2.43 -20.688 1 95.5 313 GLY B CA 1
ATOM 5515 C C . GLY B 1 313 ? -1.672 -1.018 -20.875 1 95.5 313 GLY B C 1
ATOM 5516 O O . GLY B 1 313 ? -1.13 -0.256 -21.672 1 95.5 313 GLY B O 1
ATOM 5517 N N . GLU B 1 314 ? -2.729 -0.674 -20.203 1 95.81 314 GLU B N 1
ATOM 5518 C CA . GLU B 1 314 ? -3.285 0.671 -20.312 1 95.81 314 GLU B CA 1
ATOM 5519 C C . GLU B 1 314 ? -2.555 1.645 -19.391 1 95.81 314 GLU B C 1
ATOM 5521 O O . GLU B 1 314 ? -1.862 1.227 -18.453 1 95.81 314 GLU B O 1
ATOM 5526 N N . ASN B 1 315 ? -2.686 2.932 -19.672 1 94.19 315 ASN B N 1
ATOM 5527 C CA . ASN B 1 315 ? -2.062 3.996 -18.906 1 94.19 315 ASN B CA 1
ATOM 5528 C C . ASN B 1 315 ? -2.631 4.062 -17.484 1 94.19 315 ASN B C 1
ATOM 5530 O O . ASN B 1 315 ? -3.848 4.031 -17.297 1 94.19 315 ASN B O 1
ATOM 5534 N N . LEU B 1 316 ? -1.735 4.262 -16.578 1 94.06 316 LEU B N 1
ATOM 5535 C CA . LEU B 1 316 ? -2.127 4.227 -15.172 1 94.06 316 LEU B CA 1
ATOM 5536 C C . LEU B 1 316 ? -3.088 5.367 -14.852 1 94.06 316 LEU B C 1
ATOM 5538 O O . LEU B 1 316 ? -4.012 5.199 -14.055 1 94.06 316 LEU B O 1
ATOM 5542 N N . GLY B 1 317 ? -2.832 6.555 -15.352 1 92.75 317 GLY B N 1
ATOM 5543 C CA . GLY B 1 317 ? -3.752 7.66 -15.141 1 92.75 317 GLY B CA 1
ATOM 5544 C C . GLY B 1 317 ? -5.152 7.383 -15.648 1 92.75 317 GLY B C 1
ATOM 5545 O O . GLY B 1 317 ? -6.137 7.684 -14.977 1 92.75 317 GLY B O 1
ATOM 5546 N N . VAL B 1 318 ? -5.238 6.766 -16.781 1 93.44 318 VAL B N 1
ATOM 5547 C CA . VAL B 1 318 ? -6.512 6.418 -17.391 1 93.44 318 VAL B CA 1
ATOM 5548 C C . VAL B 1 318 ? -7.223 5.359 -16.562 1 93.44 318 VAL B C 1
ATOM 5550 O O . VAL B 1 318 ? -8.422 5.457 -16.312 1 93.44 318 VAL B O 1
ATOM 5553 N N . LEU B 1 319 ? -6.488 4.395 -16.125 1 95.5 319 LEU B N 1
ATOM 5554 C CA . LEU B 1 319 ? -7.051 3.322 -15.312 1 95.5 319 LEU B CA 1
ATOM 5555 C C . LEU B 1 319 ? -7.566 3.863 -13.984 1 95.5 319 LEU B C 1
ATOM 5557 O O . LEU B 1 319 ? -8.625 3.443 -13.508 1 95.5 319 LEU B O 1
ATOM 5561 N N . THR B 1 320 ? -6.812 4.766 -13.391 1 93.19 320 THR B N 1
ATOM 5562 C CA . THR B 1 320 ? -7.227 5.375 -12.133 1 93.19 320 THR B CA 1
ATOM 5563 C C . THR B 1 320 ? -8.562 6.105 -12.305 1 93.19 320 THR B C 1
ATOM 5565 O O . THR B 1 320 ? -9.453 5.973 -11.469 1 93.19 320 THR B O 1
ATOM 5568 N N . ARG B 1 321 ? -8.656 6.789 -13.336 1 90.62 321 ARG B N 1
ATOM 5569 C CA . ARG B 1 321 ? -9.891 7.516 -13.609 1 90.62 321 ARG B CA 1
ATOM 5570 C C . ARG B 1 321 ? -11.047 6.559 -13.898 1 90.62 321 ARG B C 1
ATOM 5572 O O . ARG B 1 321 ? -12.18 6.809 -13.492 1 90.62 321 ARG B O 1
ATOM 5579 N N . GLU B 1 322 ? -10.711 5.508 -14.617 1 92.25 322 GLU B N 1
ATOM 5580 C CA . GLU B 1 322 ? -11.711 4.5 -14.945 1 92.25 322 GLU B CA 1
ATOM 5581 C C . GLU B 1 322 ? -12.336 3.91 -13.68 1 92.25 322 GLU B C 1
ATOM 5583 O O . GLU B 1 322 ? -13.547 3.672 -13.633 1 92.25 322 GLU B O 1
ATOM 5588 N N . VAL B 1 323 ? -11.609 3.73 -12.672 1 91.94 323 VAL B N 1
ATOM 5589 C CA . VAL B 1 323 ? -12.055 3.018 -11.477 1 91.94 323 VAL B CA 1
ATOM 5590 C C . VAL B 1 323 ? -12.617 4.012 -10.461 1 91.94 323 VAL B C 1
ATOM 5592 O O . VAL B 1 323 ? -13.617 3.73 -9.805 1 91.94 323 VAL B O 1
ATOM 5595 N N . PHE B 1 324 ? -11.93 5.219 -10.359 1 87.69 324 PHE B N 1
ATOM 5596 C CA . PHE B 1 324 ? -12.227 6.125 -9.258 1 87.69 324 PHE B CA 1
ATOM 5597 C C . PHE B 1 324 ? -12.734 7.465 -9.781 1 87.69 324 PHE B C 1
ATOM 5599 O O . PHE B 1 324 ? -12.555 8.492 -9.125 1 87.69 324 PHE B O 1
ATOM 5606 N N . LEU B 1 325 ? -13.312 7.582 -10.828 1 78.75 325 LEU B N 1
ATOM 5607 C CA . LEU B 1 325 ? -13.641 8.797 -11.562 1 78.75 325 LEU B CA 1
ATOM 5608 C C . LEU B 1 325 ? -14.164 9.883 -10.617 1 78.75 325 LEU B C 1
ATOM 5610 O O . LEU B 1 325 ? -13.531 10.93 -10.461 1 78.75 325 LEU B O 1
ATOM 5614 N N . LEU B 1 326 ? -15.203 9.695 -9.914 1 68.5 326 LEU B N 1
ATOM 5615 C CA . LEU B 1 326 ? -15.844 10.703 -9.07 1 68.5 326 LEU B CA 1
ATOM 5616 C C . LEU B 1 326 ? -14.906 11.156 -7.957 1 68.5 326 LEU B C 1
ATOM 5618 O O . LEU B 1 326 ? -14.789 12.352 -7.684 1 68.5 326 LEU B O 1
ATOM 5622 N N . GLU B 1 327 ? -14.219 10.312 -7.48 1 77.5 327 GLU B N 1
ATOM 5623 C CA . GLU B 1 327 ? -13.352 10.617 -6.348 1 77.5 327 GLU B CA 1
ATOM 5624 C C . GLU B 1 327 ? -12.117 11.406 -6.793 1 77.5 327 GLU B C 1
ATOM 5626 O O . GLU B 1 327 ? -11.656 12.297 -6.078 1 77.5 327 GLU B O 1
ATOM 5631 N N . VAL B 1 328 ? -11.719 11.133 -7.965 1 76.56 328 VAL B N 1
ATOM 5632 C CA . VAL B 1 328 ? -10.523 11.805 -8.469 1 76.56 328 VAL B CA 1
ATOM 5633 C C . VAL B 1 328 ? -10.828 13.281 -8.711 1 76.56 328 VAL B C 1
ATOM 5635 O O . VAL B 1 328 ? -10.016 14.148 -8.375 1 76.56 328 VAL B O 1
ATOM 5638 N N . THR B 1 329 ? -11.922 13.57 -9.141 1 78.31 329 THR B N 1
ATOM 5639 C CA . THR B 1 329 ? -12.273 14.945 -9.492 1 78.31 329 THR B CA 1
ATOM 5640 C C . THR B 1 329 ? -12.539 15.773 -8.242 1 78.31 329 THR B C 1
ATOM 5642 O O . THR B 1 329 ? -12.469 17 -8.281 1 78.31 329 THR B O 1
ATOM 5645 N N . ASN B 1 330 ? -12.711 15.094 -7.125 1 80.38 330 ASN B N 1
ATOM 5646 C CA . ASN B 1 330 ? -13.086 15.82 -5.914 1 80.38 330 ASN B CA 1
ATOM 5647 C C . ASN B 1 330 ? -11.969 15.797 -4.875 1 80.38 330 ASN B C 1
ATOM 5649 O O . ASN B 1 330 ? -12.18 16.172 -3.721 1 80.38 330 ASN B O 1
ATOM 5653 N N . SER B 1 331 ? -10.859 15.367 -5.402 1 83 331 SER B N 1
ATOM 5654 C CA . SER B 1 331 ? -9.805 15.242 -4.402 1 83 331 SER B CA 1
ATOM 5655 C C . SER B 1 331 ? -8.477 15.766 -4.934 1 83 331 SER B C 1
ATOM 5657 O O . SER B 1 331 ? -8.336 16.016 -6.137 1 83 331 SER B O 1
ATOM 5659 N N . GLY B 1 332 ? -7.598 16.078 -4.016 1 88.56 332 GLY B N 1
ATOM 5660 C CA . GLY B 1 332 ? -6.207 16.344 -4.348 1 88.56 332 GLY B CA 1
ATOM 5661 C C . GLY B 1 332 ? -6.027 17.609 -5.164 1 88.56 332 GLY B C 1
ATOM 5662 O O . GLY B 1 332 ? -6.656 18.641 -4.879 1 88.56 332 GLY B O 1
ATOM 5663 N N . TYR B 1 333 ? -5.176 17.469 -6.133 1 89.75 333 TYR B N 1
ATOM 5664 C CA . TYR B 1 333 ? -4.824 18.641 -6.934 1 89.75 333 TYR B CA 1
ATOM 5665 C C . TYR B 1 333 ? -6.004 19.078 -7.789 1 89.75 333 TYR B C 1
ATOM 5667 O O . TYR B 1 333 ? -6.152 20.266 -8.078 1 89.75 333 TYR B O 1
ATOM 5675 N N . HIS B 1 334 ? -6.828 18.094 -8.164 1 87.94 334 HIS B N 1
ATOM 5676 C CA . HIS B 1 334 ? -8 18.422 -8.969 1 87.94 334 HIS B CA 1
ATOM 5677 C C . HIS B 1 334 ? -8.922 19.375 -8.219 1 87.94 334 HIS B C 1
ATOM 5679 O O . HIS B 1 334 ? -9.406 20.359 -8.797 1 87.94 334 HIS B O 1
ATOM 5685 N N . HIS B 1 335 ? -9.078 19.047 -7.016 1 85.88 335 HIS B N 1
ATOM 5686 C CA . HIS B 1 335 ? -9.922 19.906 -6.176 1 85.88 335 HIS B CA 1
ATOM 5687 C C . HIS B 1 335 ? -9.312 21.297 -6.027 1 85.88 335 HIS B C 1
ATOM 5689 O O . HIS B 1 335 ? -10.039 22.297 -6.066 1 85.88 335 HIS B O 1
ATOM 5695 N N . LEU B 1 336 ? -8.086 21.375 -5.816 1 88.69 336 LEU B N 1
ATOM 5696 C CA . LEU B 1 336 ? -7.391 22.656 -5.684 1 88.69 336 LEU B CA 1
ATOM 5697 C C . LEU B 1 336 ? -7.543 23.484 -6.949 1 88.69 336 LEU B C 1
ATOM 5699 O O . LEU B 1 336 ? -7.793 24.688 -6.875 1 88.69 336 LEU B O 1
ATOM 5703 N N . LEU B 1 337 ? -7.375 22.859 -8.07 1 91.5 337 LEU B N 1
ATOM 5704 C CA . LEU B 1 337 ? -7.52 23.547 -9.344 1 91.5 337 LEU B CA 1
ATOM 5705 C C . LEU B 1 337 ? -8.953 24.031 -9.547 1 91.5 337 LEU B C 1
ATOM 5707 O O . LEU B 1 337 ? -9.188 25.141 -10.023 1 91.5 337 LEU B O 1
ATOM 5711 N N . SER B 1 338 ? -9.883 23.156 -9.188 1 90.5 338 SER B N 1
ATOM 5712 C CA . SER B 1 338 ? -11.297 23.531 -9.32 1 90.5 338 SER B CA 1
ATOM 5713 C C . SER B 1 338 ? -11.625 24.75 -8.484 1 90.5 338 SER B C 1
ATOM 5715 O O . SER B 1 338 ? -12.383 25.625 -8.93 1 90.5 338 SER B O 1
ATOM 5717 N N . GLN B 1 339 ? -11.039 24.781 -7.312 1 88.88 339 GLN B N 1
ATOM 5718 C CA . GLN B 1 339 ? -11.25 25.938 -6.445 1 88.88 339 GLN B CA 1
ATOM 5719 C C . GLN B 1 339 ? -10.688 27.203 -7.07 1 88.88 339 GLN B C 1
ATOM 5721 O O . GLN B 1 339 ? -11.289 28.281 -6.961 1 88.88 339 GLN B O 1
ATOM 5726 N N . SER B 1 340 ? -9.57 27.094 -7.641 1 91.56 340 SER B N 1
ATOM 5727 C CA . SER B 1 340 ? -8.961 28.234 -8.312 1 91.56 340 SER B CA 1
ATOM 5728 C C . SER B 1 340 ? -9.82 28.719 -9.477 1 91.56 340 SER B C 1
ATOM 5730 O O . SER B 1 340 ? -9.945 29.922 -9.703 1 91.56 340 SER B O 1
ATOM 5732 N N . VAL B 1 341 ? -10.406 27.797 -10.18 1 92.31 341 VAL B N 1
ATOM 5733 C CA . VAL B 1 341 ? -11.258 28.125 -11.312 1 92.31 341 VAL B CA 1
ATOM 5734 C C . VAL B 1 341 ? -12.531 28.812 -10.828 1 92.31 341 VAL B C 1
ATOM 5736 O O . VAL B 1 341 ? -13.008 29.766 -11.453 1 92.31 341 VAL B O 1
ATOM 5739 N N . ASP B 1 342 ? -12.992 28.359 -9.734 1 90.94 342 ASP B N 1
ATOM 5740 C CA . ASP B 1 342 ? -14.227 28.906 -9.164 1 90.94 342 ASP B CA 1
ATOM 5741 C C . ASP B 1 342 ? -14.031 30.344 -8.727 1 90.94 342 ASP B C 1
ATOM 5743 O O . ASP B 1 342 ? -14.992 31.109 -8.625 1 90.94 342 ASP B O 1
ATOM 5747 N N . SER B 1 343 ? -12.844 30.734 -8.508 1 91.5 343 SER B N 1
ATOM 5748 C CA . SER B 1 343 ? -12.547 32.094 -8.102 1 91.5 343 SER B CA 1
ATOM 5749 C C . SER B 1 343 ? -12.523 33.031 -9.305 1 91.5 343 SER B C 1
ATOM 5751 O O . SER B 1 343 ? -12.117 34.188 -9.188 1 91.5 343 SER B O 1
ATOM 5753 N N . GLU B 1 344 ? -12.805 32.531 -10.477 1 89.62 344 GLU B N 1
ATOM 5754 C CA . GLU B 1 344 ? -13 33.281 -11.719 1 89.62 344 GLU B CA 1
ATOM 5755 C C . GLU B 1 344 ? -11.688 33.906 -12.203 1 89.62 344 GLU B C 1
ATOM 5757 O O . GLU B 1 344 ? -11.68 35 -12.719 1 89.62 344 GLU B O 1
ATOM 5762 N N . LEU B 1 345 ? -10.727 33.281 -11.914 1 90.31 345 LEU B N 1
ATOM 5763 C CA . LEU B 1 345 ? -9.414 33.719 -12.391 1 90.31 345 LEU B CA 1
ATOM 5764 C C . LEU B 1 345 ? -9.148 33.219 -13.797 1 90.31 345 LEU B C 1
ATOM 5766 O O . LEU B 1 345 ? -9.758 32.219 -14.234 1 90.31 345 LEU B O 1
ATOM 5770 N N . SER B 1 346 ? -8.273 33.938 -14.516 1 92.69 346 SER B N 1
ATOM 5771 C CA . SER B 1 346 ? -7.875 33.5 -15.844 1 92.69 346 SER B CA 1
ATOM 5772 C C . SER B 1 346 ? -6.852 32.375 -15.766 1 92.69 346 SER B C 1
ATOM 5774 O O . SER B 1 346 ? -6.25 32.156 -14.711 1 92.69 346 SER B O 1
ATOM 5776 N N . TYR B 1 347 ? -6.742 31.656 -16.859 1 94.31 347 TYR B N 1
ATOM 5777 C CA . TYR B 1 347 ? -5.766 30.578 -16.953 1 94.31 347 TYR B CA 1
ATOM 5778 C C . TYR B 1 347 ? -4.371 31.062 -16.578 1 94.31 347 TYR B C 1
ATOM 5780 O O . TYR B 1 347 ? -3.684 30.438 -15.773 1 94.31 347 TYR B O 1
ATOM 5788 N N . GLU B 1 348 ? -3.99 32.219 -17.094 1 94.31 348 GLU B N 1
ATOM 5789 C CA . GLU B 1 348 ? -2.652 32.75 -16.875 1 94.31 348 GLU B CA 1
ATOM 5790 C C . GLU B 1 348 ? -2.449 33.156 -15.414 1 94.31 348 GLU B C 1
ATOM 5792 O O . GLU B 1 348 ? -1.368 32.969 -14.859 1 94.31 348 GLU B O 1
ATOM 5797 N N . THR B 1 349 ? -3.451 33.688 -14.867 1 94.31 349 THR B N 1
ATOM 5798 C CA . THR B 1 349 ? -3.371 34.094 -13.469 1 94.31 349 THR B CA 1
ATOM 5799 C C . THR B 1 349 ? -3.225 32.906 -12.547 1 94.31 349 THR B C 1
ATOM 5801 O O . THR B 1 349 ? -2.449 32.938 -11.594 1 94.31 349 THR B O 1
ATOM 5804 N N . ILE B 1 350 ? -4 31.875 -12.859 1 94.31 350 ILE B N 1
ATOM 5805 C CA . ILE B 1 350 ? -3.926 30.656 -12.047 1 94.31 350 ILE B CA 1
ATOM 5806 C C . ILE B 1 350 ? -2.537 30.047 -12.172 1 94.31 350 ILE B C 1
ATOM 5808 O O . ILE B 1 350 ? -1.932 29.656 -11.172 1 94.31 350 ILE B O 1
ATOM 5812 N N . LEU B 1 351 ? -1.999 29.984 -13.344 1 94.38 351 LEU B N 1
ATOM 5813 C CA . LEU B 1 351 ? -0.666 29.438 -13.562 1 94.38 351 LEU B CA 1
ATOM 5814 C C . LEU B 1 351 ? 0.383 30.234 -12.789 1 94.38 351 LEU B C 1
ATOM 5816 O O . LEU B 1 351 ? 1.32 29.656 -12.234 1 94.38 351 LEU B O 1
ATOM 5820 N N . LYS B 1 352 ? 0.213 31.516 -12.789 1 93.75 352 LYS B N 1
ATOM 5821 C CA . LYS B 1 352 ? 1.13 32.375 -12.062 1 93.75 352 LYS B CA 1
ATOM 5822 C C . LYS B 1 352 ? 1.027 32.156 -10.555 1 93.75 352 LYS B C 1
ATOM 5824 O O . LYS B 1 352 ? 2.043 32.094 -9.859 1 93.75 352 LYS B O 1
ATOM 5829 N N . ASN B 1 353 ? -0.218 31.984 -10.102 1 93.25 353 ASN B N 1
ATOM 5830 C CA . ASN B 1 353 ? -0.437 31.734 -8.688 1 93.25 353 ASN B CA 1
ATOM 5831 C C . ASN B 1 353 ? 0.249 30.438 -8.242 1 93.25 353 ASN B C 1
ATOM 5833 O O . ASN B 1 353 ? 0.702 30.344 -7.098 1 93.25 353 ASN B O 1
ATOM 5837 N N . TYR B 1 354 ? 0.308 29.484 -9.172 1 94.75 354 TYR B N 1
ATOM 5838 C CA . TYR B 1 354 ? 0.939 28.219 -8.867 1 94.75 354 TYR B CA 1
ATOM 5839 C C . TYR B 1 354 ? 2.418 28.234 -9.234 1 94.75 354 TYR B C 1
ATOM 5841 O O . TYR B 1 354 ? 3.064 27.188 -9.297 1 94.75 354 TYR B O 1
ATOM 5849 N N . ASN B 1 355 ? 2.934 29.391 -9.562 1 92.56 355 ASN B N 1
ATOM 5850 C CA . ASN B 1 355 ? 4.332 29.594 -9.93 1 92.56 355 ASN B CA 1
ATOM 5851 C C . ASN B 1 355 ? 4.75 28.688 -11.078 1 92.56 355 ASN B C 1
ATOM 5853 O O . ASN B 1 355 ? 5.871 28.172 -11.109 1 92.56 355 ASN B O 1
ATOM 5857 N N . GLY B 1 356 ? 3.801 28.359 -11.859 1 91.25 356 GLY B N 1
ATOM 5858 C CA . GLY B 1 356 ? 4.047 27.5 -13.008 1 91.25 356 GLY B CA 1
ATOM 5859 C C . GLY B 1 356 ? 4.305 26.047 -12.633 1 91.25 356 GLY B C 1
ATOM 5860 O O . GLY B 1 356 ? 4.699 25.25 -13.477 1 91.25 356 GLY B O 1
ATOM 5861 N N . GLN B 1 357 ? 4.059 25.75 -11.414 1 94.19 357 GLN B N 1
ATOM 5862 C CA . GLN B 1 357 ? 4.379 24.422 -10.93 1 94.19 357 GLN B CA 1
ATOM 5863 C C . GLN B 1 357 ? 3.17 23.484 -11.023 1 94.19 357 GLN B C 1
ATOM 5865 O O . GLN B 1 357 ? 2.746 22.906 -10.023 1 94.19 357 GLN B O 1
ATOM 5870 N N . ILE B 1 358 ? 2.654 23.375 -12.234 1 95.12 358 ILE B N 1
ATOM 5871 C CA . ILE B 1 358 ? 1.585 22.438 -12.57 1 95.12 358 ILE B CA 1
ATOM 5872 C C . ILE B 1 358 ? 2.029 21.531 -13.711 1 95.12 358 ILE B C 1
ATOM 5874 O O . ILE B 1 358 ? 2.49 22.016 -14.75 1 95.12 358 ILE B O 1
ATOM 5878 N N . GLY B 1 359 ? 1.914 20.297 -13.508 1 94.69 359 GLY B N 1
ATOM 5879 C CA . GLY B 1 359 ? 2.273 19.344 -14.555 1 94.69 359 GLY B CA 1
ATOM 5880 C C . GLY B 1 359 ? 1.416 19.484 -15.797 1 94.69 359 GLY B C 1
ATOM 5881 O O . GLY B 1 359 ? 0.382 20.156 -15.781 1 94.69 359 GLY B O 1
ATOM 5882 N N . LEU B 1 360 ? 1.864 18.812 -16.844 1 92.12 360 LEU B N 1
ATOM 5883 C CA . LEU B 1 360 ? 1.201 18.938 -18.141 1 92.12 360 LEU B CA 1
ATOM 5884 C C . LEU B 1 360 ? -0.246 18.469 -18.047 1 92.12 360 LEU B C 1
ATOM 5886 O O . LEU B 1 360 ? -1.143 19.094 -18.609 1 92.12 360 LEU B O 1
ATOM 5890 N N . GLU B 1 361 ? -0.493 17.359 -17.406 1 91.31 361 GLU B N 1
ATOM 5891 C CA . GLU B 1 361 ? -1.854 16.859 -17.219 1 91.31 361 GLU B CA 1
ATOM 5892 C C . GLU B 1 361 ? -2.715 17.859 -16.469 1 91.31 361 GLU B C 1
ATOM 5894 O O . GLU B 1 361 ? -3.852 18.141 -16.859 1 91.31 361 GLU B O 1
ATOM 5899 N N . GLY B 1 362 ? -2.186 18.391 -15.414 1 92.75 362 GLY B N 1
ATOM 5900 C CA . GLY B 1 362 ? -2.904 19.391 -14.641 1 92.75 362 GLY B CA 1
ATOM 5901 C C . GLY B 1 362 ? -3.242 20.625 -15.445 1 92.75 362 GLY B C 1
ATOM 5902 O O . GLY B 1 362 ? -4.328 21.203 -15.289 1 92.75 362 GLY B O 1
ATOM 5903 N N . ARG B 1 363 ? -2.336 21.031 -16.25 1 94.19 363 ARG B N 1
ATOM 5904 C CA . ARG B 1 363 ? -2.572 22.188 -17.109 1 94.19 363 ARG B CA 1
ATOM 5905 C C . ARG B 1 363 ? -3.701 21.922 -18.094 1 94.19 363 ARG B C 1
ATOM 5907 O O . ARG B 1 363 ? -4.5 22.812 -18.391 1 94.19 363 ARG B O 1
ATOM 5914 N N . THR B 1 364 ? -3.691 20.719 -18.609 1 92.5 364 THR B N 1
ATOM 5915 C CA . THR B 1 364 ? -4.746 20.344 -19.531 1 92.5 364 THR B CA 1
ATOM 5916 C C . THR B 1 364 ? -6.105 20.312 -18.828 1 92.5 364 THR B C 1
ATOM 5918 O O . THR B 1 364 ? -7.098 20.812 -19.375 1 92.5 364 THR B O 1
ATOM 5921 N N . VAL B 1 365 ? -6.125 19.766 -17.688 1 90.62 365 VAL B N 1
ATOM 5922 C CA . VAL B 1 365 ? -7.34 19.703 -16.875 1 90.62 365 VAL B CA 1
ATOM 5923 C C . VAL B 1 365 ? -7.82 21.109 -16.562 1 90.62 365 VAL B C 1
ATOM 5925 O O . VAL B 1 365 ? -9.008 21.406 -16.672 1 90.62 365 VAL B O 1
ATOM 5928 N N . LEU B 1 366 ? -6.895 21.938 -16.156 1 93.06 366 LEU B N 1
ATOM 5929 C CA . LEU B 1 366 ? -7.199 23.328 -15.82 1 93.06 366 LEU B CA 1
ATOM 5930 C C . LEU B 1 366 ? -7.816 24.062 -17.016 1 93.06 366 LEU B C 1
ATOM 5932 O O . LEU B 1 366 ? -8.82 24.766 -16.875 1 93.06 366 LEU B O 1
ATOM 5936 N N . LYS B 1 367 ? -7.223 23.875 -18.141 1 93.12 367 LYS B N 1
ATOM 5937 C CA . LYS B 1 367 ? -7.742 24.5 -19.344 1 93.12 367 LYS B CA 1
ATOM 5938 C C . LYS B 1 367 ? -9.164 24.031 -19.641 1 93.12 367 LYS B C 1
ATOM 5940 O O . LYS B 1 367 ? -10.023 24.828 -20.016 1 93.12 367 LYS B O 1
ATOM 5945 N N . ALA B 1 368 ? -9.336 22.797 -19.5 1 91.19 368 ALA B N 1
ATOM 5946 C CA . ALA B 1 368 ? -10.664 22.234 -19.734 1 91.19 368 ALA B CA 1
ATOM 5947 C C . ALA B 1 368 ? -11.68 22.797 -18.75 1 91.19 368 ALA B C 1
ATOM 5949 O O . ALA B 1 368 ? -12.82 23.094 -19.125 1 91.19 368 ALA B O 1
ATOM 5950 N N . MET B 1 369 ? -11.32 22.891 -17.516 1 91.81 369 MET B N 1
ATOM 5951 C CA . MET B 1 369 ? -12.203 23.422 -16.484 1 91.81 369 MET B CA 1
ATOM 5952 C C . MET B 1 369 ? -12.602 24.859 -16.797 1 91.81 369 MET B C 1
ATOM 5954 O O . MET B 1 369 ? -13.766 25.234 -16.625 1 91.81 369 MET B O 1
ATOM 5958 N N . ILE B 1 370 ? -11.703 25.609 -17.188 1 93 370 ILE B N 1
ATOM 5959 C CA . ILE B 1 370 ? -11.938 27.031 -17.484 1 93 370 ILE B CA 1
ATOM 5960 C C . ILE B 1 370 ? -12.836 27.156 -18.703 1 93 370 ILE B C 1
ATOM 5962 O O . ILE B 1 370 ? -13.75 28 -18.734 1 93 370 ILE B O 1
ATOM 5966 N N . MET B 1 371 ? -12.578 26.328 -19.703 1 91 371 MET B N 1
ATOM 5967 C CA . MET B 1 371 ? -13.414 26.328 -20.906 1 91 371 MET B CA 1
ATOM 5968 C C . MET B 1 371 ? -14.859 25.984 -20.562 1 91 371 MET B C 1
ATOM 5970 O O . MET B 1 371 ? -15.789 26.609 -21.078 1 91 371 MET B O 1
ATOM 5974 N N . ASN B 1 372 ? -15.023 25.078 -19.75 1 89.75 372 ASN B N 1
ATOM 5975 C CA . ASN B 1 372 ? -16.359 24.688 -19.328 1 89.75 372 ASN B CA 1
ATOM 5976 C C . ASN B 1 372 ? -17.047 25.781 -18.531 1 89.75 372 ASN B C 1
ATOM 5978 O O . ASN B 1 372 ? -18.25 26 -18.688 1 89.75 372 ASN B O 1
ATOM 5982 N N . ARG B 1 373 ? -16.312 26.359 -17.609 1 87.75 373 ARG B N 1
ATOM 5983 C CA . ARG B 1 373 ? -16.828 27.484 -16.812 1 87.75 373 ARG B CA 1
ATOM 5984 C C . ARG B 1 373 ? -17.281 28.625 -17.719 1 87.75 373 ARG B C 1
ATOM 5986 O O . ARG B 1 373 ? -18.359 29.188 -17.516 1 87.75 373 ARG B O 1
ATOM 5993 N N . ASP B 1 374 ? -16.453 28.859 -18.703 1 87.38 374 ASP B N 1
ATOM 5994 C CA . ASP B 1 374 ? -16.734 30 -19.578 1 87.38 374 ASP B CA 1
ATOM 5995 C C . ASP B 1 374 ? -17.859 29.672 -20.562 1 87.38 374 ASP B C 1
ATOM 5997 O O . ASP B 1 374 ? -18.578 30.562 -20.984 1 87.38 374 ASP B O 1
ATOM 6001 N N . GLU B 1 375 ? -17.938 28.406 -20.984 1 84.12 375 GLU B N 1
ATOM 6002 C CA . GLU B 1 375 ? -19.031 27.984 -21.844 1 84.12 375 GLU B CA 1
ATOM 6003 C C . GLU B 1 375 ? -20.359 28 -21.094 1 84.12 375 GLU B C 1
ATOM 6005 O O . GLU B 1 375 ? -21.406 28.312 -21.672 1 84.12 375 GLU B O 1
ATOM 6010 N N . GLY B 1 376 ? -20.312 27.547 -19.906 1 69.12 376 GLY B N 1
ATOM 6011 C CA . GLY B 1 376 ? -21.516 27.578 -19.094 1 69.12 376 GLY B CA 1
ATOM 6012 C C . GLY B 1 376 ? -22 28.984 -18.797 1 69.12 376 GLY B C 1
ATOM 6013 O O . GLY B 1 376 ? -23.188 29.219 -18.562 1 69.12 376 GLY B O 1
ATOM 6014 N N . LYS B 1 377 ? -21.203 30.062 -18.766 1 65.69 377 LYS B N 1
ATOM 6015 C CA . LYS B 1 377 ? -21.562 31.469 -18.578 1 65.69 377 LYS B CA 1
ATOM 6016 C C . LYS B 1 377 ? -22.219 32.031 -19.844 1 65.69 377 LYS B C 1
ATOM 6018 O O . LYS B 1 377 ? -23 33 -19.766 1 65.69 377 LYS B O 1
ATOM 6023 N N . VAL B 1 378 ? -21.891 31.516 -20.984 1 57.09 378 VAL B N 1
ATOM 6024 C CA . VAL B 1 378 ? -22.469 32 -22.219 1 57.09 378 VAL B CA 1
ATOM 6025 C C . VAL B 1 378 ? -23.859 31.406 -22.406 1 57.09 378 VAL B C 1
ATOM 6027 O O . VAL B 1 378 ? -24.75 32.031 -23 1 57.09 378 VAL B O 1
ATOM 6030 N N . GLN B 1 379 ? -24.078 30.25 -21.828 1 40.31 379 GLN B N 1
ATOM 6031 C CA . GLN B 1 379 ? -25.469 29.844 -21.984 1 40.31 379 GLN B CA 1
ATOM 6032 C C . GLN B 1 379 ? -26.359 30.516 -20.938 1 40.31 379 GLN B C 1
ATOM 6034 O O . GLN B 1 379 ? -25.984 30.609 -19.766 1 40.31 379 GLN B O 1
#

Sequence (758 aa):
ARVLNGLPELSDFHFSFNRKSAPGFSDLTIPFEVTVNSMPSTNIHAFIGRNGCGKTTILNGMIGAITNPENNEYFFSENNRLIESRIPKGYFRSLVSVSFSAFDPFTPPKEQPDPAKGTQYFYIGLKNAASNSLKSLGDLRLEFISAFIGCMRVDRKRQLWLEAIKKLSSDENFSNMELISLISKYEELRRNEPQIQVDDDKFTKLFYDNIQKYLLRMSSGHAIVLFTITRLVDVVGEKSLVLFDEPEVHLHPPLLSAFLRTLSDLLDARNGVAIIATHSPVVLQEVPKSCMWKVLRSREAINIIRPDIETFGENLGVLTREVFLLEVTNSGYHHLLSQSVDSELSYETILKNYNGQIGLEGRTVLKAMIMNRDEGKVQARVLNGLPELSDFHFSFNRKSAPGFSDLTIPFEVTVNSMPSTNIHAFIGRNGCGKTTILNGMIGAITNPENNEYFFSENNRLIESRIPKGYFRSLVSVSFSAFDPFTPPKEQPDPAKGTQYFYIGLKNAASNSLKSLGDLRLEFISAFIGCMRVDRKRQLWLEAIKKLSSDENFSNMELISLISKYEELRRNEPQIQVDDDKFTKLFYDNIQKYLLRMSSGHAIVLFTITRLVDVVGEKSLVLFDEPEVHLHPPLLSAFLRTLSDLLDARNGVAIIATHSPVVLQEVPKSCMWKVLRSREAINIIRPDIETFGENLGVLTREVFLLEVTNSGYHHLLSQSVDSELSYETILKNYNGQIGLEGRTVLKAMIMNRDEGKVQ

Nearest PDB structures (foldseek):
  8eea-assembly1_E  TM=4.905E-01  e=5.875E-09  Escherichia coli
  8ee4-assembly1_F  TM=4.651E-01  e=5.234E-07  Escherichia coli
  5b58-assembly1_D  TM=5.404E-01  e=5.998E-06  Burkholderia cenocepacia J2315
  2vf7-assembly3_A  TM=4.443E-01  e=3.344E-05  Deinococcus radiodurans
  2vf7-assembly2_C  TM=4.336E-01  e=1.013E-04  Deinococcus radiodurans

Secondary structure (DSSP, 8-state):
-TGGGTPPPP--EEEEEEE-S-TTS--EEEEEEE-TT-SS--SEEEEEE-TTSSHHHHHHHHHHHHH-TT-SSEEEEESSSSS-EEPPTTSSSEEEEEE--TT--PPPPPPB--GGGSSEEEEEESB-TTT-PBPPHHHHHHHHHHHHHHHHTSHHHHHHHHHHHHHHTTSHHHHTT-TTHHHHHHHHHHHH-TTS-TTSHHHHHHHHHHHHHHHHTS-HHHHHHHHHHHHHHHH--TTEEEEEE-TTTT--HHHHHHHHHHHHHHHHHTT-EEEEEES-HHHHTTS-GGGEEEEEEETTEEEEE--SS--TT--HHHHHHHHHHHHHHTSHHHHHHHHHHHTT--HHHHHHHTTT---HHHHHHHHHHHHHHHHHHH-/-TGGGTPPPP--EEEEEEE-S-TTS--EEEEEEE-TT-SS--SEEEEEE-TTSSHHHHHHHHHHHHH-TT-SSEEEEESSSSS-EEPPTTSSSEEEEEE--TT--PPPPPPB--GGGSSEEEEEESB-TTT-PBPPHHHHHHHHHHHHHHHHTSHHHHHHHHHHHHHHTTSHHHHTT-TTHHHHHHHHHHHH-TTS-TTSHHHHHHHHHHHHHHHHTS-HHHHHHHHHHHHHHHH--TTEEEEEE-TTTT--HHHHHHHHHHHHHHHHHTT-EEEEEES-HHHHTTS-GGGEEEEEEETTEEEEE--SS--TT--HHHHHHHHHHHHHHTSHHHHHHHHHHHTT--HHHHHHHTTT---HHHHHHHHHHHHHHHHHHH-

Organism: NCBI:txid248903

InterPro domains:
  IPR003959 ATPase, AAA-type, core [PF13304] (217-284)
  IPR027417 P-loop containing nucleoside triphosphate hydrolase [G3DSA:3.40.50.300] (23-297)
  IPR027417 P-loop containing nucleoside triphosphate hydrolase [SSF52540] (26-288)
  IPR051396 Bacterial Antiviral Defense Nuclease [PTHR43581] (24-288)